Protein AF-A0AAJ6YSQ4-F1 (afdb_monomer_lite)

Secondary structure (DSSP, 8-state):
------------------------STTSGGGT----SS-------S---TTSSSSSSS--------S--------THHHHHHHHHHHHHHHHHHHHHHSS-TTTSSSS--HHHHHHHHHHHHHHHHHHHHHHHHHHHHHHHHHHHHHHHHHHHHHHHHHHHHHHHHHHHHHHHHHHHHHHHHHHHHHHHHHS---THHHHHHHHHHHHHHHHHHHHHHHHHHHHHHHHHHHHHHHHHHHHHHHHHHHHHHHHHHHHHHHHHHTTS-----HHHHHHHHHHHHHHHHHHHHHHHHHHHHHHHHHHHHTT------------S---HHHHHHHHHHHHHHHHHHHHHHHHHHHHHHHHHHHHHHHHHHHHHHHHHH--S---HHHHHHHHHHHHHHHHHHHHHHHHHHHHHHHHHHHHHHHHHHHHHHHHHHHHHHHHHHHHHHHHHHHHHHHHHHHHHHHHHHHHHHHHHHHHHHHHHHHHHHHHHHHHHHHHHHHHHHHHHHHHHHHHHHHHHHHHHHHHHHHHHHHHHHHHHHHHHHHHHHHHHHHHHHHHHHHHHHHHHHHHHHHHHHHHHHHHHHHHHHHHHHHHHHHHHHHHHHHHHHHHHHHHHHHHHHHHHHHHHHTT--

pLDDT: mean 71.41, std 20.3, range [26.45, 96.94]

Radius of gyration: 92.31 Å; chains: 1; bounding box: 177×104×320 Å

Foldseek 3Di:
DDDDDDDDDDDDDDDDDDDPDDDDPPPPVVPVDDDDDPDDDDDPDDDDPPPPPPPPPDDDDDDDDDDDDDDDDDDPPPVCVVVVVVVVVVVVVVVVVVPDDPPPPPPDDDPVRVVVVVVVVVVVVVVVVVVVVVVVVVVVVVVVVVVVVVVVVVVVVVVVVVVVVVVVVVVVVVVVVVVVVVVVVVVVCVVDPDDPVVVVVVVVVVVVVVVVVVVVVVVVVVVVVVVVVVVVVVVVVVVVVVVVVVVVVVVVVVVVVVVVVVVVPDDDDDPVVVVVVVVVVVVVVVVVVVVVVVVVVVVVVVVVVVVVPDPLPPPPPPDDDDDDPVVVVVVVVSVVLVVLVVLLVVLVVVLVVLVVVLVVLVVVLVVLVCCVVPDPDDCDPVNVVVNVVSVVVSVVSVVVSVVSNVVSVVSVVVSVVVVVVVVVVVVVVVVVVVVVVVVVVVVVVVVVVVVVVVVVVVVVVVVVVVVVVVVVVVVVVVVVVVVVVVVVVVVVVVVVVVVVVVVVVVVVVVVVVVVVVVVVVVVVVVVVVVVVVVVVVVVVVVVVVVVVVVVVVVVVVVVVVVVVVVVVVVVVVVVVVVVVVVVVVVVVVVVVVVVVVVVVVVVVVVVVVVVVVVVVVVVVVVPPDD

Structure (mmCIF, N/CA/C/O backbone):
data_AF-A0AAJ6YSQ4-F1
#
_entry.id   AF-A0AAJ6YSQ4-F1
#
loop_
_atom_site.group_PDB
_atom_site.id
_atom_site.type_symbol
_atom_site.label_atom_id
_atom_site.label_alt_id
_atom_site.label_comp_id
_atom_site.label_asym_id
_atom_site.label_entity_id
_atom_site.label_seq_id
_atom_site.pdbx_PDB_ins_code
_atom_site.Cartn_x
_atom_site.Cartn_y
_atom_site.Cartn_z
_atom_site.occupancy
_atom_site.B_iso_or_equiv
_atom_site.auth_seq_id
_atom_site.auth_comp_id
_atom_site.auth_asym_id
_atom_site.auth_atom_id
_atom_site.pdbx_PDB_model_num
ATOM 1 N N . MET A 1 1 ? -20.096 -40.081 5.383 1.00 35.12 1 MET A N 1
ATOM 2 C CA . MET A 1 1 ? -20.285 -41.233 4.476 1.00 35.12 1 MET A CA 1
ATOM 3 C C . MET A 1 1 ? -19.577 -40.883 3.179 1.00 35.12 1 MET A C 1
ATOM 5 O O . MET A 1 1 ? -19.998 -39.920 2.564 1.00 35.12 1 MET A O 1
ATOM 9 N N . SER A 1 2 ? -18.458 -41.456 2.748 1.00 31.39 2 SER A N 1
ATOM 10 C CA . SER A 1 2 ? -17.655 -42.621 3.160 1.00 31.39 2 SER A CA 1
ATOM 11 C C . SER A 1 2 ? -16.233 -42.339 2.620 1.00 31.39 2 SER A C 1
ATOM 13 O O . SER A 1 2 ? -16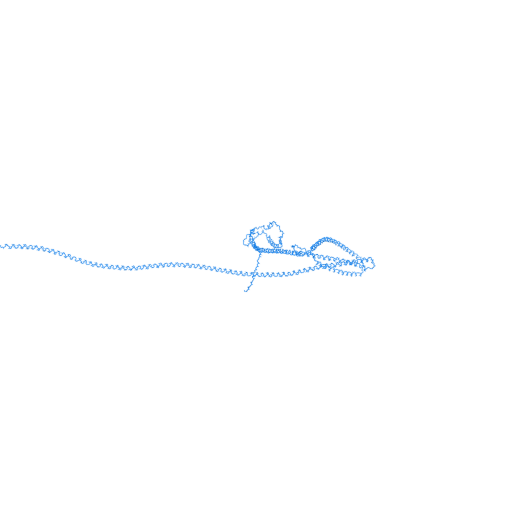.119 -41.963 1.461 1.00 31.39 2 SER A O 1
ATOM 15 N N . THR A 1 3 ? -15.189 -42.138 3.432 1.00 30.75 3 THR A N 1
ATOM 16 C CA . THR A 1 3 ? -14.226 -43.120 3.997 1.00 30.75 3 THR A CA 1
ATOM 17 C C . THR A 1 3 ? -13.588 -44.098 3.006 1.00 30.75 3 THR A C 1
ATOM 19 O O . THR A 1 3 ? -14.275 -44.993 2.523 1.00 30.75 3 THR A O 1
ATOM 22 N N . SER A 1 4 ? -12.264 -43.965 2.819 1.00 29.97 4 SER A N 1
ATOM 23 C CA . SER A 1 4 ? -11.198 -45.003 2.737 1.00 29.97 4 SER A CA 1
ATOM 24 C C . SER A 1 4 ? -9.873 -44.240 2.509 1.00 29.97 4 SER A C 1
ATOM 26 O O . SER A 1 4 ? -9.763 -43.555 1.501 1.00 29.97 4 SER A O 1
ATOM 28 N N . ILE A 1 5 ? -8.954 -44.031 3.463 1.00 33.22 5 ILE A N 1
ATOM 29 C CA . ILE A 1 5 ? -8.107 -44.946 4.264 1.00 33.22 5 ILE A CA 1
ATOM 30 C C . ILE A 1 5 ? -7.218 -45.841 3.394 1.00 33.22 5 ILE A C 1
ATOM 32 O O . ILE A 1 5 ? -7.738 -46.741 2.751 1.00 33.22 5 ILE A O 1
ATOM 36 N N . LEU A 1 6 ? -5.903 -45.584 3.454 1.00 28.73 6 LEU A N 1
ATOM 37 C CA . LEU A 1 6 ? -4.753 -46.514 3.405 1.00 28.73 6 LEU A CA 1
ATOM 38 C C . LEU A 1 6 ? -3.500 -45.652 3.702 1.00 28.73 6 LEU A C 1
ATOM 40 O O . LEU A 1 6 ? -3.098 -44.838 2.880 1.00 28.73 6 LEU A O 1
ATOM 44 N N . THR A 1 7 ? -3.163 -45.461 4.981 1.00 31.44 7 THR A N 1
ATOM 45 C CA . THR A 1 7 ? -2.115 -46.173 5.753 1.00 31.44 7 THR A CA 1
ATOM 46 C C . THR A 1 7 ? -0.683 -45.850 5.330 1.00 31.44 7 THR A C 1
ATOM 48 O O . THR A 1 7 ? -0.210 -46.251 4.271 1.00 31.44 7 THR A O 1
ATOM 51 N N . ALA A 1 8 ? -0.018 -45.146 6.245 1.00 30.86 8 ALA A N 1
ATOM 52 C CA . ALA A 1 8 ? 1.418 -44.980 6.364 1.00 30.86 8 ALA A CA 1
ATOM 53 C C . ALA A 1 8 ? 2.110 -46.302 6.721 1.00 30.86 8 ALA A C 1
ATOM 55 O O . ALA A 1 8 ? 1.533 -47.084 7.470 1.00 30.86 8 ALA A O 1
ATOM 56 N N . GLU A 1 9 ? 3.361 -46.477 6.282 1.00 28.28 9 GLU A N 1
ATOM 57 C CA . GLU A 1 9 ? 4.419 -47.067 7.109 1.00 28.28 9 GLU A CA 1
ATOM 58 C C . GLU A 1 9 ? 5.817 -46.891 6.486 1.00 28.28 9 GLU A C 1
ATOM 60 O O . GLU A 1 9 ? 6.013 -47.078 5.289 1.00 28.28 9 GLU A O 1
ATOM 65 N N . CYS A 1 10 ? 6.766 -46.612 7.387 1.00 26.45 10 CYS A N 1
ATOM 66 C CA . CYS A 1 10 ? 8.215 -46.840 7.334 1.00 26.45 10 CYS A CA 1
ATOM 67 C C . CYS A 1 10 ? 9.206 -45.728 6.907 1.00 26.45 10 CYS A C 1
ATOM 69 O O . CYS A 1 10 ? 9.384 -45.427 5.731 1.00 26.45 10 CYS A O 1
ATOM 71 N N . LEU A 1 11 ? 9.988 -45.347 7.941 1.00 27.78 11 LEU A N 1
ATOM 72 C CA . LEU A 1 11 ? 11.416 -44.963 7.991 1.00 27.78 11 LEU A CA 1
ATOM 73 C C . LEU A 1 11 ? 11.714 -43.492 7.656 1.00 27.78 11 LEU A C 1
ATOM 75 O O . LEU A 1 11 ? 11.792 -43.118 6.497 1.00 27.78 11 LEU A O 1
ATOM 79 N N . ASP A 1 12 ? 11.870 -42.558 8.599 1.00 28.36 12 ASP A N 1
ATOM 80 C CA . ASP A 1 12 ? 12.527 -42.570 9.919 1.00 28.36 12 ASP A CA 1
ATOM 81 C C . ASP A 1 12 ? 14.014 -42.967 9.851 1.00 28.36 12 ASP A C 1
ATOM 83 O O . ASP A 1 12 ? 14.343 -44.154 9.904 1.00 28.36 12 ASP A O 1
ATOM 87 N N . LYS A 1 13 ? 14.898 -41.958 9.696 1.00 29.56 13 LYS A N 1
ATOM 88 C CA . LYS A 1 13 ? 16.255 -41.880 10.284 1.00 29.56 13 LYS A CA 1
ATOM 89 C C . LYS A 1 13 ? 17.017 -40.586 9.916 1.00 29.56 13 LYS A C 1
ATOM 91 O O . LYS A 1 13 ? 17.376 -40.378 8.766 1.00 29.56 13 LYS A O 1
ATOM 96 N N . PHE A 1 14 ? 17.341 -39.829 10.974 1.00 26.80 14 PHE A N 1
ATOM 97 C CA . PHE A 1 14 ? 18.407 -38.822 11.154 1.00 26.80 14 PHE A CA 1
ATOM 98 C C . PHE A 1 14 ? 18.371 -37.533 10.307 1.00 26.80 14 PHE A C 1
ATOM 100 O O . PHE A 1 14 ? 18.602 -37.558 9.109 1.00 26.80 14 PHE A O 1
ATOM 107 N N . VAL A 1 15 ? 18.206 -36.368 10.950 1.00 28.48 15 VAL A N 1
ATOM 108 C CA . VAL A 1 15 ? 19.301 -35.561 11.535 1.00 28.48 15 VAL A CA 1
ATOM 109 C C . VAL A 1 15 ? 18.709 -34.518 12.504 1.00 28.48 15 VAL A C 1
ATOM 111 O O . VAL A 1 15 ? 17.855 -33.710 12.156 1.00 28.48 15 VAL A O 1
ATOM 114 N N . THR A 1 16 ? 19.178 -34.560 13.748 1.00 32.47 16 THR A N 1
ATOM 115 C CA . THR A 1 16 ? 19.028 -33.554 14.810 1.00 32.47 16 THR A CA 1
ATOM 116 C C . THR A 1 16 ? 19.765 -32.259 14.469 1.00 32.47 16 THR A C 1
ATOM 118 O O . THR A 1 16 ? 20.979 -32.315 14.292 1.00 32.47 16 THR A O 1
ATOM 121 N N . ILE A 1 17 ? 19.092 -31.100 14.508 1.00 28.34 17 ILE A N 1
ATOM 122 C CA . ILE A 1 17 ? 19.751 -29.786 14.641 1.00 28.34 17 ILE A CA 1
ATOM 123 C C . ILE A 1 17 ? 19.005 -28.917 15.670 1.00 28.34 17 ILE A C 1
ATOM 125 O O . ILE A 1 17 ? 17.883 -28.467 15.466 1.00 28.34 17 ILE A O 1
ATOM 129 N N . SER A 1 18 ? 19.677 -28.803 16.817 1.00 27.11 18 SER A N 1
ATOM 130 C CA . SER A 1 18 ? 19.754 -27.725 17.815 1.00 27.11 18 SER A CA 1
ATOM 131 C C . SER A 1 18 ? 18.698 -26.610 17.871 1.00 27.11 18 SER A C 1
ATOM 133 O O . SER A 1 18 ? 18.515 -25.829 16.942 1.00 27.11 18 SER A O 1
ATOM 135 N N . LYS A 1 19 ? 18.162 -26.451 19.092 1.00 29.14 19 LYS A N 1
ATOM 136 C CA . LYS A 1 19 ? 17.519 -25.248 19.645 1.00 29.14 19 LYS A CA 1
ATOM 137 C C . LYS A 1 19 ? 18.299 -23.963 19.303 1.00 29.14 19 LYS A C 1
ATOM 139 O O . LYS A 1 19 ? 19.526 -23.981 19.416 1.00 29.14 19 LYS A O 1
ATOM 144 N N . PRO A 1 20 ? 17.628 -22.838 18.994 1.00 30.95 20 PRO A N 1
ATOM 145 C CA . PRO A 1 20 ? 18.304 -21.553 18.913 1.00 30.95 20 PRO A CA 1
ATOM 146 C C . PRO A 1 20 ? 18.744 -21.130 20.319 1.00 30.95 20 PRO A C 1
ATOM 148 O O . PRO A 1 20 ? 17.948 -21.117 21.260 1.00 30.95 20 PRO A O 1
ATOM 151 N N . ASN A 1 21 ? 20.036 -20.833 20.446 1.00 28.67 21 ASN A N 1
ATOM 152 C CA . ASN A 1 21 ? 20.645 -20.265 21.640 1.00 28.67 21 ASN A CA 1
ATOM 153 C C . ASN A 1 21 ? 19.931 -18.967 22.030 1.00 28.67 21 ASN A C 1
ATOM 155 O O . ASN A 1 21 ? 19.897 -18.005 21.264 1.00 28.67 21 ASN A O 1
ATOM 159 N N . ILE A 1 22 ? 19.413 -18.961 23.254 1.00 32.31 22 ILE A N 1
ATOM 160 C CA . ILE A 1 22 ? 19.124 -17.758 24.025 1.00 32.31 22 ILE A CA 1
ATOM 161 C C . ILE A 1 22 ? 20.477 -17.077 24.249 1.00 32.31 22 ILE A C 1
ATOM 163 O O . ILE A 1 22 ? 21.347 -17.628 24.924 1.00 32.31 22 ILE A O 1
ATOM 167 N N . VAL A 1 23 ? 20.685 -15.927 23.613 1.00 30.12 23 VAL A N 1
ATOM 168 C CA . VAL A 1 23 ? 21.830 -15.060 23.899 1.00 30.12 23 VAL A CA 1
ATOM 169 C C . VAL A 1 23 ? 21.555 -14.378 25.239 1.00 30.12 23 VAL A C 1
ATOM 171 O O . VAL A 1 23 ? 20.480 -13.820 25.433 1.00 30.12 23 VAL A O 1
ATOM 174 N N . SER A 1 24 ? 22.517 -14.506 26.155 1.00 35.19 24 SER A N 1
ATOM 175 C CA . SER A 1 24 ? 22.510 -13.953 27.513 1.00 35.19 24 SER A CA 1
ATOM 176 C C . SER A 1 24 ? 22.237 -12.446 27.531 1.00 35.19 24 SER A C 1
ATOM 178 O O . SER A 1 24 ? 22.793 -11.710 26.715 1.00 35.19 24 SER A O 1
ATOM 180 N N . ASP A 1 25 ? 21.458 -12.003 28.519 1.00 34.59 25 ASP A N 1
ATOM 181 C CA . ASP A 1 25 ? 21.057 -10.619 28.835 1.00 34.59 25 ASP A CA 1
ATOM 182 C C . ASP A 1 25 ? 22.222 -9.678 29.249 1.00 34.59 25 ASP A C 1
ATOM 184 O O . ASP A 1 25 ? 22.005 -8.532 29.643 1.00 34.59 25 ASP A O 1
ATOM 188 N N . ASP A 1 26 ? 23.483 -10.101 29.110 1.00 39.28 26 ASP A N 1
ATOM 189 C CA . ASP A 1 26 ? 24.658 -9.404 29.664 1.00 39.28 26 ASP A CA 1
ATOM 190 C C . ASP A 1 26 ? 25.357 -8.424 28.694 1.00 39.28 26 ASP A C 1
ATOM 192 O O . ASP A 1 26 ? 26.472 -7.972 28.953 1.00 39.28 26 ASP A O 1
ATOM 196 N N . HIS A 1 27 ? 24.751 -8.073 27.555 1.00 41.00 27 HIS A N 1
ATOM 197 C CA . HIS A 1 27 ? 25.332 -7.105 26.595 1.00 41.00 27 HIS A CA 1
ATOM 198 C C . HIS A 1 27 ? 24.575 -5.780 26.476 1.00 41.00 27 HIS A C 1
ATOM 200 O O . HIS A 1 27 ? 24.974 -4.911 25.704 1.00 41.00 27 HIS A O 1
ATOM 206 N N . ILE A 1 28 ? 23.513 -5.592 27.264 1.00 41.81 28 ILE A N 1
ATOM 207 C CA . ILE A 1 28 ? 22.681 -4.379 27.205 1.00 41.81 28 ILE A CA 1
ATOM 208 C C . ILE A 1 28 ? 22.800 -3.540 28.491 1.00 41.81 28 ILE A C 1
ATOM 210 O O . ILE A 1 28 ? 22.552 -2.337 28.468 1.00 41.81 28 ILE A O 1
ATOM 214 N N . GLN A 1 29 ? 23.298 -4.118 29.591 1.00 39.41 29 GLN A N 1
ATOM 215 C CA . GLN A 1 29 ? 23.526 -3.386 30.847 1.00 39.41 29 GLN A CA 1
ATOM 216 C C . GLN A 1 29 ? 24.755 -2.458 30.828 1.00 39.41 29 GLN A C 1
ATOM 218 O O . GLN A 1 29 ? 24.877 -1.608 31.703 1.00 39.41 29 GLN A O 1
ATOM 223 N N . SER A 1 30 ? 25.638 -2.533 29.822 1.00 41.53 30 SER A N 1
ATOM 224 C CA . SER A 1 30 ? 26.787 -1.615 29.697 1.00 41.53 30 SER A CA 1
ATOM 225 C C . SER A 1 30 ? 26.447 -0.263 29.051 1.00 41.53 30 SER A C 1
ATOM 227 O O . SER A 1 30 ? 27.353 0.513 28.755 1.00 41.53 30 SER A O 1
ATOM 229 N N . LEU A 1 31 ? 25.166 0.001 28.772 1.00 41.19 31 LEU A N 1
ATOM 230 C CA . LEU A 1 31 ? 24.692 1.214 28.096 1.00 41.19 31 LEU A CA 1
ATOM 231 C C . LEU A 1 31 ? 23.914 2.177 29.011 1.00 41.19 31 LEU A C 1
ATOM 233 O O . LEU A 1 31 ? 23.368 3.149 28.498 1.00 41.19 31 LEU A O 1
ATOM 237 N N . ASP A 1 32 ? 23.854 1.938 30.329 1.00 33.53 32 ASP A N 1
ATOM 238 C CA . ASP A 1 32 ? 23.087 2.766 31.288 1.00 33.53 32 ASP A CA 1
ATOM 239 C C . ASP A 1 32 ? 21.621 3.012 30.858 1.00 33.53 32 ASP A C 1
ATOM 241 O O . ASP A 1 32 ? 21.009 4.045 31.139 1.00 33.53 32 ASP A O 1
ATOM 245 N N . LEU A 1 33 ? 21.023 2.041 30.162 1.00 35.84 33 LEU A N 1
ATOM 246 C CA . LEU A 1 33 ? 19.617 2.070 29.771 1.00 35.84 33 LEU A CA 1
ATOM 247 C C . LEU A 1 33 ? 18.824 1.154 30.703 1.00 35.84 33 LEU A C 1
ATOM 249 O O . LEU A 1 33 ? 18.819 -0.063 30.542 1.00 35.84 33 LEU A O 1
ATOM 253 N N . ASP A 1 34 ? 18.151 1.756 31.681 1.00 30.27 34 ASP A N 1
ATOM 254 C CA . ASP A 1 34 ? 17.195 1.065 32.546 1.00 30.27 34 ASP A CA 1
ATOM 255 C C . ASP A 1 34 ? 15.932 0.716 31.734 1.00 30.27 34 ASP A C 1
ATOM 257 O O . ASP A 1 34 ? 15.216 1.600 31.245 1.00 30.27 34 ASP A O 1
ATOM 261 N N . ILE A 1 35 ? 15.688 -0.580 31.526 1.00 40.50 35 ILE A N 1
ATOM 262 C CA . ILE A 1 35 ? 14.562 -1.099 30.743 1.00 40.50 35 ILE A CA 1
ATOM 263 C C . ILE A 1 35 ? 13.438 -1.466 31.710 1.00 40.50 35 ILE A C 1
ATOM 265 O O . ILE A 1 35 ? 13.410 -2.561 32.258 1.00 40.50 35 ILE A O 1
ATOM 269 N N . ASN A 1 36 ? 12.468 -0.566 31.862 1.00 33.66 36 ASN A N 1
ATOM 270 C CA . ASN A 1 36 ? 11.136 -0.911 32.350 1.00 33.66 36 ASN A CA 1
ATOM 271 C C . ASN A 1 36 ? 10.075 -0.368 31.369 1.00 33.66 36 ASN A C 1
ATOM 273 O O . ASN A 1 36 ? 10.059 0.820 31.046 1.00 33.66 36 ASN A O 1
ATOM 277 N N . ASP A 1 37 ? 9.211 -1.268 30.884 1.00 38.78 37 ASP A N 1
ATOM 278 C CA . ASP A 1 37 ? 7.982 -1.036 30.097 1.00 38.78 37 ASP A CA 1
ATOM 279 C C . ASP A 1 37 ? 8.073 -0.448 28.668 1.00 38.78 37 ASP A C 1
ATOM 281 O O . ASP A 1 37 ? 7.286 0.424 28.303 1.00 38.78 37 ASP A O 1
ATOM 285 N N . CYS A 1 38 ? 8.952 -0.985 27.806 1.00 40.38 38 CYS A N 1
ATOM 286 C CA . CYS A 1 38 ? 8.850 -0.937 26.325 1.00 40.38 38 CYS A CA 1
ATOM 287 C C . CYS A 1 38 ? 8.454 0.412 25.661 1.00 40.38 38 CYS A C 1
ATOM 289 O O . CYS A 1 38 ? 7.883 0.429 24.569 1.00 40.38 38 CYS A O 1
ATOM 291 N N . LEU A 1 39 ? 8.786 1.556 26.268 1.00 33.84 39 LEU A N 1
ATOM 292 C CA . LEU A 1 39 ? 8.572 2.898 25.717 1.00 33.84 39 LEU A CA 1
ATOM 293 C C . LEU A 1 39 ? 9.750 3.808 26.108 1.00 33.84 39 LEU A C 1
ATOM 295 O O . LEU A 1 39 ? 9.893 4.133 27.288 1.00 33.84 39 LEU A O 1
ATOM 299 N N . PRO A 1 40 ? 10.577 4.283 25.158 1.00 31.69 40 PRO A N 1
ATOM 300 C CA . PRO A 1 40 ? 11.675 5.185 25.484 1.00 31.69 40 PRO A CA 1
ATOM 301 C C . PRO A 1 40 ? 11.131 6.581 25.833 1.00 31.69 40 PRO A C 1
ATOM 303 O O . PRO A 1 40 ? 10.546 7.271 24.994 1.00 31.69 40 PRO A O 1
ATOM 306 N N . LYS A 1 41 ? 11.313 7.011 27.088 1.00 34.62 41 LYS A N 1
ATOM 307 C CA . LYS A 1 41 ? 11.032 8.381 27.550 1.00 34.62 41 LYS A CA 1
ATOM 308 C C . LYS A 1 41 ? 12.321 9.203 27.543 1.00 34.62 41 LYS A C 1
ATOM 310 O O . LYS A 1 41 ? 13.224 8.943 28.328 1.00 34.62 41 LYS A O 1
ATOM 315 N N . PHE A 1 42 ? 12.376 10.244 26.717 1.00 32.72 42 PHE A N 1
ATOM 316 C CA . PHE A 1 42 ? 13.432 11.256 26.792 1.00 32.72 42 PHE A CA 1
ATOM 317 C C . PHE A 1 42 ? 13.185 12.198 27.982 1.00 32.72 42 PHE A C 1
ATOM 319 O O . PHE A 1 42 ? 12.127 12.826 28.065 1.00 32.72 42 PHE A O 1
ATOM 326 N N . LYS A 1 43 ? 14.163 12.336 28.887 1.00 37.09 43 LYS A N 1
ATOM 327 C CA . LYS A 1 43 ? 14.212 13.422 29.878 1.00 37.09 43 LYS A CA 1
ATOM 328 C C . LYS A 1 43 ? 14.988 14.601 29.281 1.00 37.09 43 LYS A C 1
ATOM 330 O O . LYS A 1 43 ? 16.207 14.577 29.192 1.00 37.09 43 LYS A O 1
ATOM 335 N N . LEU A 1 44 ? 14.263 15.628 28.847 1.00 37.41 44 LEU A N 1
ATOM 336 C CA . LEU A 1 44 ? 14.813 16.934 28.476 1.00 37.41 44 LEU A CA 1
ATOM 337 C C . LEU A 1 44 ? 15.159 17.691 29.766 1.00 37.41 44 LEU A C 1
ATOM 339 O O . LEU A 1 44 ? 14.220 18.157 30.404 1.00 37.41 44 LEU A O 1
ATOM 343 N N . ASN A 1 45 ? 16.437 17.735 30.178 1.00 34.19 45 ASN A N 1
ATOM 344 C CA . ASN A 1 45 ? 17.077 18.815 30.971 1.00 34.19 45 ASN A CA 1
ATOM 345 C C . ASN A 1 45 ? 18.482 18.439 31.505 1.00 34.19 45 ASN A C 1
ATOM 347 O O . ASN A 1 45 ? 18.809 18.739 32.650 1.00 34.19 45 ASN A O 1
ATOM 351 N N . GLU A 1 46 ? 19.351 17.850 30.682 1.00 34.88 46 GLU A N 1
ATOM 352 C CA . GLU A 1 46 ? 20.795 17.842 30.965 1.00 34.88 46 GLU A CA 1
ATOM 353 C C . GLU A 1 46 ? 21.571 18.425 29.777 1.00 34.88 46 GLU A C 1
ATOM 355 O O . GLU A 1 46 ? 21.166 18.220 28.626 1.00 34.88 46 GLU A O 1
ATOM 360 N N . PRO A 1 47 ? 22.650 19.196 30.023 1.00 38.12 47 PRO A N 1
ATOM 361 C CA . PRO A 1 47 ? 23.523 19.675 28.962 1.00 38.12 47 PRO A CA 1
ATOM 362 C C . PRO A 1 47 ? 24.171 18.451 28.305 1.00 38.12 47 PRO A C 1
ATOM 364 O O . PRO A 1 47 ? 24.913 17.713 28.947 1.00 38.12 47 PRO A O 1
ATOM 367 N N . GLY A 1 48 ? 23.819 18.193 27.044 1.00 30.50 48 GLY A N 1
ATOM 368 C CA . GLY A 1 48 ? 24.191 16.957 26.356 1.00 30.50 48 GLY A CA 1
ATOM 369 C C . GLY A 1 48 ? 25.707 16.716 26.331 1.00 30.50 48 GLY A C 1
ATOM 370 O O . GLY A 1 48 ? 26.479 17.675 26.245 1.00 30.50 48 GLY A O 1
ATOM 371 N N . PRO A 1 49 ? 26.164 15.452 26.366 1.00 30.91 49 PRO A N 1
ATOM 372 C CA . PRO A 1 49 ? 27.580 15.166 26.271 1.00 30.91 49 PRO A CA 1
ATOM 373 C C . PRO A 1 49 ? 28.031 15.364 24.822 1.00 30.91 49 PRO A C 1
ATOM 375 O O . PRO A 1 49 ? 27.705 14.588 23.924 1.00 30.91 49 PRO A O 1
ATOM 378 N N . THR A 1 50 ? 28.847 16.392 24.606 1.00 34.69 50 THR A N 1
ATOM 379 C CA . THR A 1 50 ? 29.602 16.711 23.379 1.00 34.69 50 THR A CA 1
ATOM 380 C C . THR A 1 50 ? 30.643 15.628 23.007 1.00 34.69 50 THR A C 1
ATOM 382 O O . THR A 1 50 ? 31.640 15.915 22.358 1.00 34.69 50 THR A O 1
ATOM 385 N N . ALA A 1 51 ? 30.452 14.366 23.409 1.00 32.50 51 ALA A N 1
ATOM 386 C CA . ALA A 1 51 ? 31.480 13.321 23.385 1.00 32.50 51 ALA A CA 1
ATOM 387 C C . ALA A 1 51 ? 31.125 12.063 22.566 1.00 32.50 51 ALA A C 1
ATOM 389 O O . ALA A 1 51 ? 31.879 11.096 22.598 1.00 32.50 51 ALA A O 1
ATOM 390 N N . LEU A 1 52 ? 30.027 12.046 21.799 1.00 33.00 52 LEU A N 1
ATOM 391 C CA . LEU A 1 52 ? 29.641 10.858 21.009 1.00 33.00 52 LEU A CA 1
ATOM 392 C C . LEU A 1 52 ? 30.046 10.896 19.524 1.00 33.00 52 LEU A C 1
ATOM 394 O O . LEU A 1 52 ? 29.857 9.911 18.819 1.00 33.00 52 LEU A O 1
ATOM 398 N N . ALA A 1 53 ? 30.661 11.979 19.040 1.00 30.27 53 ALA A N 1
ATOM 399 C CA . ALA A 1 53 ? 31.056 12.097 17.631 1.00 30.27 53 ALA A CA 1
ATOM 400 C C . ALA A 1 53 ? 32.508 11.670 17.322 1.00 30.27 53 ALA A C 1
ATOM 402 O O . ALA A 1 53 ? 32.924 11.747 16.169 1.00 30.27 53 ALA A O 1
ATOM 403 N N . SER A 1 54 ? 33.304 11.228 18.306 1.00 27.89 54 SER A N 1
ATOM 404 C CA . SER A 1 54 ? 34.735 10.942 18.064 1.00 27.89 54 SER A CA 1
ATOM 405 C C . SER A 1 54 ? 35.283 9.648 18.672 1.00 27.89 54 SER A C 1
ATOM 407 O O . SER A 1 54 ? 36.455 9.357 18.468 1.00 27.89 54 SER A O 1
ATOM 409 N N . SER A 1 55 ? 34.469 8.830 19.350 1.00 28.56 55 SER A N 1
ATOM 410 C CA . SER A 1 55 ? 34.980 7.648 20.071 1.00 28.56 55 SER A CA 1
ATOM 411 C C . SER A 1 55 ? 34.787 6.295 19.367 1.00 28.56 55 SER A C 1
ATOM 413 O O . SER A 1 55 ? 35.229 5.283 19.898 1.00 28.56 55 SER A O 1
ATOM 415 N N . VAL A 1 56 ? 34.172 6.233 18.179 1.00 34.44 56 VAL A N 1
ATOM 416 C CA . VAL A 1 56 ? 33.937 4.945 17.480 1.00 34.44 56 VAL A CA 1
ATOM 417 C C . VAL A 1 56 ? 35.113 4.531 16.572 1.00 34.44 56 VAL A C 1
ATOM 419 O O . VAL A 1 56 ? 35.129 3.426 16.047 1.00 34.44 56 VAL A O 1
ATOM 422 N N . PHE A 1 57 ? 36.147 5.369 16.419 1.00 31.12 57 PHE A N 1
ATOM 423 C CA . PHE A 1 57 ? 37.243 5.114 15.467 1.00 31.12 57 PHE A CA 1
ATOM 424 C C . PHE A 1 57 ? 38.603 4.741 16.068 1.00 31.12 57 PHE A C 1
ATOM 426 O O . PHE A 1 57 ? 39.565 4.592 15.319 1.00 31.12 57 PHE A O 1
ATOM 433 N N . GLN A 1 58 ? 38.728 4.548 17.381 1.00 32.94 58 GLN A N 1
ATOM 434 C CA . GLN A 1 58 ? 40.010 4.152 17.970 1.00 32.94 58 GLN A CA 1
ATOM 435 C C . GLN A 1 58 ? 39.829 3.150 19.103 1.00 32.94 58 GLN A C 1
ATOM 437 O O . GLN A 1 58 ? 39.798 3.535 20.263 1.00 32.94 58 GLN A O 1
ATOM 442 N N . GLN A 1 59 ? 39.741 1.869 18.741 1.00 29.34 59 GLN A N 1
ATOM 443 C CA . GLN A 1 59 ? 40.454 0.759 19.388 1.00 29.34 59 GLN A CA 1
ATOM 444 C C . GLN A 1 59 ? 40.000 -0.560 18.754 1.00 29.34 59 GLN A C 1
ATOM 446 O O . GLN A 1 59 ? 38.907 -1.042 19.021 1.00 29.34 59 GLN A O 1
ATOM 451 N N . ASN A 1 60 ? 40.837 -1.121 17.878 1.00 27.22 60 ASN A N 1
ATOM 452 C CA . ASN A 1 60 ? 41.416 -2.451 18.083 1.00 27.22 60 ASN A CA 1
ATOM 453 C C . ASN A 1 60 ? 42.426 -2.757 16.972 1.00 27.22 60 ASN A C 1
ATOM 455 O O . ASN A 1 60 ? 42.103 -2.811 15.789 1.00 27.22 60 ASN A O 1
ATOM 459 N N . ASN A 1 61 ? 43.676 -2.927 17.395 1.00 29.61 61 ASN A N 1
ATOM 460 C CA . ASN A 1 61 ? 44.785 -3.355 16.563 1.00 29.61 61 ASN A CA 1
ATOM 461 C C . ASN A 1 61 ? 44.722 -4.874 16.324 1.00 29.61 61 ASN A C 1
ATOM 463 O O . ASN A 1 61 ? 44.726 -5.645 17.277 1.00 29.61 61 ASN A O 1
ATOM 467 N N . ILE A 1 62 ? 44.778 -5.233 15.037 1.00 30.55 62 ILE A N 1
ATOM 468 C CA . ILE A 1 62 ? 45.581 -6.309 14.426 1.00 30.55 62 ILE A CA 1
ATOM 469 C C . ILE A 1 62 ? 45.218 -7.761 14.793 1.00 30.55 62 ILE A C 1
ATOM 471 O O . ILE A 1 62 ? 45.755 -8.311 15.746 1.00 30.55 62 ILE A O 1
ATOM 475 N N . VAL A 1 63 ? 44.464 -8.418 13.898 1.00 29.66 63 VAL A N 1
ATOM 476 C CA . VAL A 1 63 ? 44.940 -9.586 13.119 1.00 29.66 63 VAL A CA 1
ATOM 477 C C . VAL A 1 63 ? 44.359 -9.473 11.700 1.00 29.66 63 VAL A C 1
ATOM 479 O O . VAL A 1 63 ? 43.180 -9.181 11.533 1.00 29.66 63 VAL A O 1
ATOM 482 N N . GLN A 1 64 ? 45.225 -9.623 10.696 1.00 39.94 64 GLN A N 1
ATOM 483 C CA . GLN A 1 64 ? 44.943 -9.493 9.264 1.00 39.94 64 GLN A CA 1
ATOM 484 C C . GLN A 1 64 ? 43.977 -10.571 8.753 1.00 39.94 64 GLN A C 1
ATOM 486 O O . GLN A 1 64 ? 44.278 -11.753 8.889 1.00 39.94 64 GLN A O 1
ATOM 491 N N . ASP A 1 65 ? 42.909 -10.152 8.071 1.00 28.19 65 ASP A N 1
ATOM 492 C CA . ASP A 1 65 ? 42.420 -10.829 6.863 1.00 28.19 65 ASP A CA 1
ATOM 493 C C . ASP A 1 65 ? 41.643 -9.807 6.006 1.00 28.19 65 ASP A C 1
ATOM 495 O O . ASP A 1 65 ? 40.585 -9.306 6.392 1.00 28.19 65 ASP A O 1
ATOM 499 N N . GLU A 1 66 ? 42.232 -9.394 4.883 1.00 42.03 66 GLU A N 1
ATOM 500 C CA . GLU A 1 66 ? 41.657 -8.417 3.954 1.00 42.03 66 GLU A CA 1
ATOM 501 C C . GLU A 1 66 ? 40.742 -9.133 2.949 1.00 42.03 66 GLU A C 1
ATOM 503 O O . GLU A 1 66 ? 41.237 -9.743 2.005 1.00 42.03 66 GLU A O 1
ATOM 508 N N . SER A 1 67 ? 39.413 -9.041 3.099 1.00 39.34 67 SER A N 1
ATOM 509 C CA . SER A 1 67 ? 38.505 -9.120 1.929 1.00 39.34 67 SER A CA 1
ATOM 510 C C . SER A 1 67 ? 37.050 -8.654 2.111 1.00 39.34 67 SER A C 1
ATOM 512 O O . SER A 1 67 ? 36.363 -8.568 1.101 1.00 39.34 67 SER A O 1
ATOM 514 N N . ASP A 1 68 ? 36.571 -8.245 3.295 1.00 40.34 68 ASP A N 1
ATOM 515 C CA . ASP A 1 68 ? 35.122 -8.002 3.488 1.00 40.34 68 ASP A CA 1
ATOM 516 C C . ASP A 1 68 ? 34.749 -6.627 4.084 1.00 40.34 68 ASP A C 1
ATOM 518 O O . ASP A 1 68 ? 34.060 -6.534 5.101 1.00 40.34 68 ASP A O 1
ATOM 522 N N . GLN A 1 69 ? 35.140 -5.518 3.443 1.00 30.02 69 GLN A N 1
ATOM 523 C CA . GLN A 1 69 ? 34.593 -4.193 3.789 1.00 30.02 69 GLN A CA 1
ATOM 524 C C . GLN A 1 69 ? 34.053 -3.453 2.560 1.00 30.02 69 GLN A C 1
ATOM 526 O O . GLN A 1 69 ? 34.757 -2.727 1.863 1.00 30.02 69 GLN A O 1
ATOM 531 N N . SER A 1 70 ? 32.753 -3.631 2.313 1.00 32.22 70 SER A N 1
ATOM 532 C CA . SER A 1 70 ? 31.968 -2.802 1.398 1.00 32.22 70 SER A CA 1
ATOM 533 C C . SER A 1 70 ? 31.571 -1.507 2.115 1.00 32.22 70 SER A C 1
ATOM 535 O O . SER A 1 70 ? 30.709 -1.498 2.992 1.00 32.22 70 SER A O 1
ATOM 537 N N . PHE A 1 71 ? 32.245 -0.407 1.782 1.00 32.38 71 PHE A N 1
ATOM 538 C CA . PHE A 1 71 ? 31.922 0.932 2.271 1.00 32.38 71 PHE A CA 1
ATOM 539 C C . PHE A 1 71 ? 30.834 1.561 1.390 1.00 32.38 71 PHE A C 1
ATOM 541 O O . PHE A 1 71 ? 31.034 1.781 0.195 1.00 32.38 71 PHE A O 1
ATOM 548 N N . VAL A 1 72 ? 29.676 1.869 1.979 1.00 37.75 72 VAL A N 1
ATOM 549 C CA . VAL A 1 72 ? 28.583 2.582 1.305 1.00 37.75 72 VAL A CA 1
ATOM 550 C C . VAL A 1 72 ? 28.819 4.089 1.421 1.00 37.75 72 VAL A C 1
ATOM 552 O O . VAL A 1 72 ? 28.599 4.692 2.470 1.00 37.75 72 VAL A O 1
ATOM 555 N N . VAL A 1 73 ? 29.241 4.712 0.318 1.00 39.53 73 VAL A N 1
ATOM 556 C CA . VAL A 1 73 ? 29.210 6.171 0.152 1.00 39.53 73 VAL A CA 1
ATOM 557 C C . VAL A 1 73 ? 27.760 6.589 -0.075 1.00 39.53 73 VAL A C 1
ATOM 559 O O . VAL A 1 73 ? 27.220 6.420 -1.167 1.00 39.53 73 VAL A O 1
ATOM 562 N N . LEU A 1 74 ? 27.117 7.160 0.942 1.00 36.09 74 LEU A N 1
ATOM 563 C CA . LEU A 1 74 ? 25.864 7.884 0.744 1.00 36.09 74 LEU A CA 1
ATOM 564 C C . LEU A 1 74 ? 26.171 9.172 -0.033 1.00 36.09 74 LEU A C 1
ATOM 566 O O . LEU A 1 74 ? 26.913 10.039 0.434 1.00 36.09 74 LEU A O 1
ATOM 570 N N . GLY A 1 75 ? 25.636 9.268 -1.251 1.00 38.12 75 GLY A N 1
ATOM 571 C CA . GLY A 1 75 ? 25.803 10.426 -2.122 1.00 38.12 75 GLY A CA 1
ATOM 572 C C . GLY A 1 75 ? 25.318 11.710 -1.447 1.00 38.12 75 GLY A C 1
ATOM 573 O O . GLY A 1 75 ? 24.183 11.794 -0.981 1.00 38.12 75 GLY A O 1
ATOM 574 N N . LYS A 1 76 ? 26.188 12.726 -1.421 1.00 45.25 76 LYS A N 1
ATOM 575 C CA . LYS A 1 76 ? 25.959 14.035 -0.781 1.00 45.25 76 LYS A CA 1
ATOM 576 C C . LYS A 1 76 ? 24.710 14.774 -1.294 1.00 45.25 76 LYS A C 1
ATOM 578 O O . LYS A 1 76 ? 24.178 15.632 -0.608 1.00 45.25 76 LYS A O 1
ATOM 583 N N . THR A 1 77 ? 24.199 14.434 -2.474 1.00 45.41 77 THR A N 1
ATOM 584 C CA . THR A 1 77 ? 23.189 15.227 -3.189 1.00 45.41 77 THR A CA 1
ATOM 585 C C . THR A 1 77 ? 21.771 15.151 -2.610 1.00 45.41 77 THR A C 1
ATOM 587 O O . THR A 1 77 ? 21.021 16.112 -2.760 1.00 45.41 77 THR A O 1
ATOM 590 N N . SER A 1 78 ? 21.390 14.074 -1.909 1.00 44.34 78 SER A N 1
ATOM 591 C CA . SER A 1 78 ? 20.028 13.953 -1.345 1.00 44.34 78 SER A CA 1
ATOM 592 C C . SER A 1 78 ? 19.856 14.600 0.033 1.00 44.34 78 SER A C 1
ATOM 594 O O . SER A 1 78 ? 18.754 15.033 0.360 1.00 44.34 78 SER A O 1
ATOM 596 N N . ILE A 1 79 ? 20.922 14.702 0.834 1.00 50.69 79 ILE A N 1
ATOM 597 C CA . ILE A 1 79 ? 20.883 15.358 2.155 1.00 50.69 79 ILE A CA 1
ATOM 598 C C . ILE A 1 79 ? 21.054 16.876 2.025 1.00 50.69 79 ILE A C 1
ATOM 600 O O . ILE A 1 79 ? 20.394 17.619 2.753 1.00 50.69 79 ILE A O 1
ATOM 604 N N . GLU A 1 80 ? 21.873 17.348 1.080 1.00 44.38 80 GLU A N 1
ATOM 605 C CA . GLU A 1 80 ? 22.121 18.782 0.882 1.00 44.38 80 GLU A CA 1
ATOM 606 C C . GLU A 1 80 ? 20.846 19.539 0.478 1.00 44.38 80 GLU A C 1
ATOM 608 O O . GLU A 1 80 ? 20.550 20.573 1.066 1.00 44.38 80 GLU A O 1
ATOM 613 N N . SER A 1 81 ? 20.019 18.979 -0.414 1.00 52.69 81 SER A N 1
ATOM 614 C CA . SER A 1 81 ? 18.773 19.610 -0.887 1.00 52.69 81 SER A CA 1
ATOM 615 C C . SER A 1 81 ? 17.777 19.933 0.242 1.00 52.69 81 SER A C 1
ATOM 617 O O . SER A 1 81 ? 17.170 21.007 0.263 1.00 52.69 81 SER A O 1
ATOM 619 N N . VAL A 1 82 ? 17.622 19.028 1.215 1.00 52.59 82 VAL A N 1
ATOM 620 C CA . VAL A 1 82 ? 16.682 19.200 2.340 1.00 52.59 82 VAL A CA 1
ATOM 621 C C . VAL A 1 82 ? 17.265 20.131 3.407 1.00 52.59 82 VAL A C 1
ATOM 623 O O . VAL A 1 82 ? 16.544 20.921 4.032 1.00 52.59 82 VAL A O 1
ATOM 626 N N . ARG A 1 83 ? 18.588 20.077 3.593 1.00 56.03 83 ARG A N 1
ATOM 627 C CA . ARG A 1 83 ? 19.326 20.947 4.511 1.00 56.03 83 ARG A CA 1
ATOM 628 C C . ARG A 1 83 ? 19.322 22.392 4.019 1.00 56.03 83 ARG A C 1
ATOM 630 O O . ARG A 1 83 ? 19.083 23.287 4.818 1.00 56.03 83 ARG A O 1
ATOM 637 N N . GLU A 1 84 ? 19.487 22.611 2.720 1.00 53.59 84 GLU A N 1
ATOM 638 C CA . GLU A 1 84 ? 19.531 23.924 2.069 1.00 53.59 84 GLU A CA 1
ATOM 639 C C . GLU A 1 84 ? 18.164 24.630 2.096 1.00 53.59 84 GLU A C 1
ATOM 641 O O . GLU A 1 84 ? 18.073 25.800 2.478 1.00 53.59 84 GLU A O 1
ATOM 646 N N . ALA A 1 85 ? 17.072 23.897 1.843 1.00 58.41 85 ALA A N 1
ATOM 647 C CA . ALA A 1 85 ? 15.708 24.419 1.985 1.00 58.41 85 ALA A CA 1
ATOM 648 C C . ALA A 1 85 ? 15.365 24.815 3.437 1.00 58.41 85 ALA A C 1
ATOM 650 O O . ALA A 1 85 ? 14.693 25.822 3.677 1.00 58.41 85 ALA A O 1
ATOM 651 N N . SER A 1 86 ? 15.868 24.060 4.420 1.00 54.38 86 SER A N 1
ATOM 652 C CA . SER A 1 86 ? 15.681 24.357 5.848 1.00 54.38 86 SER A CA 1
ATOM 653 C C . SER A 1 86 ? 16.574 25.510 6.325 1.00 54.38 86 SER A C 1
ATOM 655 O O . SER A 1 86 ? 16.141 26.347 7.120 1.00 54.38 86 SER A O 1
ATOM 657 N N . LEU A 1 87 ? 17.800 25.600 5.799 1.00 62.19 87 LEU A N 1
ATOM 658 C CA . LEU A 1 87 ? 18.762 26.658 6.104 1.00 62.19 87 LEU A CA 1
ATOM 659 C C . LEU A 1 87 ? 18.310 28.006 5.534 1.00 62.19 87 LEU A C 1
ATOM 661 O O . LEU A 1 87 ? 18.444 29.023 6.204 1.00 62.19 87 LEU A O 1
ATOM 665 N N . THR A 1 88 ? 17.700 28.017 4.347 1.00 65.69 88 THR A N 1
ATOM 666 C CA . THR A 1 88 ? 17.185 29.248 3.725 1.00 65.69 88 THR A CA 1
ATOM 667 C C . THR A 1 88 ? 16.047 29.842 4.557 1.00 65.69 88 THR A C 1
ATOM 669 O O . THR A 1 88 ? 16.055 31.037 4.845 1.00 65.69 88 THR A O 1
ATOM 672 N N . LYS A 1 89 ? 15.138 28.995 5.062 1.00 67.56 89 LYS A N 1
ATOM 673 C CA . LYS A 1 89 ? 14.077 29.406 5.998 1.00 67.56 89 LYS A CA 1
ATOM 674 C C . LYS A 1 89 ? 14.632 29.926 7.328 1.00 67.56 89 LYS A C 1
ATOM 676 O O . LYS A 1 89 ? 14.117 30.898 7.872 1.00 67.56 89 LYS A O 1
ATOM 681 N N . PHE A 1 90 ? 15.692 29.308 7.849 1.00 66.81 90 PHE A N 1
ATOM 682 C CA . PHE A 1 90 ? 16.344 29.756 9.083 1.00 66.81 90 PHE A CA 1
ATOM 683 C C . PHE A 1 90 ? 17.076 31.097 8.908 1.00 66.81 90 PHE A C 1
ATOM 685 O O . PHE A 1 90 ? 16.965 31.971 9.765 1.00 66.81 90 PHE A O 1
ATOM 692 N N . ILE A 1 91 ? 17.764 31.299 7.781 1.00 73.19 91 ILE A N 1
ATOM 693 C CA . ILE A 1 91 ? 18.442 32.560 7.443 1.00 73.19 91 ILE A CA 1
ATOM 694 C C . ILE A 1 91 ? 17.423 33.691 7.248 1.00 73.19 91 ILE A C 1
ATOM 696 O O . ILE A 1 91 ? 17.663 34.816 7.686 1.00 73.19 91 ILE A O 1
ATOM 700 N N . GLU A 1 92 ? 16.265 33.406 6.650 1.00 70.25 92 GLU A N 1
ATOM 701 C CA . GLU A 1 92 ? 15.174 34.373 6.483 1.00 70.25 92 GLU A CA 1
ATOM 702 C C . GLU A 1 92 ? 14.598 34.838 7.834 1.00 70.25 92 GLU A C 1
ATOM 704 O O . GLU A 1 92 ? 14.405 36.040 8.048 1.00 70.25 92 GLU A O 1
ATOM 709 N N . ILE A 1 93 ? 14.435 33.913 8.789 1.00 64.06 93 ILE A N 1
ATOM 710 C CA . ILE A 1 93 ? 14.030 34.209 10.176 1.00 64.06 93 ILE A CA 1
ATOM 711 C C . ILE A 1 93 ? 15.133 34.983 10.919 1.00 64.06 93 ILE A C 1
ATOM 713 O O . ILE A 1 93 ? 14.867 35.965 11.611 1.00 64.06 93 ILE A O 1
ATOM 717 N N . GLN A 1 94 ? 16.400 34.603 10.746 1.00 66.19 94 GLN A N 1
ATOM 718 C CA . GLN A 1 94 ? 17.525 35.295 11.376 1.00 66.19 94 GLN A CA 1
ATOM 719 C C . GLN A 1 94 ? 17.655 36.742 10.877 1.00 66.19 94 GLN A C 1
ATOM 721 O O . GLN A 1 94 ? 17.937 37.643 11.668 1.00 66.19 94 GLN A O 1
ATOM 726 N N . LYS A 1 95 ? 17.412 36.982 9.584 1.00 67.56 95 LYS A N 1
ATOM 727 C CA . LYS A 1 95 ? 17.479 38.309 8.956 1.00 67.56 95 LYS A CA 1
ATOM 728 C C . LYS A 1 95 ? 16.329 39.224 9.390 1.00 67.56 95 LYS A C 1
ATOM 730 O O . LYS A 1 95 ? 16.537 40.424 9.536 1.00 67.56 95 LYS A O 1
ATOM 735 N N . THR A 1 96 ? 15.148 38.667 9.662 1.00 62.75 96 THR A N 1
ATOM 736 C CA . THR A 1 96 ? 14.022 39.413 10.256 1.00 62.75 96 THR A CA 1
ATOM 737 C C . THR A 1 96 ? 14.228 39.695 11.751 1.00 62.75 96 THR A C 1
ATOM 739 O O . THR A 1 96 ? 13.806 40.742 12.240 1.00 62.75 96 THR A O 1
ATOM 742 N N . CYS A 1 97 ? 14.942 38.829 12.479 1.00 54.81 97 CYS A N 1
ATOM 743 C CA . CYS A 1 97 ? 15.291 39.049 13.888 1.00 54.81 97 CYS A CA 1
ATOM 744 C C . CYS A 1 97 ? 16.454 40.032 14.122 1.00 54.81 97 CYS A C 1
ATOM 746 O O . CYS A 1 97 ? 16.549 40.594 15.214 1.00 54.81 97 CYS A O 1
ATOM 748 N N . THR A 1 98 ? 17.351 40.239 13.152 1.00 54.53 98 THR A N 1
ATOM 749 C CA . THR A 1 98 ? 18.484 41.179 13.277 1.00 54.53 98 THR A CA 1
ATOM 750 C C . THR A 1 98 ? 18.180 42.585 12.760 1.00 54.53 98 THR A C 1
ATOM 752 O O . THR A 1 98 ? 18.891 43.517 13.122 1.00 54.53 98 THR A O 1
ATOM 755 N N . SER A 1 99 ? 17.108 42.777 11.980 1.00 50.00 99 SER A N 1
ATOM 756 C CA . SER A 1 99 ? 16.700 44.095 11.468 1.00 50.00 99 SER A CA 1
ATOM 757 C C . SER A 1 99 ? 15.829 44.912 12.432 1.00 50.00 99 SER A C 1
ATOM 759 O O . SER A 1 99 ? 15.395 46.007 12.083 1.00 50.00 99 SER A O 1
ATOM 761 N N . THR A 1 100 ? 15.535 44.399 13.630 1.00 50.81 100 THR A N 1
ATOM 762 C CA . THR A 1 100 ? 14.847 45.153 14.687 1.00 50.81 100 THR A CA 1
ATOM 763 C C . THR A 1 100 ? 15.844 45.544 15.769 1.00 50.81 100 THR A C 1
ATOM 765 O O . THR A 1 100 ? 16.236 44.743 16.614 1.00 50.81 100 THR A O 1
ATOM 768 N N . ASP A 1 101 ? 16.259 46.805 15.710 1.00 41.94 101 ASP A N 1
ATOM 769 C CA . ASP A 1 101 ? 17.196 47.449 16.622 1.00 41.94 101 ASP A CA 1
ATOM 770 C C . ASP A 1 101 ? 16.661 47.409 18.069 1.00 41.94 101 ASP A C 1
ATOM 772 O O . ASP A 1 101 ? 15.783 48.180 18.472 1.00 41.94 101 ASP A O 1
ATOM 776 N N . LYS A 1 102 ? 17.147 46.446 18.863 1.00 55.34 102 LYS A N 1
ATOM 777 C CA . LYS A 1 102 ? 16.633 46.146 20.214 1.00 55.34 102 LYS A CA 1
ATOM 778 C C . LYS A 1 102 ? 16.882 47.266 21.230 1.00 55.34 102 LYS A C 1
ATOM 780 O O . LYS A 1 102 ? 16.232 47.283 22.272 1.00 55.34 102 LYS A O 1
ATOM 785 N N . ASN A 1 103 ? 17.754 48.225 20.919 1.00 49.97 103 ASN A N 1
ATOM 786 C CA . ASN A 1 103 ? 18.156 49.275 21.855 1.00 49.97 103 ASN A CA 1
ATOM 787 C C . ASN A 1 103 ? 17.344 50.578 21.761 1.00 49.97 103 ASN A C 1
ATOM 789 O O . ASN A 1 103 ? 17.452 51.401 22.665 1.00 49.97 103 ASN A O 1
ATOM 793 N N . PHE A 1 104 ? 16.480 50.763 20.752 1.00 47.22 104 PHE A N 1
ATOM 794 C CA . PHE A 1 104 ? 15.653 51.981 20.639 1.00 47.22 104 PHE A CA 1
ATOM 795 C C . PHE A 1 104 ? 14.184 51.793 21.071 1.00 47.22 104 PHE A C 1
ATOM 797 O O . PHE A 1 104 ? 13.442 52.762 21.235 1.00 47.22 104 PHE A O 1
ATOM 804 N N . LEU A 1 105 ? 13.740 50.549 21.284 1.00 49.25 105 LEU A N 1
ATOM 805 C CA . LEU A 1 105 ? 12.313 50.233 21.432 1.00 49.25 105 LEU A CA 1
ATOM 806 C C . LEU A 1 105 ? 11.755 50.396 22.856 1.00 49.25 105 LEU A C 1
ATOM 808 O O . LEU A 1 105 ? 10.543 50.527 23.015 1.00 49.25 105 LEU A O 1
ATOM 812 N N . ILE A 1 106 ? 12.611 50.362 23.882 1.00 51.75 106 ILE A N 1
ATOM 813 C CA . ILE A 1 106 ? 12.164 50.371 25.287 1.00 51.75 106 ILE A CA 1
ATOM 814 C C . ILE A 1 106 ? 12.018 51.804 25.820 1.00 51.75 106 ILE A C 1
ATOM 816 O O . ILE A 1 106 ? 11.210 52.046 26.709 1.00 51.75 106 ILE A O 1
ATOM 820 N N . SER A 1 107 ? 12.725 52.780 25.240 1.00 50.97 107 SER A N 1
ATOM 821 C CA . SER A 1 107 ? 12.765 54.141 25.795 1.00 50.97 107 SER A CA 1
ATOM 822 C C . SER A 1 107 ? 11.705 55.110 25.240 1.00 50.97 107 SER A C 1
ATOM 824 O O . SER A 1 107 ? 11.671 56.255 25.682 1.00 50.97 107 SER A O 1
ATOM 826 N N . SER A 1 108 ? 10.861 54.702 24.280 1.00 52.88 108 SER A N 1
ATOM 827 C CA . SER A 1 108 ? 9.953 55.618 23.553 1.00 52.88 108 SER A CA 1
ATOM 828 C C . SER A 1 108 ? 8.515 55.123 23.338 1.00 52.88 108 SER A C 1
ATOM 830 O O . SER A 1 108 ? 7.713 55.842 22.744 1.00 52.88 108 SER A O 1
ATOM 832 N N . LYS A 1 109 ? 8.152 53.922 23.803 1.00 54.66 109 LYS A N 1
ATOM 833 C CA . LYS A 1 109 ? 6.820 53.346 23.552 1.00 54.66 109 LYS A CA 1
ATOM 834 C C . LYS A 1 109 ? 5.849 53.611 24.695 1.00 54.66 109 LYS A C 1
ATOM 836 O O . LYS A 1 109 ? 6.200 53.440 25.861 1.00 54.66 109 LYS A O 1
ATOM 841 N N . SER A 1 110 ? 4.622 54.008 24.354 1.00 68.38 110 SER A N 1
ATOM 842 C CA . SER A 1 110 ? 3.568 54.192 25.349 1.00 68.38 110 SER A CA 1
ATOM 843 C C . SER A 1 110 ? 3.187 52.840 25.980 1.00 68.38 110 SER A C 1
ATOM 845 O O . SER A 1 110 ? 3.371 51.793 25.351 1.00 68.38 110 SER A O 1
ATOM 847 N N . PRO A 1 111 ? 2.629 52.818 27.203 1.00 71.12 111 PRO A N 1
ATOM 848 C CA . PRO A 1 111 ? 2.209 51.578 27.864 1.00 71.12 111 PRO A CA 1
ATOM 849 C C . PRO A 1 111 ? 1.256 50.716 27.017 1.00 71.12 111 PRO A C 1
ATOM 851 O O . PRO A 1 111 ? 1.328 49.489 27.067 1.00 71.12 111 PRO A O 1
ATOM 854 N N . LEU A 1 112 ? 0.418 51.350 26.187 1.00 74.62 112 LEU A N 1
ATOM 855 C CA . LEU A 1 112 ? -0.490 50.671 25.258 1.00 74.62 112 LEU A CA 1
ATOM 856 C C . LEU A 1 112 ? 0.265 49.959 24.126 1.00 74.62 112 LEU A C 1
ATOM 858 O O . LEU A 1 112 ? -0.051 48.815 23.798 1.00 74.62 112 LEU A O 1
ATOM 862 N N . ASP A 1 113 ? 1.310 50.584 23.579 1.00 74.62 113 ASP A N 1
ATOM 863 C CA . ASP A 1 113 ? 2.146 49.978 22.534 1.00 74.62 113 ASP A CA 1
ATOM 864 C C . ASP A 1 113 ? 2.952 48.789 23.070 1.00 74.62 113 ASP A C 1
ATOM 866 O O . ASP A 1 113 ? 3.250 47.839 22.340 1.00 74.62 113 ASP A O 1
ATOM 870 N N . ILE A 1 114 ? 3.326 48.823 24.351 1.00 77.69 114 ILE A N 1
ATOM 871 C CA . ILE A 1 114 ? 3.994 47.704 25.025 1.00 77.69 114 ILE A CA 1
ATOM 872 C C . ILE A 1 114 ? 3.017 46.534 25.186 1.00 77.69 114 ILE A C 1
ATOM 874 O O . ILE A 1 114 ? 3.376 45.401 24.862 1.00 77.69 114 ILE A O 1
ATOM 878 N N . GLU A 1 115 ? 1.775 46.792 25.606 1.00 77.94 115 GLU A N 1
ATOM 879 C CA . GLU A 1 115 ? 0.745 45.756 25.750 1.00 77.94 115 GLU A CA 1
ATOM 880 C C . GLU A 1 115 ? 0.378 45.113 24.401 1.00 77.94 115 GLU A C 1
ATOM 882 O O . GLU A 1 115 ? 0.256 43.887 24.297 1.00 77.94 115 GLU A O 1
ATOM 887 N N . GLU A 1 116 ? 0.254 45.910 23.336 1.00 83.00 116 GLU A N 1
ATOM 888 C CA . GLU A 1 116 ? -0.029 45.392 21.996 1.00 83.00 116 GLU A CA 1
ATOM 889 C C . GLU A 1 116 ? 1.131 44.541 21.457 1.00 83.00 116 GLU A C 1
ATOM 891 O O . GLU A 1 116 ? 0.907 43.460 20.901 1.00 83.00 116 GLU A O 1
ATOM 896 N N . ASN A 1 117 ? 2.379 44.971 21.671 1.00 83.88 117 ASN A N 1
ATOM 897 C CA . ASN A 1 117 ? 3.552 44.177 21.300 1.00 83.88 117 ASN A CA 1
ATOM 898 C C . ASN A 1 117 ? 3.641 42.885 22.116 1.00 83.88 117 ASN A C 1
ATOM 900 O O . ASN A 1 117 ? 3.937 41.835 21.549 1.00 83.88 117 ASN A O 1
ATOM 904 N N . PHE A 1 118 ? 3.306 42.915 23.406 1.00 83.00 118 PHE A N 1
ATOM 905 C CA . PHE A 1 118 ? 3.255 41.710 24.229 1.00 83.00 118 PHE A CA 1
ATOM 906 C C . PHE A 1 118 ? 2.207 40.718 23.708 1.00 83.00 118 PHE A C 1
ATOM 908 O O . PHE A 1 118 ? 2.508 39.537 23.544 1.00 83.00 118 PHE A O 1
ATOM 915 N N . LYS A 1 119 ? 1.006 41.187 23.335 1.00 88.38 119 LYS A N 1
ATOM 916 C CA . LYS A 1 119 ? -0.030 40.347 22.701 1.00 88.38 119 LYS A CA 1
ATOM 917 C C . LYS A 1 119 ? 0.430 39.760 21.363 1.00 88.38 119 LYS A C 1
ATOM 919 O O . LYS A 1 119 ? 0.124 38.599 21.082 1.00 88.38 119 LYS A O 1
ATOM 924 N N . LYS A 1 120 ? 1.161 40.524 20.542 1.00 87.88 120 LYS A N 1
ATOM 925 C CA . LYS A 1 120 ? 1.747 40.031 19.279 1.00 87.88 120 LYS A CA 1
ATOM 926 C C . LYS A 1 120 ? 2.783 38.936 19.535 1.00 87.88 120 LYS A C 1
ATOM 928 O O . LYS A 1 120 ? 2.650 37.855 18.967 1.00 87.88 120 LYS A O 1
ATOM 933 N N . VAL A 1 121 ? 3.723 39.166 20.453 1.00 88.31 121 VAL A N 1
ATOM 934 C CA . VAL A 1 121 ? 4.752 38.186 20.842 1.00 88.31 121 VAL A CA 1
ATOM 935 C C . VAL A 1 121 ? 4.128 36.922 21.433 1.00 88.31 121 VAL A C 1
ATOM 937 O O . VAL A 1 121 ? 4.593 35.820 21.155 1.00 88.31 121 VAL A O 1
ATOM 940 N N . LEU A 1 122 ? 3.047 37.041 22.208 1.00 89.50 122 LEU A N 1
ATOM 941 C CA . LEU A 1 122 ? 2.356 35.882 22.774 1.00 89.50 122 LEU A CA 1
ATOM 942 C C . LEU A 1 122 ? 1.691 35.033 21.681 1.00 89.50 122 LEU A C 1
ATOM 944 O O . LEU A 1 122 ? 1.831 33.811 21.677 1.00 89.50 122 LEU A O 1
ATOM 948 N N . LYS A 1 123 ? 1.014 35.675 20.719 1.00 91.19 123 LYS A N 1
ATOM 949 C CA . LYS A 1 123 ? 0.430 34.989 19.553 1.00 91.19 123 LYS A CA 1
ATOM 950 C C . LYS A 1 123 ? 1.497 34.311 18.699 1.00 91.19 123 LYS A C 1
ATOM 952 O O . LYS A 1 123 ? 1.284 33.194 18.238 1.00 91.19 123 LYS A O 1
ATOM 957 N N . GLU A 1 124 ? 2.629 34.971 18.491 1.00 91.31 124 GLU A N 1
ATOM 958 C CA . GLU A 1 124 ? 3.757 34.401 17.757 1.00 91.31 124 GLU A CA 1
ATOM 959 C C . GLU A 1 124 ? 4.363 33.202 18.495 1.00 91.31 124 GLU A C 1
ATOM 961 O O . GLU A 1 124 ? 4.577 32.164 17.880 1.00 91.31 124 GLU A O 1
ATOM 966 N N . ASN A 1 125 ? 4.521 33.276 19.819 1.00 89.00 125 ASN A N 1
ATOM 967 C CA . ASN A 1 125 ? 4.976 32.148 20.637 1.00 89.00 125 ASN A CA 1
ATOM 968 C C . ASN A 1 125 ? 4.053 30.928 20.531 1.00 89.00 125 ASN A C 1
ATOM 970 O O . ASN A 1 125 ? 4.532 29.798 20.447 1.00 89.00 125 ASN A O 1
ATOM 974 N N . ILE A 1 126 ? 2.733 31.138 20.515 1.00 90.81 126 ILE A N 1
ATOM 975 C CA . ILE A 1 126 ? 1.764 30.046 20.330 1.00 90.81 126 ILE A CA 1
ATOM 976 C C . ILE A 1 126 ? 1.948 29.403 18.951 1.00 90.81 126 ILE A C 1
ATOM 978 O O . ILE A 1 126 ? 2.072 28.182 18.870 1.00 90.81 126 ILE A O 1
ATOM 982 N N . LYS A 1 127 ? 2.060 30.211 17.889 1.00 91.62 127 LYS A N 1
ATOM 983 C CA . LYS A 1 127 ? 2.312 29.711 16.528 1.00 91.62 127 LYS A CA 1
ATOM 984 C C . LYS A 1 127 ? 3.630 28.947 16.431 1.00 91.62 127 LYS A C 1
ATOM 986 O O . LYS A 1 127 ? 3.666 27.861 15.867 1.00 91.62 127 LYS A O 1
ATOM 991 N N . LEU A 1 128 ? 4.708 29.476 17.010 1.00 91.75 128 LEU A N 1
ATOM 992 C CA . LEU A 1 128 ? 6.007 28.802 17.033 1.00 91.75 128 LEU A CA 1
ATOM 993 C C . LEU A 1 128 ? 5.929 27.469 17.780 1.00 91.75 128 LEU A C 1
ATOM 995 O O . LEU A 1 128 ? 6.496 26.481 17.325 1.00 91.75 128 LEU A O 1
ATOM 999 N N . LYS A 1 129 ? 5.181 27.402 18.884 1.00 93.38 129 LYS A N 1
ATOM 1000 C CA . LYS A 1 129 ? 4.974 26.158 19.633 1.00 93.38 129 LYS A CA 1
ATOM 1001 C C . LYS A 1 129 ? 4.200 25.112 18.824 1.00 93.38 129 LYS A C 1
ATOM 1003 O O . LYS A 1 129 ? 4.539 23.932 18.897 1.00 93.38 129 LYS A O 1
ATOM 1008 N N . GLU A 1 130 ? 3.196 25.522 18.050 1.00 91.31 130 GLU A N 1
ATOM 1009 C CA . GLU A 1 130 ? 2.476 24.635 17.124 1.00 91.31 130 GLU A CA 1
ATOM 1010 C C . GLU A 1 130 ? 3.385 24.136 15.997 1.00 91.31 130 GLU A C 1
ATOM 1012 O O . GLU A 1 130 ? 3.467 22.928 15.783 1.00 91.31 130 GLU A O 1
ATOM 1017 N N . ILE A 1 131 ? 4.161 25.025 15.370 1.00 90.62 131 ILE A N 1
ATOM 1018 C CA . ILE A 1 131 ? 5.124 24.663 14.317 1.00 90.62 131 ILE A CA 1
ATOM 1019 C C . ILE A 1 131 ? 6.183 23.690 14.851 1.00 90.62 131 ILE A C 1
ATOM 1021 O O . ILE A 1 131 ? 6.507 22.703 14.196 1.00 90.62 131 ILE A O 1
ATOM 1025 N N . VAL A 1 132 ? 6.713 23.920 16.056 1.00 87.81 132 VAL A N 1
ATOM 1026 C CA . VAL A 1 132 ? 7.676 23.004 16.692 1.00 87.81 132 VAL A CA 1
ATOM 1027 C C . VAL A 1 132 ? 7.035 21.645 16.980 1.00 87.81 132 VAL A C 1
ATOM 1029 O O . VAL A 1 132 ? 7.678 20.614 16.795 1.00 87.81 132 VAL A O 1
ATOM 1032 N N . LYS A 1 133 ? 5.762 21.607 17.391 1.00 90.69 133 LYS A N 1
ATOM 1033 C CA . LYS A 1 133 ? 5.028 20.353 17.609 1.00 90.69 133 LYS A CA 1
ATOM 1034 C C . LYS A 1 133 ? 4.829 19.577 16.303 1.00 90.69 133 LYS A C 1
ATOM 1036 O O . LYS A 1 133 ? 5.036 18.364 16.290 1.00 90.69 133 LYS A O 1
ATOM 1041 N N . GLU A 1 134 ? 4.457 20.254 15.221 1.00 88.69 134 GLU A N 1
ATOM 1042 C CA . GLU A 1 134 ? 4.346 19.650 13.888 1.00 88.69 134 GLU A CA 1
ATOM 1043 C C . GLU A 1 134 ? 5.699 19.146 13.381 1.00 88.69 134 GLU A C 1
ATOM 1045 O O . GLU A 1 134 ? 5.790 18.012 12.914 1.00 88.69 134 GLU A O 1
ATOM 1050 N N . ASN A 1 135 ? 6.764 19.931 13.558 1.00 90.81 135 ASN A N 1
ATOM 1051 C CA . ASN A 1 135 ? 8.122 19.539 13.192 1.00 90.81 135 ASN A CA 1
ATOM 1052 C C . ASN A 1 135 ? 8.574 18.290 13.968 1.00 90.81 135 ASN A C 1
ATOM 1054 O O . ASN A 1 135 ? 9.026 17.319 13.371 1.00 90.81 135 ASN A O 1
ATOM 1058 N N . ASN A 1 136 ? 8.341 18.237 15.281 1.00 90.00 136 ASN A N 1
ATOM 1059 C CA . ASN A 1 136 ? 8.648 17.051 16.084 1.00 90.00 136 ASN A CA 1
ATOM 1060 C C . ASN A 1 136 ? 7.884 15.803 15.608 1.00 90.00 136 ASN A C 1
ATOM 1062 O O . ASN A 1 136 ? 8.444 14.706 15.586 1.00 90.00 136 ASN A O 1
ATOM 1066 N N . ASN A 1 137 ? 6.622 15.953 15.196 1.00 88.00 137 ASN A N 1
ATOM 1067 C CA . ASN A 1 137 ? 5.859 14.853 14.607 1.00 88.00 137 ASN A CA 1
ATOM 1068 C C . ASN A 1 137 ? 6.434 14.414 13.252 1.00 88.00 137 ASN A C 1
ATOM 1070 O O . ASN A 1 137 ? 6.557 13.212 13.016 1.00 88.00 137 ASN A O 1
ATOM 1074 N N . ALA A 1 138 ? 6.826 15.358 12.394 1.00 85.12 138 ALA A N 1
ATOM 1075 C CA . ALA A 1 138 ? 7.463 15.065 11.112 1.00 85.12 138 ALA A CA 1
ATOM 1076 C C . ALA A 1 138 ? 8.811 14.347 11.299 1.00 85.12 138 ALA A C 1
ATOM 1078 O O . ALA A 1 138 ? 9.057 13.331 10.653 1.00 85.12 138 ALA A O 1
ATOM 1079 N N . ILE A 1 139 ? 9.645 14.797 12.243 1.00 81.69 139 ILE A N 1
ATOM 1080 C CA . ILE A 1 139 ? 10.910 14.138 12.601 1.00 81.69 139 ILE A CA 1
ATOM 1081 C C . ILE A 1 139 ? 10.652 12.709 13.088 1.00 81.69 139 ILE A C 1
ATOM 1083 O O . ILE A 1 139 ? 11.343 11.782 12.674 1.00 81.69 139 ILE A O 1
ATOM 1087 N N . LYS A 1 140 ? 9.625 12.494 13.919 1.00 88.38 140 LYS A N 1
ATOM 1088 C CA . LYS A 1 140 ? 9.255 11.151 14.387 1.00 88.38 140 LYS A CA 1
ATOM 1089 C C . LYS A 1 140 ? 8.826 10.236 13.234 1.00 88.38 140 LYS A C 1
ATOM 1091 O O . LYS A 1 140 ? 9.203 9.067 13.208 1.00 88.38 140 LYS A O 1
ATOM 1096 N N . GLN A 1 141 ? 8.066 10.757 12.270 1.00 84.62 141 GLN A N 1
ATOM 1097 C CA . GLN A 1 141 ? 7.692 10.012 11.064 1.00 84.62 141 GLN A CA 1
ATOM 1098 C C . GLN A 1 141 ? 8.915 9.677 10.200 1.00 84.62 141 GLN A C 1
ATOM 1100 O O . GLN A 1 141 ? 9.051 8.533 9.768 1.00 84.62 141 GLN A O 1
ATOM 1105 N N . GLN A 1 142 ? 9.832 10.630 10.005 1.00 85.94 142 GLN A N 1
ATOM 1106 C CA . GLN A 1 142 ? 11.080 10.402 9.272 1.00 85.94 142 GLN A CA 1
ATOM 1107 C C . GLN A 1 142 ? 11.960 9.352 9.956 1.00 85.94 142 GLN A C 1
ATOM 1109 O O . GLN A 1 142 ? 12.468 8.454 9.290 1.00 85.94 142 GLN A O 1
ATOM 1114 N N . PHE A 1 143 ? 12.092 9.406 11.281 1.00 86.62 143 PHE A N 1
ATOM 1115 C CA . PHE A 1 143 ? 12.838 8.412 12.050 1.00 86.62 143 PHE A CA 1
ATOM 1116 C C . PHE A 1 143 ? 12.266 6.999 11.873 1.00 86.62 143 PHE A C 1
ATOM 1118 O O . PHE A 1 143 ? 13.010 6.050 11.619 1.00 86.62 143 PHE A O 1
ATOM 1125 N N . ASN A 1 144 ? 10.940 6.855 11.936 1.00 85.81 144 ASN A N 1
ATOM 1126 C CA . ASN A 1 144 ? 10.279 5.573 11.695 1.00 85.81 144 ASN A CA 1
ATOM 1127 C C . ASN A 1 144 ? 10.518 5.065 10.264 1.00 85.81 144 ASN A C 1
ATOM 1129 O O . ASN A 1 144 ? 10.782 3.879 10.080 1.00 85.81 144 ASN A O 1
ATOM 1133 N N . ALA A 1 145 ? 10.474 5.951 9.263 1.00 83.25 145 ALA A N 1
ATOM 1134 C CA . ALA A 1 145 ? 10.753 5.590 7.874 1.00 83.25 145 ALA A CA 1
ATOM 1135 C C . ALA A 1 145 ? 12.203 5.114 7.687 1.00 83.25 145 ALA A C 1
ATOM 1137 O O . ALA A 1 145 ? 12.429 4.079 7.065 1.00 83.25 145 ALA A O 1
ATOM 1138 N N . ILE A 1 146 ? 13.176 5.810 8.284 1.00 83.69 146 ILE A N 1
ATOM 1139 C CA . ILE A 1 146 ? 14.590 5.402 8.277 1.00 83.69 146 ILE A CA 1
ATOM 1140 C C . ILE A 1 146 ? 14.762 4.038 8.952 1.00 83.69 146 ILE A C 1
ATOM 1142 O O . ILE A 1 146 ? 15.465 3.181 8.427 1.00 83.69 146 ILE A O 1
ATOM 1146 N N . THR A 1 147 ? 14.092 3.808 10.080 1.00 83.50 147 THR A N 1
ATOM 1147 C CA . THR A 1 147 ? 14.157 2.529 10.806 1.00 83.50 147 THR A CA 1
ATOM 1148 C C . THR A 1 147 ? 13.589 1.377 9.966 1.00 83.50 147 THR A C 1
ATOM 1150 O O . THR A 1 147 ? 14.152 0.283 9.940 1.00 83.50 147 THR A O 1
ATOM 1153 N N . MET A 1 148 ? 12.497 1.621 9.230 1.00 84.50 148 MET A N 1
ATOM 1154 C CA . MET A 1 148 ? 11.923 0.649 8.294 1.00 84.50 148 MET A CA 1
ATOM 1155 C C . MET A 1 148 ? 12.885 0.348 7.137 1.00 84.50 148 MET A C 1
ATOM 1157 O O . MET A 1 148 ? 13.160 -0.819 6.871 1.00 84.50 148 MET A O 1
ATOM 1161 N N . TRP A 1 149 ? 13.477 1.381 6.533 1.00 89.38 149 TRP A N 1
ATOM 1162 C CA . TRP A 1 149 ? 14.501 1.238 5.492 1.00 89.38 149 TRP A CA 1
ATOM 1163 C C . TRP A 1 149 ? 15.727 0.459 5.974 1.00 89.38 149 TRP A C 1
ATOM 1165 O O . TRP A 1 149 ? 16.210 -0.424 5.274 1.00 89.38 149 TRP A O 1
ATOM 1175 N N . GLN A 1 150 ? 16.223 0.739 7.181 1.00 82.38 150 GLN A N 1
ATOM 1176 C CA . GLN A 1 150 ? 17.335 -0.008 7.774 1.00 82.38 150 GLN A CA 1
ATOM 1177 C C . GLN A 1 150 ? 17.002 -1.495 7.918 1.00 82.38 150 GLN A C 1
ATOM 1179 O O . GLN A 1 150 ? 17.837 -2.344 7.606 1.00 82.38 150 GLN A O 1
ATOM 1184 N N . LYS A 1 151 ? 15.775 -1.817 8.343 1.00 88.62 151 LYS A N 1
ATOM 1185 C CA . LYS A 1 151 ? 15.308 -3.202 8.445 1.00 88.62 151 LYS A CA 1
ATOM 1186 C C . LYS A 1 151 ? 15.234 -3.875 7.073 1.00 88.62 151 LYS A C 1
ATOM 1188 O O . LYS A 1 151 ? 15.708 -4.997 6.934 1.00 88.62 151 LYS A O 1
ATOM 1193 N N . GLU A 1 152 ? 14.691 -3.198 6.064 1.00 86.00 152 GLU A N 1
ATOM 1194 C CA . GLU A 1 152 ? 14.618 -3.716 4.692 1.00 86.00 152 GLU A CA 1
ATOM 1195 C C . GLU A 1 152 ? 16.013 -3.973 4.109 1.00 86.00 152 GLU A C 1
ATOM 1197 O O . GLU A 1 152 ? 16.285 -5.068 3.616 1.00 86.00 152 GLU A O 1
ATOM 1202 N N . VAL A 1 153 ? 16.936 -3.020 4.251 1.00 85.62 153 VAL A N 1
ATOM 1203 C CA . VAL A 1 153 ? 18.328 -3.182 3.808 1.00 85.62 153 VAL A CA 1
ATOM 1204 C C . VAL A 1 153 ? 18.991 -4.368 4.506 1.00 85.62 153 VAL A C 1
ATOM 1206 O O . VAL A 1 153 ? 19.628 -5.176 3.833 1.00 85.62 153 VAL A O 1
ATOM 1209 N N . MET A 1 154 ? 18.795 -4.533 5.819 1.00 85.56 154 MET A N 1
ATOM 1210 C CA . MET A 1 154 ? 19.335 -5.682 6.551 1.00 85.56 154 MET A CA 1
ATOM 1211 C C . MET A 1 154 ? 18.796 -7.007 5.997 1.00 85.56 154 MET A C 1
ATOM 1213 O O . MET A 1 154 ? 19.573 -7.910 5.707 1.00 85.56 154 MET A O 1
ATOM 1217 N N . THR A 1 155 ? 17.485 -7.097 5.743 1.00 90.06 155 THR A N 1
ATOM 1218 C CA . THR A 1 155 ? 16.884 -8.314 5.170 1.00 90.06 155 THR A CA 1
ATOM 1219 C C . THR A 1 155 ? 17.395 -8.635 3.765 1.00 90.06 155 THR A C 1
ATOM 1221 O O . THR A 1 155 ? 17.579 -9.805 3.429 1.00 90.06 155 THR A O 1
ATOM 1224 N N . VAL A 1 156 ? 17.666 -7.619 2.939 1.00 89.69 156 VAL A N 1
ATOM 1225 C CA . VAL A 1 156 ? 18.258 -7.805 1.606 1.00 89.69 156 VAL A CA 1
ATOM 1226 C C . VAL A 1 156 ? 19.708 -8.276 1.720 1.00 89.69 156 VAL A C 1
ATOM 1228 O O . VAL A 1 156 ? 20.099 -9.199 1.008 1.00 89.69 156 VAL A O 1
ATOM 1231 N N . CYS A 1 157 ? 20.493 -7.697 2.632 1.00 82.56 157 CYS A N 1
ATOM 1232 C CA . CYS A 1 157 ? 21.862 -8.134 2.906 1.00 82.56 157 CYS A CA 1
ATOM 1233 C C . CYS A 1 157 ? 21.911 -9.591 3.384 1.00 82.56 157 CYS A C 1
ATOM 1235 O O . CYS A 1 157 ? 22.711 -10.369 2.863 1.00 82.56 157 CYS A O 1
ATOM 1237 N N . ASP A 1 158 ? 21.027 -9.983 4.303 1.00 86.25 158 ASP A N 1
ATOM 1238 C CA . ASP A 1 158 ? 20.924 -11.364 4.782 1.00 86.25 158 ASP A CA 1
ATOM 1239 C C . ASP A 1 158 ? 20.546 -12.328 3.646 1.00 86.25 158 ASP A C 1
ATOM 1241 O O . ASP A 1 158 ? 21.154 -13.389 3.499 1.00 86.25 158 ASP A O 1
ATOM 1245 N N . ASN A 1 159 ? 19.613 -11.932 2.774 1.00 91.19 159 ASN A N 1
ATOM 1246 C CA . ASN A 1 159 ? 19.232 -12.709 1.592 1.00 91.19 159 ASN A CA 1
ATOM 1247 C C . ASN A 1 159 ? 20.402 -12.864 0.605 1.00 91.19 159 ASN A C 1
ATOM 1249 O O . ASN A 1 159 ? 20.692 -13.967 0.144 1.00 91.19 159 ASN A O 1
ATOM 1253 N N . HIS A 1 160 ? 21.127 -11.782 0.307 1.00 89.44 160 HIS A N 1
ATOM 1254 C CA . HIS A 1 160 ? 22.315 -11.843 -0.546 1.00 89.44 160 HIS A CA 1
ATOM 1255 C C . HIS A 1 160 ? 23.408 -12.725 0.057 1.00 89.44 160 HIS A C 1
ATOM 1257 O O . HIS A 1 160 ? 24.012 -13.518 -0.666 1.00 89.44 160 HIS A O 1
ATOM 1263 N N . LYS A 1 161 ? 23.627 -12.644 1.373 1.00 91.19 161 LYS A N 1
ATOM 1264 C CA . LYS A 1 161 ? 24.569 -13.506 2.091 1.00 91.19 161 LYS A CA 1
ATOM 1265 C C . LYS A 1 161 ? 24.172 -14.978 1.978 1.00 91.19 161 LYS A C 1
ATOM 1267 O O . LYS A 1 161 ? 25.028 -15.813 1.694 1.00 91.19 161 LYS A O 1
ATOM 1272 N N . GLN A 1 162 ? 22.888 -15.292 2.130 1.00 91.44 162 GLN A N 1
ATOM 1273 C CA . GLN A 1 162 ? 22.375 -16.648 1.949 1.00 91.44 162 GLN A CA 1
ATOM 1274 C C . GLN A 1 162 ? 22.565 -17.142 0.505 1.00 91.44 162 GLN A C 1
ATOM 1276 O O . GLN A 1 162 ? 23.151 -18.201 0.300 1.00 91.44 162 GLN A O 1
ATOM 1281 N N . LYS A 1 163 ? 22.167 -16.354 -0.502 1.00 89.50 163 LYS A N 1
ATOM 1282 C CA . LYS A 1 163 ? 22.356 -16.706 -1.922 1.00 89.50 163 LYS A CA 1
ATOM 1283 C C . LYS A 1 163 ? 23.822 -16.894 -2.293 1.00 89.50 163 LYS A C 1
ATOM 1285 O O . LYS A 1 163 ? 24.148 -17.738 -3.127 1.00 89.50 163 LYS A O 1
ATOM 1290 N N . PHE A 1 164 ? 24.713 -16.113 -1.690 1.00 93.56 164 PHE A N 1
ATOM 1291 C CA . PHE A 1 164 ? 26.148 -16.266 -1.882 1.00 93.56 164 PHE A CA 1
ATOM 1292 C C . PHE A 1 164 ? 26.649 -17.606 -1.332 1.00 93.56 164 PHE A C 1
ATOM 1294 O O . PHE A 1 164 ? 27.401 -18.293 -2.022 1.00 93.56 164 PHE A O 1
ATOM 1301 N N . LEU A 1 165 ? 26.197 -18.011 -0.140 1.00 89.88 165 LEU A N 1
ATOM 1302 C CA . LEU A 1 165 ? 26.514 -19.325 0.429 1.00 89.88 165 LEU A CA 1
ATOM 1303 C C . LEU A 1 165 ? 25.973 -20.463 -0.447 1.00 89.88 165 LEU A C 1
ATOM 1305 O O . LEU A 1 165 ? 26.738 -21.347 -0.819 1.00 89.88 165 LEU A O 1
ATOM 1309 N N . GLU A 1 166 ? 24.713 -20.386 -0.877 1.00 91.12 166 GLU A N 1
ATOM 1310 C CA . GLU A 1 166 ? 24.103 -21.373 -1.782 1.00 91.12 166 GLU A CA 1
ATOM 1311 C C . GLU A 1 166 ? 24.871 -21.484 -3.112 1.00 91.12 166 GLU A C 1
ATOM 1313 O O . GLU A 1 166 ? 25.130 -22.579 -3.611 1.00 91.12 166 GLU A O 1
ATOM 1318 N N . THR A 1 167 ? 25.300 -20.350 -3.675 1.00 92.25 167 THR A N 1
ATOM 1319 C CA . THR A 1 167 ? 26.101 -20.318 -4.909 1.00 92.25 167 THR A CA 1
ATOM 1320 C C . THR A 1 167 ? 27.486 -20.926 -4.691 1.00 92.25 167 THR A C 1
ATOM 1322 O O . THR A 1 167 ? 27.986 -21.659 -5.546 1.00 92.25 167 THR A O 1
ATOM 1325 N N . LYS A 1 168 ? 28.120 -20.644 -3.548 1.00 94.00 168 LYS A N 1
ATOM 1326 C CA . LYS A 1 168 ? 29.418 -21.216 -3.176 1.00 94.00 168 LYS A CA 1
ATOM 1327 C C . LYS A 1 168 ? 29.332 -22.738 -3.041 1.00 94.00 168 LYS A C 1
ATOM 1329 O O . LYS A 1 168 ? 30.208 -23.433 -3.560 1.00 94.00 168 LYS A O 1
ATOM 1334 N N . ASP A 1 169 ? 28.268 -23.244 -2.425 1.00 91.88 169 ASP A N 1
ATOM 1335 C CA . ASP A 1 169 ? 28.015 -24.680 -2.286 1.00 91.88 169 ASP A CA 1
ATOM 1336 C C . ASP A 1 169 ? 27.746 -25.338 -3.644 1.00 91.88 169 ASP A C 1
ATOM 1338 O O . ASP A 1 169 ? 28.341 -26.371 -3.955 1.00 91.88 169 ASP A O 1
ATOM 1342 N N . LEU A 1 170 ? 26.952 -24.703 -4.514 1.00 94.19 170 LEU A N 1
ATOM 1343 C CA . LEU A 1 170 ? 26.720 -25.182 -5.880 1.00 94.19 170 LEU A CA 1
ATOM 1344 C C . LEU A 1 170 ? 28.021 -25.261 -6.693 1.00 94.19 170 LEU A C 1
ATOM 1346 O O . LEU A 1 170 ? 28.269 -26.256 -7.370 1.00 94.19 170 LEU A O 1
ATOM 1350 N N . ILE A 1 171 ? 28.882 -24.242 -6.610 1.00 93.00 171 ILE A N 1
ATOM 1351 C CA . ILE A 1 171 ? 30.194 -24.252 -7.274 1.00 93.00 171 ILE A CA 1
ATOM 1352 C C . ILE A 1 171 ? 31.069 -25.383 -6.724 1.00 93.00 171 ILE A C 1
ATOM 1354 O O . ILE A 1 171 ? 31.766 -26.040 -7.496 1.00 93.00 171 ILE A O 1
ATOM 1358 N N . SER A 1 172 ? 31.045 -25.619 -5.410 1.00 92.88 172 SER A N 1
ATOM 1359 C CA . SER A 1 172 ? 31.770 -26.728 -4.783 1.00 92.88 172 SER A CA 1
ATOM 1360 C C . SER A 1 172 ? 31.290 -28.082 -5.318 1.00 92.88 172 SER A C 1
ATOM 1362 O O . SER A 1 172 ? 32.105 -28.910 -5.729 1.00 92.88 172 SER A O 1
ATOM 1364 N N . HIS A 1 173 ? 29.970 -28.272 -5.419 1.00 92.12 173 HIS A N 1
ATOM 1365 C CA . HIS A 1 173 ? 29.369 -29.467 -6.011 1.00 92.12 173 HIS A CA 1
ATOM 1366 C C . HIS A 1 173 ? 29.760 -29.658 -7.478 1.00 92.12 173 HIS A C 1
ATOM 1368 O O . HIS A 1 173 ? 30.218 -30.738 -7.840 1.00 92.12 173 HIS A O 1
ATOM 1374 N N . LEU A 1 174 ? 29.667 -28.613 -8.304 1.00 92.06 174 LEU A N 1
ATOM 1375 C CA . LEU A 1 174 ? 30.041 -28.676 -9.720 1.00 92.06 174 LEU A CA 1
ATOM 1376 C C . LEU A 1 174 ? 31.538 -28.923 -9.929 1.00 92.06 174 LEU A C 1
ATOM 1378 O O . LEU A 1 174 ? 31.926 -29.553 -10.910 1.00 92.06 174 LEU A O 1
ATOM 1382 N N . LYS A 1 175 ? 32.402 -28.422 -9.039 1.00 93.81 175 LYS A N 1
ATOM 1383 C CA . LYS A 1 175 ? 33.836 -28.745 -9.070 1.00 93.81 175 LYS A CA 1
ATOM 1384 C C . LYS A 1 175 ? 34.059 -30.224 -8.791 1.00 93.81 175 LYS A C 1
ATOM 1386 O O . LYS A 1 175 ? 34.739 -30.872 -9.575 1.00 93.81 175 LYS A O 1
ATOM 1391 N N . LYS A 1 176 ? 33.423 -30.754 -7.743 1.00 94.31 176 LYS A N 1
ATOM 1392 C CA . LYS A 1 176 ? 33.506 -32.174 -7.398 1.00 94.31 176 LYS A CA 1
ATOM 1393 C C . LYS A 1 176 ? 32.997 -33.065 -8.535 1.00 94.31 176 LYS A C 1
ATOM 1395 O O . LYS A 1 176 ? 33.678 -34.007 -8.911 1.00 94.31 176 LYS A O 1
ATOM 1400 N N . GLU A 1 177 ? 31.851 -32.730 -9.124 1.00 93.19 177 GLU A N 1
ATOM 1401 C CA . GLU A 1 177 ? 31.297 -33.458 -10.271 1.00 93.19 177 GLU A CA 1
ATOM 1402 C C . GLU A 1 177 ? 32.225 -33.390 -11.495 1.00 93.19 177 GLU A C 1
ATOM 1404 O O . GLU A 1 177 ? 32.451 -34.397 -12.159 1.00 93.19 177 GLU A O 1
ATOM 1409 N N . ASN A 1 178 ? 32.826 -32.230 -11.783 1.00 90.94 178 ASN A N 1
ATOM 1410 C CA . ASN A 1 178 ? 33.809 -32.112 -12.864 1.00 90.94 178 ASN A CA 1
ATOM 1411 C C . ASN A 1 178 ? 35.076 -32.934 -12.606 1.00 90.94 178 ASN A C 1
ATOM 1413 O O . ASN A 1 178 ? 35.628 -33.494 -13.554 1.00 90.94 178 ASN A O 1
ATOM 1417 N N . ASP A 1 179 ? 35.545 -32.997 -11.361 1.00 91.81 179 ASP A N 1
ATOM 1418 C CA . ASP A 1 179 ? 36.691 -33.823 -10.983 1.00 91.81 179 ASP A CA 1
ATOM 1419 C C . ASP A 1 179 ? 36.352 -35.317 -11.132 1.00 91.81 179 ASP A C 1
ATOM 1421 O O . ASP A 1 179 ? 37.123 -36.050 -11.749 1.00 91.81 179 ASP A O 1
ATOM 1425 N N . GLU A 1 180 ? 35.157 -35.746 -10.708 1.00 92.38 180 GLU A N 1
ATOM 1426 C CA . GLU A 1 180 ? 34.645 -37.112 -10.915 1.00 92.38 180 GLU A CA 1
ATOM 1427 C C . GLU A 1 180 ? 34.507 -37.455 -12.411 1.00 92.38 180 GLU A C 1
ATOM 1429 O O . GLU A 1 180 ? 34.890 -38.540 -12.849 1.00 92.38 180 GLU A O 1
ATOM 1434 N N . LEU A 1 181 ? 34.004 -36.532 -13.237 1.00 91.19 181 LEU A N 1
ATOM 1435 C CA . LEU A 1 181 ? 33.911 -36.724 -14.688 1.00 91.19 181 LEU A CA 1
ATOM 1436 C C . LEU A 1 181 ? 35.292 -36.792 -15.346 1.00 91.19 181 LEU A C 1
ATOM 1438 O O . LEU A 1 181 ? 35.497 -37.595 -16.258 1.00 91.19 181 LEU A O 1
ATOM 1442 N N . ARG A 1 182 ? 36.250 -35.976 -14.895 1.00 89.19 182 ARG A N 1
ATOM 1443 C CA . ARG A 1 182 ? 37.644 -36.038 -15.355 1.00 89.19 182 ARG A CA 1
ATOM 1444 C C . ARG A 1 182 ? 38.288 -37.372 -15.005 1.00 89.19 182 ARG A C 1
ATOM 1446 O O . ARG A 1 182 ? 38.956 -37.935 -15.868 1.00 89.19 182 ARG A O 1
ATOM 1453 N N . GLU A 1 183 ? 38.056 -37.884 -13.800 1.00 89.00 183 GLU A N 1
ATOM 1454 C CA . GLU A 1 183 ? 38.520 -39.205 -13.367 1.00 89.00 183 GLU A CA 1
ATOM 1455 C C . GLU A 1 183 ? 37.896 -40.311 -14.228 1.00 89.00 183 GLU A C 1
ATOM 1457 O O . GLU A 1 183 ? 38.618 -41.108 -14.816 1.00 89.00 183 GLU A O 1
ATOM 1462 N N . GLN A 1 184 ? 36.579 -40.278 -14.462 1.00 86.31 184 GLN A N 1
ATOM 1463 C CA . GLN A 1 184 ? 35.906 -41.235 -15.352 1.00 86.31 184 GLN A CA 1
ATOM 1464 C C . GLN A 1 184 ? 36.415 -41.185 -16.800 1.00 86.31 184 GLN A C 1
ATOM 1466 O O . GLN A 1 184 ? 36.475 -42.214 -17.479 1.00 86.31 184 GLN A O 1
ATOM 1471 N N . VAL A 1 185 ? 36.748 -39.997 -17.313 1.00 81.38 185 VAL A N 1
ATOM 1472 C CA . VAL A 1 185 ? 37.349 -39.841 -18.644 1.00 81.38 185 VAL A CA 1
ATOM 1473 C C . VAL A 1 185 ? 38.774 -40.392 -18.652 1.00 81.38 185 VAL A C 1
ATOM 1475 O O . VAL A 1 185 ? 39.122 -41.119 -19.579 1.00 81.38 185 VAL A O 1
ATOM 1478 N N . ALA A 1 186 ? 39.578 -40.108 -17.626 1.00 80.00 186 ALA A N 1
ATOM 1479 C CA . ALA A 1 186 ? 40.933 -40.636 -17.487 1.00 80.00 186 ALA A CA 1
ATOM 1480 C C . ALA A 1 186 ? 40.946 -42.170 -17.366 1.00 80.00 186 ALA A C 1
ATOM 1482 O O . ALA A 1 186 ? 41.752 -42.826 -18.029 1.00 80.00 186 ALA A O 1
ATOM 1483 N N . ASP A 1 187 ? 40.008 -42.753 -16.621 1.00 78.12 187 ASP A N 1
ATOM 1484 C CA . ASP A 1 187 ? 39.833 -44.202 -16.494 1.00 78.12 187 ASP A CA 1
ATOM 1485 C C . ASP A 1 187 ? 39.417 -44.840 -17.822 1.00 78.12 187 ASP A C 1
ATOM 1487 O O . ASP A 1 187 ? 39.978 -45.857 -18.236 1.00 78.12 187 ASP A O 1
ATOM 1491 N N . LYS A 1 188 ? 38.487 -44.219 -18.560 1.00 74.12 188 LYS A N 1
ATOM 1492 C CA . LYS A 1 188 ? 38.083 -44.684 -19.900 1.00 74.12 188 LYS A CA 1
ATOM 1493 C C . LYS A 1 188 ? 39.199 -44.558 -20.937 1.00 74.12 188 LYS A C 1
ATOM 1495 O O . LYS A 1 188 ? 39.273 -45.385 -21.844 1.00 74.12 188 LYS A O 1
ATOM 1500 N N . ILE A 1 189 ? 40.064 -43.552 -20.812 1.00 66.88 189 ILE A N 1
ATOM 1501 C CA . ILE A 1 189 ? 41.273 -43.405 -21.634 1.00 66.88 189 ILE A CA 1
ATOM 1502 C C . ILE A 1 189 ? 42.332 -44.440 -21.226 1.00 66.88 189 ILE A C 1
ATOM 1504 O O . ILE A 1 189 ? 43.046 -44.932 -22.088 1.00 66.88 189 ILE A O 1
ATOM 1508 N N . SER A 1 190 ? 42.402 -44.834 -19.953 1.00 60.34 190 SER A N 1
ATOM 1509 C CA . SER A 1 190 ? 43.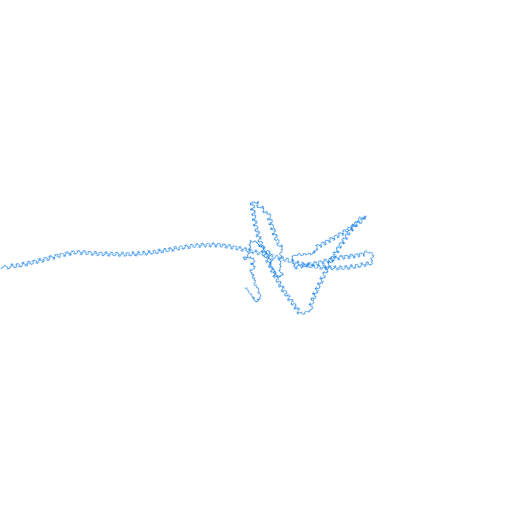353 -45.845 -19.463 1.00 60.34 190 SER A CA 1
ATOM 1510 C C . SER A 1 190 ? 42.937 -47.286 -19.801 1.00 60.34 190 SER A C 1
ATOM 1512 O O . SER A 1 190 ? 43.796 -48.150 -19.966 1.00 60.34 190 SER A O 1
ATOM 1514 N N . LEU A 1 191 ? 41.635 -47.553 -19.960 1.00 52.88 191 LEU A N 1
ATOM 1515 C CA . LEU A 1 191 ? 41.083 -48.853 -20.382 1.00 52.88 191 LEU A CA 1
ATOM 1516 C C . LEU A 1 191 ? 41.169 -49.109 -21.895 1.00 52.88 191 LEU A C 1
ATOM 1518 O O . LEU A 1 191 ? 41.124 -50.262 -22.321 1.00 52.88 191 LEU A O 1
ATOM 1522 N N . ASN A 1 192 ? 41.347 -48.063 -22.701 1.00 46.78 192 ASN A N 1
ATOM 1523 C CA . ASN A 1 192 ? 41.687 -48.186 -24.112 1.00 46.78 192 ASN A CA 1
ATOM 1524 C C . ASN A 1 192 ? 43.152 -47.803 -24.286 1.00 46.78 192 ASN A C 1
ATOM 1526 O O . ASN A 1 192 ? 43.479 -46.624 -24.326 1.00 46.78 192 ASN A O 1
ATOM 1530 N N . SER A 1 193 ? 44.033 -48.792 -24.433 1.00 53.03 193 SER A N 1
ATOM 1531 C CA . SER A 1 193 ? 45.416 -48.583 -24.862 1.00 53.03 193 SER A CA 1
ATOM 1532 C C . SER A 1 193 ? 45.450 -47.815 -26.193 1.00 53.03 193 SER A C 1
ATOM 1534 O O . SER A 1 193 ? 45.408 -48.418 -27.268 1.00 53.03 193 SER A O 1
ATOM 1536 N N . ILE A 1 194 ? 45.498 -46.484 -26.134 1.00 49.06 194 ILE A N 1
ATOM 1537 C CA . ILE A 1 194 ? 45.727 -45.621 -27.291 1.00 49.06 194 ILE A CA 1
ATOM 1538 C C . ILE A 1 194 ? 47.213 -45.231 -27.283 1.00 49.06 194 ILE A C 1
ATOM 1540 O O . ILE A 1 194 ? 47.743 -44.879 -26.227 1.00 49.06 194 ILE A O 1
ATOM 1544 N N . PRO A 1 195 ? 47.916 -45.334 -28.427 1.00 51.56 195 PRO A N 1
ATOM 1545 C CA . PRO A 1 195 ? 49.371 -45.250 -28.487 1.00 51.56 195 PRO A CA 1
ATOM 1546 C C . PRO A 1 195 ? 49.917 -43.877 -28.086 1.00 51.56 195 PRO A C 1
ATOM 1548 O O . PRO A 1 195 ? 49.299 -42.841 -28.335 1.00 51.56 195 PRO A O 1
ATOM 1551 N N . SER A 1 196 ? 51.145 -43.898 -27.564 1.00 53.19 196 SER A N 1
ATOM 1552 C CA . SER A 1 196 ? 52.001 -42.777 -27.135 1.00 53.19 196 SER A CA 1
ATOM 1553 C C . SER A 1 196 ? 52.157 -41.602 -28.129 1.00 53.19 196 SER A C 1
ATOM 1555 O O . SER A 1 196 ? 52.753 -40.586 -27.775 1.00 53.19 196 SER A O 1
ATOM 1557 N N . ASP A 1 197 ? 51.613 -41.697 -29.344 1.00 53.22 197 ASP A N 1
ATOM 1558 C CA . ASP A 1 197 ? 51.770 -40.715 -30.424 1.00 53.22 197 ASP A CA 1
ATOM 1559 C C . ASP A 1 197 ? 50.768 -39.548 -30.371 1.00 53.22 197 ASP A C 1
ATOM 1561 O O . ASP A 1 197 ? 51.008 -38.491 -30.964 1.00 53.22 197 ASP A O 1
ATOM 1565 N N . LEU A 1 198 ? 49.649 -39.677 -29.647 1.00 52.06 198 LEU A N 1
ATOM 1566 C CA . LEU A 1 198 ? 48.661 -38.590 -29.567 1.00 52.06 198 LEU A CA 1
ATOM 1567 C C . LEU A 1 198 ? 49.027 -37.525 -28.517 1.00 52.06 198 LEU A C 1
ATOM 1569 O O . LEU A 1 198 ? 48.720 -36.348 -28.700 1.00 52.06 198 LEU A O 1
ATOM 1573 N N . SER A 1 199 ? 49.754 -37.912 -27.462 1.00 48.41 199 SER A N 1
ATOM 1574 C CA . SER A 1 199 ? 50.227 -36.987 -26.419 1.00 48.41 199 SER A CA 1
ATOM 1575 C C . SER A 1 199 ? 51.320 -36.038 -26.927 1.00 48.41 199 SER A C 1
ATOM 1577 O O . SER A 1 199 ? 51.398 -34.893 -26.485 1.00 48.41 199 SER A O 1
ATOM 1579 N N . LEU A 1 200 ? 52.138 -36.486 -27.884 1.00 54.88 200 LEU A N 1
ATOM 1580 C CA . LEU A 1 200 ? 53.196 -35.683 -28.510 1.00 54.88 200 LEU A CA 1
ATOM 1581 C C . LEU A 1 200 ? 52.632 -34.647 -29.497 1.00 54.88 200 LEU A C 1
ATOM 1583 O O . LEU A 1 200 ? 53.147 -33.534 -29.590 1.00 54.88 200 LEU A O 1
ATOM 1587 N N . ASN A 1 201 ? 51.531 -34.971 -30.181 1.00 54.94 201 ASN A N 1
ATOM 1588 C CA . ASN A 1 201 ? 50.889 -34.056 -31.126 1.00 54.94 201 ASN A CA 1
ATOM 1589 C C . ASN A 1 201 ? 50.189 -32.874 -30.442 1.00 54.94 201 ASN A C 1
ATOM 1591 O O . ASN A 1 201 ? 50.225 -31.762 -30.964 1.00 54.94 201 ASN A O 1
ATOM 1595 N N . ILE A 1 202 ? 49.594 -33.080 -29.264 1.00 57.81 202 ILE A N 1
ATOM 1596 C CA . ILE A 1 202 ? 48.933 -31.995 -28.523 1.00 57.81 202 ILE A CA 1
ATOM 1597 C C . ILE A 1 202 ? 49.973 -31.009 -27.965 1.00 57.81 202 ILE A C 1
ATOM 1599 O O . ILE A 1 202 ? 49.791 -29.800 -28.090 1.00 57.81 202 ILE A O 1
ATOM 1603 N N . ALA A 1 203 ? 51.102 -31.501 -27.441 1.00 55.44 203 ALA A N 1
ATOM 1604 C CA . ALA A 1 203 ? 52.199 -30.649 -26.973 1.00 55.44 203 ALA A CA 1
ATOM 1605 C C . ALA A 1 203 ? 52.849 -29.846 -28.120 1.00 55.44 203 ALA A C 1
ATOM 1607 O O . ALA A 1 203 ? 53.048 -28.638 -27.996 1.00 55.44 203 ALA A O 1
ATOM 1608 N N . TYR A 1 204 ? 53.080 -30.483 -29.274 1.00 63.06 204 TYR A N 1
ATOM 1609 C CA . TYR A 1 204 ? 53.656 -29.834 -30.457 1.00 63.06 204 TYR A CA 1
ATOM 1610 C C . TYR A 1 204 ? 52.769 -28.713 -31.030 1.00 63.06 204 TYR A C 1
ATOM 1612 O O . TYR A 1 204 ? 53.277 -27.691 -31.499 1.00 63.06 204 TYR A O 1
ATOM 1620 N N . PHE A 1 205 ? 51.441 -28.865 -30.981 1.00 58.72 205 PHE A N 1
ATOM 1621 C CA . PHE A 1 205 ? 50.518 -27.830 -31.455 1.00 58.72 205 PHE A CA 1
ATOM 1622 C C . PHE A 1 205 ? 50.480 -26.601 -30.537 1.00 58.72 205 PHE A C 1
ATOM 1624 O O . PHE A 1 205 ? 50.505 -25.476 -31.034 1.00 58.72 205 PHE A O 1
ATOM 1631 N N . VAL A 1 206 ? 50.503 -26.797 -29.215 1.00 63.38 206 VAL A N 1
ATOM 1632 C CA . VAL A 1 206 ? 50.495 -25.692 -28.238 1.00 63.38 206 VAL A CA 1
ATOM 1633 C C . VAL A 1 206 ? 51.786 -24.868 -28.313 1.00 63.38 206 VAL A C 1
ATOM 1635 O O . VAL A 1 206 ? 51.749 -23.639 -28.281 1.00 63.38 206 VAL A O 1
ATOM 1638 N N . GLU A 1 207 ? 52.935 -25.517 -28.494 1.00 59.03 207 GLU A N 1
ATOM 1639 C CA . GLU A 1 207 ? 54.240 -24.846 -28.544 1.00 59.03 207 GLU A CA 1
ATOM 1640 C C . GLU A 1 207 ? 54.446 -24.045 -29.846 1.00 59.03 207 GLU A C 1
ATOM 1642 O O . GLU A 1 207 ? 55.013 -22.946 -29.846 1.00 59.03 207 GLU A O 1
ATOM 1647 N N . LYS A 1 208 ? 53.880 -24.537 -30.956 1.00 68.81 208 LYS A N 1
ATOM 1648 C CA . LYS A 1 208 ? 53.866 -23.850 -32.255 1.00 68.81 208 LYS A CA 1
ATOM 1649 C C . LYS A 1 208 ? 53.007 -22.583 -32.244 1.00 68.81 208 LYS A C 1
ATOM 1651 O O . LYS A 1 208 ? 53.385 -21.592 -32.875 1.00 68.81 208 LYS A O 1
ATOM 1656 N N . ASP A 1 209 ? 51.888 -22.589 -31.525 1.00 62.00 209 ASP A N 1
ATOM 1657 C CA . ASP A 1 209 ? 51.010 -21.419 -31.414 1.00 62.00 209 ASP A CA 1
ATOM 1658 C C . ASP A 1 209 ? 51.603 -20.333 -30.497 1.00 62.00 209 ASP A C 1
ATOM 1660 O O . ASP A 1 209 ? 51.486 -19.141 -30.800 1.00 62.00 209 ASP A O 1
ATOM 1664 N N . ILE A 1 210 ? 52.361 -20.716 -29.462 1.00 60.34 210 ILE A N 1
ATOM 1665 C CA . ILE A 1 210 ? 53.079 -19.777 -28.580 1.00 60.34 210 ILE A CA 1
ATOM 1666 C C . ILE A 1 210 ? 54.224 -19.058 -29.325 1.00 60.34 210 ILE A C 1
ATOM 1668 O O . ILE A 1 210 ? 54.361 -17.835 -29.220 1.00 60.34 210 ILE A O 1
ATOM 1672 N N . GLN A 1 211 ? 55.002 -19.762 -30.157 1.00 61.94 211 GLN A N 1
ATOM 1673 C CA . GLN A 1 211 ? 56.060 -19.138 -30.976 1.00 61.94 211 GLN A CA 1
ATOM 1674 C C . GLN A 1 211 ? 55.505 -18.200 -32.065 1.00 61.94 211 GLN A C 1
ATOM 1676 O O . GLN A 1 211 ? 56.119 -17.181 -32.410 1.00 61.94 211 GLN A O 1
ATOM 1681 N N . LYS A 1 212 ? 54.312 -18.499 -32.592 1.00 65.12 212 LYS A N 1
ATOM 1682 C CA . LYS A 1 212 ? 53.610 -17.634 -33.552 1.00 65.12 212 LYS A CA 1
ATOM 1683 C C . LYS A 1 212 ? 53.141 -16.326 -32.909 1.00 65.12 212 LYS A C 1
ATOM 1685 O O . LYS A 1 212 ? 53.207 -15.279 -33.548 1.00 65.12 212 LYS A O 1
ATOM 1690 N N . ALA A 1 213 ? 52.720 -16.361 -31.646 1.00 55.44 213 ALA A N 1
ATOM 1691 C CA . ALA A 1 213 ? 52.310 -15.168 -30.907 1.00 55.44 213 ALA A CA 1
ATOM 1692 C C . ALA A 1 213 ? 53.496 -14.230 -30.598 1.00 55.44 213 ALA A C 1
ATOM 1694 O O . ALA A 1 213 ? 53.399 -13.022 -30.811 1.00 55.44 213 ALA A O 1
ATOM 1695 N N . GLN A 1 214 ? 54.650 -14.774 -30.195 1.00 57.28 214 GLN A N 1
ATOM 1696 C CA . GLN A 1 214 ? 55.843 -13.974 -29.869 1.00 57.28 214 GLN A CA 1
ATOM 1697 C C . GLN A 1 214 ? 56.490 -13.306 -31.095 1.00 57.28 214 GLN A C 1
ATOM 1699 O O . GLN A 1 214 ? 56.968 -12.174 -31.016 1.00 57.28 214 GLN A O 1
ATOM 1704 N N . THR A 1 215 ? 56.466 -13.967 -32.256 1.00 58.06 215 THR A N 1
ATOM 1705 C CA . THR A 1 215 ? 57.001 -13.398 -33.508 1.00 58.06 215 THR A CA 1
ATOM 1706 C C . THR A 1 215 ? 56.107 -12.314 -34.114 1.00 58.06 215 THR A C 1
ATOM 1708 O O . THR A 1 215 ? 56.610 -11.442 -34.825 1.00 58.06 215 THR A O 1
ATOM 1711 N N . ASN A 1 216 ? 54.806 -12.321 -33.812 1.00 57.28 216 ASN A N 1
ATOM 1712 C CA . ASN A 1 216 ? 53.878 -11.272 -34.236 1.00 57.28 216 ASN A CA 1
ATOM 1713 C C . ASN A 1 216 ? 54.010 -10.004 -33.376 1.00 57.28 216 ASN A C 1
ATOM 1715 O O . ASN A 1 216 ? 54.044 -8.912 -33.940 1.00 57.28 216 ASN A O 1
ATOM 1719 N N . LEU A 1 217 ? 54.224 -10.142 -32.060 1.00 49.41 217 LEU A N 1
ATOM 1720 C CA . LEU A 1 217 ? 54.423 -9.007 -31.144 1.00 49.41 217 LEU A CA 1
ATOM 1721 C C . LEU A 1 217 ? 55.672 -8.170 -31.494 1.00 49.41 217 LEU A C 1
ATOM 1723 O O . LEU A 1 217 ? 55.641 -6.945 -31.467 1.00 49.41 217 LEU A O 1
ATOM 1727 N N . SER A 1 218 ? 56.770 -8.823 -31.895 1.00 52.03 218 SER A N 1
ATOM 1728 C CA . SER A 1 218 ? 58.019 -8.135 -32.269 1.00 52.03 218 SER A CA 1
ATOM 1729 C C . SER A 1 218 ? 57.940 -7.408 -33.624 1.00 52.03 218 SER A C 1
ATOM 1731 O O . SER A 1 218 ? 58.602 -6.388 -33.826 1.00 52.03 218 SER A O 1
ATOM 1733 N N . LYS A 1 219 ? 57.108 -7.897 -34.555 1.00 59.59 219 LYS A N 1
ATOM 1734 C CA . LYS A 1 219 ? 56.879 -7.251 -35.860 1.00 59.59 219 LYS A CA 1
ATOM 1735 C C . LYS A 1 219 ? 55.981 -6.020 -35.746 1.00 59.59 219 LYS A C 1
ATOM 1737 O O . LYS A 1 219 ? 56.175 -5.060 -36.491 1.00 59.59 219 LYS A O 1
ATOM 1742 N N . GLU A 1 220 ? 55.035 -6.036 -34.814 1.00 52.50 220 GLU A N 1
ATOM 1743 C CA . GLU A 1 220 ? 54.093 -4.939 -34.576 1.00 52.50 220 GLU A CA 1
ATOM 1744 C C . GLU A 1 220 ? 54.802 -3.700 -33.995 1.00 52.50 220 GLU A C 1
ATOM 1746 O O . GLU A 1 220 ? 54.576 -2.579 -34.452 1.00 52.50 220 GLU A O 1
ATOM 1751 N N . ASP A 1 221 ? 55.789 -3.914 -33.121 1.00 47.94 221 ASP A N 1
ATOM 1752 C CA . ASP A 1 221 ? 56.589 -2.852 -32.492 1.00 47.94 221 ASP A CA 1
ATOM 1753 C C . ASP A 1 221 ? 57.560 -2.149 -33.473 1.00 47.94 221 ASP A C 1
ATOM 1755 O O . ASP A 1 221 ? 57.847 -0.951 -33.365 1.00 47.94 221 ASP A O 1
ATOM 1759 N N . GLN A 1 222 ? 58.041 -2.868 -34.496 1.00 56.19 222 GLN A N 1
ATOM 1760 C CA . GLN A 1 222 ? 58.845 -2.287 -35.583 1.00 56.19 222 GLN A CA 1
ATOM 1761 C C . GLN A 1 222 ? 57.990 -1.540 -36.617 1.00 56.19 222 GLN A C 1
ATOM 1763 O O . GLN A 1 222 ? 58.427 -0.518 -37.153 1.00 56.19 222 GLN A O 1
ATOM 1768 N N . LEU A 1 223 ? 56.769 -2.016 -36.885 1.00 56.50 223 LEU A N 1
ATOM 1769 C CA . LEU A 1 223 ? 55.810 -1.358 -37.779 1.00 56.50 223 LEU A CA 1
ATOM 1770 C C . LEU A 1 223 ? 55.294 -0.040 -37.194 1.00 56.50 223 LEU A C 1
ATOM 1772 O O . LEU A 1 223 ? 55.162 0.935 -37.935 1.00 56.50 223 LEU A O 1
ATOM 1776 N N . LEU A 1 224 ? 55.089 0.020 -35.875 1.00 49.53 224 LEU A N 1
ATOM 1777 C CA . LEU A 1 224 ? 54.653 1.233 -35.186 1.00 49.53 224 LEU A CA 1
ATOM 1778 C C . LEU A 1 224 ? 55.700 2.352 -35.303 1.00 49.53 224 LEU A C 1
ATOM 1780 O O . LEU A 1 224 ? 55.368 3.462 -35.704 1.00 49.53 224 LEU A O 1
ATOM 1784 N N . LYS A 1 225 ? 56.987 2.046 -35.087 1.00 63.31 225 LYS A N 1
ATOM 1785 C CA . LYS A 1 225 ? 58.081 3.027 -35.242 1.00 63.31 225 LYS A CA 1
ATOM 1786 C C . LYS A 1 225 ? 58.251 3.512 -36.684 1.00 63.31 225 LYS A C 1
ATOM 1788 O O . LYS A 1 225 ? 58.508 4.693 -36.904 1.00 63.31 225 LYS A O 1
ATOM 1793 N N . LYS A 1 226 ? 58.074 2.627 -37.672 1.00 64.88 226 LYS A N 1
ATOM 1794 C CA . LYS A 1 226 ? 58.153 2.987 -39.098 1.00 64.88 226 LYS A CA 1
ATOM 1795 C C . LYS A 1 226 ? 56.972 3.860 -39.536 1.00 64.88 226 LYS A C 1
ATOM 1797 O O . LYS A 1 226 ? 57.168 4.790 -40.309 1.00 64.88 226 LYS A O 1
ATOM 1802 N N . SER A 1 227 ? 55.778 3.593 -39.003 1.00 50.72 227 SER A N 1
ATOM 1803 C CA . SER A 1 227 ? 54.566 4.387 -39.239 1.00 50.72 227 SER A CA 1
ATOM 1804 C C . SER A 1 227 ? 54.690 5.814 -38.699 1.00 50.72 227 SER A C 1
ATOM 1806 O O . SER A 1 227 ? 54.240 6.750 -39.354 1.00 50.72 227 SER A O 1
ATOM 1808 N N . THR A 1 228 ? 55.307 6.000 -37.529 1.00 54.38 228 THR A N 1
ATOM 1809 C CA . THR A 1 228 ? 55.457 7.331 -36.916 1.00 54.38 228 THR A CA 1
ATOM 1810 C C . THR A 1 228 ? 56.426 8.222 -37.698 1.00 54.38 228 THR A C 1
ATOM 1812 O O . THR A 1 228 ? 56.149 9.404 -37.881 1.00 54.38 228 THR A O 1
ATOM 1815 N N . ILE A 1 229 ? 57.518 7.653 -38.223 1.00 68.94 229 ILE A N 1
ATOM 1816 C CA . ILE A 1 229 ? 58.503 8.390 -39.035 1.00 68.94 229 ILE A CA 1
ATOM 1817 C C . ILE A 1 229 ? 57.896 8.794 -40.388 1.00 68.94 229 ILE A C 1
ATOM 1819 O O . ILE A 1 229 ? 57.967 9.961 -40.764 1.00 68.94 229 ILE A O 1
ATOM 1823 N N . LEU A 1 230 ? 57.202 7.870 -41.064 1.00 65.06 230 LEU A N 1
ATOM 1824 C CA . LEU A 1 230 ? 56.526 8.144 -42.341 1.00 65.06 230 LEU A CA 1
ATOM 1825 C C . LEU A 1 230 ? 55.435 9.215 -42.212 1.00 65.06 230 LEU A C 1
ATOM 1827 O O . LEU A 1 230 ? 55.254 10.018 -43.120 1.00 65.06 230 LEU A O 1
ATOM 1831 N N . SER A 1 231 ? 54.726 9.254 -41.079 1.00 52.41 231 SER A N 1
ATOM 1832 C CA . SER A 1 231 ? 53.693 10.263 -40.829 1.00 52.41 231 SER A CA 1
ATOM 1833 C C . SER A 1 231 ? 54.268 11.666 -40.612 1.00 52.41 231 SER A C 1
ATOM 1835 O O . SER A 1 231 ? 53.629 12.640 -41.002 1.00 52.41 231 SER A O 1
ATOM 1837 N N . GLN A 1 232 ? 55.452 11.791 -40.003 1.00 65.25 232 GLN A N 1
ATOM 1838 C CA . GLN A 1 232 ? 56.127 13.085 -39.847 1.00 65.25 232 GLN A CA 1
ATOM 1839 C C . GLN A 1 232 ? 56.726 13.583 -41.166 1.00 65.25 232 GLN A C 1
ATOM 1841 O O . GLN A 1 232 ? 56.682 14.779 -41.442 1.00 65.25 232 GLN A O 1
ATOM 1846 N N . GLU A 1 233 ? 57.244 12.675 -41.992 1.00 69.38 233 GLU A N 1
ATOM 1847 C CA . GLU A 1 233 ? 57.843 13.004 -43.288 1.00 69.38 233 GLU A CA 1
ATOM 1848 C C . GLU A 1 233 ? 56.776 13.449 -44.303 1.00 69.38 233 GLU A C 1
ATOM 1850 O O . GLU A 1 233 ? 56.941 14.490 -44.938 1.00 69.38 233 GLU A O 1
ATOM 1855 N N . LEU A 1 234 ? 55.616 12.772 -44.339 1.00 64.62 234 LEU A N 1
ATOM 1856 C CA . LEU A 1 234 ? 54.468 13.191 -45.156 1.00 64.62 234 LEU A CA 1
ATOM 1857 C C . LEU A 1 234 ? 53.942 14.577 -44.759 1.00 64.62 234 LEU A C 1
ATOM 1859 O O . LEU A 1 234 ? 53.579 15.371 -45.620 1.00 64.62 234 LEU A O 1
ATOM 1863 N N . SER A 1 235 ? 53.886 14.874 -43.456 1.00 57.19 235 SER A N 1
ATOM 1864 C CA . SER A 1 235 ? 53.376 16.165 -42.978 1.00 57.19 235 SER A CA 1
ATOM 1865 C C . SER A 1 235 ? 54.264 17.324 -43.432 1.00 57.19 235 SER A C 1
ATOM 1867 O O . SER A 1 235 ? 53.755 18.386 -43.778 1.00 57.19 235 SER A O 1
ATOM 1869 N N . LYS A 1 236 ? 55.581 17.105 -43.474 1.00 68.75 236 LYS A N 1
ATOM 1870 C CA . LYS A 1 236 ? 56.553 18.105 -43.924 1.00 68.75 236 LYS A CA 1
ATOM 1871 C C . LYS A 1 236 ? 56.491 18.320 -45.438 1.00 68.75 236 LYS A C 1
ATOM 1873 O O . LYS A 1 236 ? 56.514 19.454 -45.898 1.00 68.75 236 LYS A O 1
ATOM 1878 N N . GLU A 1 237 ? 56.315 17.240 -46.198 1.00 71.31 237 GLU A N 1
ATOM 1879 C CA . GLU A 1 237 ? 56.158 17.292 -47.656 1.00 71.31 237 GLU A CA 1
ATOM 1880 C C . GLU A 1 237 ? 54.854 18.002 -48.072 1.00 71.31 237 GLU A C 1
ATOM 1882 O O . GLU A 1 237 ? 54.831 18.750 -49.051 1.00 71.31 237 GLU A O 1
ATOM 1887 N N . PHE A 1 238 ? 53.779 17.848 -47.288 1.00 63.56 238 PHE A N 1
ATOM 1888 C CA . PHE A 1 238 ? 52.538 18.602 -47.481 1.00 63.56 238 PHE A CA 1
ATOM 1889 C C . PHE A 1 238 ? 52.705 20.101 -47.196 1.00 63.56 238 PHE A C 1
ATOM 1891 O O . PHE A 1 238 ? 52.203 20.914 -47.973 1.00 63.56 238 PHE A O 1
ATOM 1898 N N . GLU A 1 239 ? 53.410 20.485 -46.127 1.00 65.06 239 GLU A N 1
ATOM 1899 C CA . GLU A 1 239 ? 53.673 21.901 -45.825 1.00 65.06 239 GLU A CA 1
ATOM 1900 C C . GLU A 1 239 ? 54.507 22.573 -46.928 1.00 65.06 239 GLU A C 1
ATOM 1902 O O . GLU A 1 239 ? 54.146 23.659 -47.394 1.00 65.06 239 GLU A O 1
ATOM 1907 N N . ASP A 1 240 ? 55.539 21.891 -47.432 1.00 73.44 240 ASP A N 1
ATOM 1908 C CA . ASP A 1 240 ? 56.367 22.384 -48.537 1.00 73.44 240 ASP A CA 1
ATOM 1909 C C . ASP A 1 240 ? 55.563 22.496 -49.850 1.00 73.44 240 ASP A C 1
ATOM 1911 O O . ASP A 1 240 ? 55.682 23.483 -50.585 1.00 73.44 240 ASP A O 1
ATOM 1915 N N . PHE A 1 241 ? 54.672 21.536 -50.133 1.00 72.75 241 PHE A N 1
ATOM 1916 C CA . PHE A 1 241 ? 53.792 21.580 -51.305 1.00 72.75 241 PHE A CA 1
ATOM 1917 C C . PHE A 1 241 ? 52.794 22.746 -51.249 1.00 72.75 241 PHE A C 1
ATOM 1919 O O . PHE A 1 241 ? 52.545 23.401 -52.268 1.00 72.75 241 PHE A O 1
ATOM 1926 N N . TYR A 1 242 ? 52.226 23.047 -50.078 1.00 62.56 242 TYR A N 1
ATOM 1927 C CA . TYR A 1 242 ? 51.322 24.189 -49.917 1.00 62.56 242 TYR A CA 1
ATOM 1928 C C . TYR A 1 242 ? 52.053 25.527 -50.058 1.00 62.56 242 TYR A C 1
ATOM 1930 O O . TYR A 1 242 ? 51.529 26.427 -50.717 1.00 62.56 242 TYR A O 1
ATOM 1938 N N . ALA A 1 243 ? 53.272 25.646 -49.525 1.00 70.19 243 ALA A N 1
ATOM 1939 C CA . ALA A 1 243 ? 54.086 26.850 -49.679 1.00 70.19 243 ALA A CA 1
ATOM 1940 C C . ALA A 1 243 ? 54.405 27.136 -51.160 1.00 70.19 243 ALA A C 1
ATOM 1942 O O . ALA A 1 243 ? 54.191 28.250 -51.640 1.00 70.19 243 ALA A O 1
ATOM 1943 N N . ILE A 1 244 ? 54.809 26.109 -51.917 1.00 77.00 244 ILE A N 1
ATOM 1944 C CA . ILE A 1 244 ? 55.119 26.228 -53.352 1.00 77.00 244 ILE A CA 1
ATOM 1945 C C . ILE A 1 244 ? 53.881 26.623 -54.171 1.00 77.00 244 ILE A C 1
ATOM 1947 O O . ILE A 1 244 ? 53.972 27.474 -55.058 1.00 77.00 244 ILE A O 1
ATOM 1951 N N . ASN A 1 245 ? 52.712 26.044 -53.881 1.00 65.81 245 ASN A N 1
ATOM 1952 C CA . ASN A 1 245 ? 51.482 26.372 -54.610 1.00 65.81 245 ASN A CA 1
ATOM 1953 C C . ASN A 1 245 ? 50.975 27.789 -54.321 1.00 65.81 245 ASN A C 1
ATOM 1955 O O . ASN A 1 245 ? 50.477 28.450 -55.235 1.00 65.81 245 ASN A O 1
ATOM 1959 N N . ILE A 1 246 ? 51.126 28.277 -53.086 1.00 67.75 246 ILE A N 1
ATOM 1960 C CA . ILE A 1 246 ? 50.777 29.659 -52.731 1.00 67.75 246 ILE A CA 1
ATOM 1961 C C . ILE A 1 246 ? 51.684 30.647 -53.479 1.00 67.75 246 ILE A C 1
ATOM 1963 O O . ILE A 1 246 ? 51.186 31.626 -54.041 1.00 67.75 246 ILE A O 1
ATOM 1967 N N . ASP A 1 247 ? 52.984 30.369 -53.585 1.00 72.62 247 ASP A N 1
ATOM 1968 C CA . ASP A 1 247 ? 53.913 31.220 -54.338 1.00 72.62 247 ASP A CA 1
ATOM 1969 C C . ASP A 1 247 ? 53.656 31.198 -55.855 1.00 72.62 247 ASP A C 1
ATOM 1971 O O . ASP A 1 247 ? 53.668 32.250 -56.504 1.00 72.62 247 ASP A O 1
ATOM 1975 N N . LEU A 1 248 ? 53.332 30.033 -56.427 1.00 73.44 248 LEU A N 1
ATOM 1976 C CA . LEU A 1 248 ? 52.917 29.900 -57.832 1.00 73.44 248 LEU A CA 1
ATOM 1977 C C . LEU A 1 248 ? 51.619 30.664 -58.127 1.00 73.44 248 LEU A C 1
ATOM 1979 O O . LEU A 1 248 ? 51.504 31.328 -59.163 1.00 73.44 248 LEU A O 1
ATOM 1983 N N . PHE A 1 249 ? 50.655 30.618 -57.207 1.00 62.28 249 PHE A N 1
ATOM 1984 C CA . PHE A 1 249 ? 49.402 31.360 -57.318 1.00 62.28 249 PHE A CA 1
ATOM 1985 C C . PHE A 1 249 ? 49.636 32.878 -57.268 1.00 62.28 249 PHE A C 1
ATOM 1987 O O . PHE A 1 249 ? 49.119 33.618 -58.112 1.00 62.28 249 PHE A O 1
ATOM 1994 N N . ASN A 1 250 ? 50.499 33.342 -56.361 1.00 67.12 250 ASN A N 1
ATOM 1995 C CA . ASN A 1 250 ? 50.867 34.754 -56.242 1.00 67.12 250 ASN A CA 1
ATOM 1996 C C . ASN A 1 250 ? 51.638 35.272 -57.472 1.00 67.12 250 ASN A C 1
ATOM 1998 O O . ASN A 1 250 ? 51.375 36.384 -57.942 1.00 67.12 250 ASN A O 1
ATOM 2002 N N . GLN A 1 251 ? 52.531 34.467 -58.061 1.00 71.44 251 GLN A N 1
ATOM 2003 C CA . GLN A 1 251 ? 53.197 34.811 -59.326 1.00 71.44 251 GLN A CA 1
ATOM 2004 C C . GLN A 1 251 ? 52.219 34.892 -60.506 1.00 71.44 251 GLN A C 1
ATOM 2006 O O . GLN A 1 251 ? 52.343 35.785 -61.351 1.00 71.44 251 GLN A O 1
ATOM 2011 N N . SER A 1 252 ? 51.225 34.003 -60.568 1.00 62.91 252 SER A N 1
ATOM 2012 C CA . SER A 1 252 ? 50.198 34.024 -61.618 1.00 62.91 252 SER A CA 1
ATOM 2013 C C . SER A 1 252 ? 49.332 35.290 -61.541 1.00 62.91 252 SER A C 1
ATOM 2015 O O . SER A 1 252 ? 49.128 35.969 -62.551 1.00 62.91 252 SER A O 1
ATOM 2017 N N . LEU A 1 253 ? 48.932 35.698 -60.330 1.00 60.94 253 LEU A N 1
ATOM 2018 C CA . LEU A 1 253 ? 48.197 36.946 -60.075 1.00 60.94 253 LEU A CA 1
ATOM 2019 C C . LEU A 1 253 ? 48.977 38.196 -60.510 1.00 60.94 253 LEU A C 1
ATOM 2021 O O . LEU A 1 253 ? 48.411 39.088 -61.149 1.00 60.94 253 LEU A O 1
ATOM 2025 N N . GLN A 1 254 ? 50.286 38.256 -60.245 1.00 61.09 254 GLN A N 1
ATOM 2026 C CA . GLN A 1 254 ? 51.119 39.376 -60.703 1.00 61.09 254 GLN A CA 1
ATOM 2027 C C . GLN A 1 254 ? 51.277 39.420 -62.233 1.00 61.09 254 GLN A C 1
ATOM 2029 O O . GLN A 1 254 ? 51.327 40.506 -62.821 1.00 61.09 254 GLN A O 1
ATOM 2034 N N . ASN A 1 255 ? 51.313 38.263 -62.899 1.00 61.94 255 ASN A N 1
ATOM 2035 C CA . ASN A 1 255 ? 51.428 38.179 -64.356 1.00 61.94 255 ASN A CA 1
ATOM 2036 C C . ASN A 1 255 ? 50.129 38.564 -65.085 1.00 61.94 255 ASN A C 1
ATOM 2038 O O . ASN A 1 255 ? 50.188 39.198 -66.144 1.00 61.94 255 ASN A O 1
ATOM 2042 N N . VAL A 1 256 ? 48.959 38.257 -64.515 1.00 56.22 256 VAL A N 1
ATOM 2043 C CA . VAL A 1 256 ? 47.654 38.694 -65.047 1.00 56.22 256 VAL A CA 1
ATOM 2044 C C . VAL A 1 256 ? 47.493 40.213 -64.920 1.00 56.22 256 VAL A C 1
ATOM 2046 O O . VAL A 1 256 ? 47.080 40.867 -65.880 1.00 56.22 256 VAL A O 1
ATOM 2049 N N . ASN A 1 257 ? 47.937 40.801 -63.805 1.00 53.12 257 ASN A N 1
ATOM 2050 C CA . ASN A 1 257 ? 47.883 42.253 -63.601 1.00 53.12 257 ASN A CA 1
ATOM 2051 C C . ASN A 1 257 ? 48.819 43.025 -64.555 1.00 53.12 257 ASN A C 1
ATOM 2053 O O . ASN A 1 257 ? 48.454 44.081 -65.070 1.00 53.12 257 ASN A O 1
ATOM 2057 N N . LYS A 1 258 ? 49.997 42.473 -64.889 1.00 53.25 258 LYS A N 1
ATOM 2058 C CA . LYS A 1 258 ? 50.897 43.058 -65.906 1.00 53.25 258 LYS A CA 1
ATOM 2059 C C . LYS A 1 258 ? 50.331 42.985 -67.331 1.00 53.25 258 LYS A C 1
ATOM 2061 O O . LYS A 1 258 ? 50.552 43.909 -68.113 1.00 53.25 258 LYS A O 1
ATOM 2066 N N . LYS A 1 259 ? 49.585 41.927 -67.678 1.00 52.44 259 LYS A N 1
ATOM 2067 C CA . LYS A 1 259 ? 48.931 41.781 -68.996 1.00 52.44 259 LYS A CA 1
ATOM 2068 C C . LYS A 1 259 ? 47.702 42.680 -69.171 1.00 52.44 259 LYS A C 1
ATOM 2070 O O . LYS A 1 259 ? 47.441 43.111 -70.291 1.00 52.44 259 LYS A O 1
ATOM 2075 N N . ALA A 1 260 ? 46.974 42.989 -68.097 1.00 49.28 260 ALA A N 1
ATOM 2076 C CA . ALA A 1 260 ? 45.837 43.911 -68.149 1.00 49.28 260 ALA A CA 1
ATOM 2077 C C . ALA A 1 260 ? 46.273 45.361 -68.444 1.00 49.28 260 ALA A C 1
ATOM 2079 O O . ALA A 1 260 ? 45.599 46.073 -69.184 1.00 49.28 260 ALA A O 1
ATOM 2080 N N . ILE A 1 261 ? 47.445 45.774 -67.947 1.00 49.34 261 ILE A N 1
ATOM 2081 C CA . ILE A 1 261 ? 47.970 47.139 -68.128 1.00 49.34 261 ILE A CA 1
ATOM 2082 C C . ILE A 1 261 ? 48.574 47.351 -69.533 1.00 49.34 261 ILE A C 1
ATOM 2084 O O . ILE A 1 261 ? 48.556 48.470 -70.046 1.00 49.34 261 ILE A O 1
ATOM 2088 N N . SER A 1 262 ? 49.064 46.302 -70.212 1.00 44.84 262 SER A N 1
ATOM 2089 C CA . SER A 1 262 ? 49.677 46.449 -71.546 1.00 44.84 262 SER A CA 1
ATOM 2090 C C . SER A 1 262 ? 48.686 46.455 -72.720 1.00 44.84 262 SER A C 1
ATOM 2092 O O . SER A 1 262 ? 49.048 46.912 -73.802 1.00 44.84 262 SER A O 1
ATOM 2094 N N . LYS A 1 263 ? 47.430 46.021 -72.527 1.00 47.25 263 LYS A N 1
ATOM 2095 C CA . LYS A 1 263 ? 46.404 45.974 -73.592 1.00 47.25 263 LYS A CA 1
ATOM 2096 C C . LYS A 1 263 ? 45.529 47.231 -73.724 1.00 47.25 263 LYS A C 1
ATOM 2098 O O . LYS A 1 263 ? 44.736 47.306 -74.652 1.00 47.25 263 LYS A O 1
ATOM 2103 N N . GLN A 1 264 ? 45.702 48.247 -72.873 1.00 43.94 264 GLN A N 1
ATOM 2104 C CA . GLN A 1 264 ? 45.001 49.541 -73.005 1.00 43.94 264 GLN A CA 1
ATOM 2105 C C . GLN A 1 264 ? 45.713 50.564 -73.917 1.00 43.94 264 GLN A C 1
ATOM 2107 O O . GLN A 1 264 ? 45.214 51.670 -74.109 1.00 43.94 264 GLN A O 1
ATOM 2112 N N . LYS A 1 265 ? 46.863 50.217 -74.516 1.00 45.34 265 LYS A N 1
ATOM 2113 C CA . LYS A 1 265 ? 47.598 51.077 -75.463 1.00 45.34 265 LYS A CA 1
ATOM 2114 C C . LYS A 1 265 ? 47.760 50.409 -76.831 1.00 45.34 265 LYS A C 1
ATOM 2116 O O . LYS A 1 265 ? 48.855 50.022 -77.214 1.00 45.34 265 LYS A O 1
ATOM 2121 N N . SER A 1 266 ? 46.673 50.254 -77.573 1.00 39.44 266 SER A N 1
ATOM 2122 C CA . SER A 1 266 ? 46.690 50.241 -79.048 1.00 39.44 266 SER A CA 1
ATOM 2123 C C . SER A 1 266 ? 45.249 50.269 -79.542 1.00 39.44 266 SER A C 1
ATOM 2125 O O . SER A 1 266 ? 44.536 49.274 -79.511 1.00 39.44 266 SER A O 1
ATOM 2127 N N . GLY A 1 267 ? 44.797 51.462 -79.926 1.00 44.16 267 GLY A N 1
ATOM 2128 C CA . GLY A 1 267 ? 43.505 51.656 -80.563 1.00 44.16 267 GLY A CA 1
ATOM 2129 C C . GLY A 1 267 ? 43.609 51.397 -82.059 1.00 44.16 267 GLY A C 1
ATOM 2130 O O . GLY A 1 267 ? 44.308 52.130 -82.747 1.00 44.16 267 GLY A O 1
ATOM 2131 N N . SER A 1 268 ? 42.906 50.373 -82.530 1.00 48.59 268 SER A N 1
ATOM 2132 C CA . SER A 1 268 ? 42.089 50.378 -83.751 1.00 48.59 268 SER A CA 1
ATOM 2133 C C . SER A 1 268 ? 41.529 48.967 -83.919 1.00 48.59 268 SER A C 1
ATOM 2135 O O . SER A 1 268 ? 42.290 48.046 -84.206 1.00 48.59 268 SER A O 1
ATOM 2137 N N . SER A 1 269 ? 40.230 48.775 -83.721 1.00 41.78 269 SER A N 1
ATOM 2138 C CA . SER A 1 269 ? 39.573 47.525 -84.096 1.00 41.78 269 SER A CA 1
ATOM 2139 C C . SER A 1 269 ? 38.198 47.835 -84.677 1.00 41.78 269 SER A C 1
ATOM 2141 O O . SER A 1 269 ? 37.449 48.677 -84.178 1.00 41.78 269 SER A O 1
ATOM 2143 N N . ASP A 1 270 ? 38.001 47.213 -85.829 1.00 50.53 270 ASP A N 1
ATOM 2144 C CA . ASP A 1 270 ? 36.897 47.271 -86.771 1.00 50.53 270 ASP A CA 1
ATOM 2145 C C . ASP A 1 270 ? 35.586 46.793 -86.100 1.00 50.53 270 ASP A C 1
ATOM 2147 O O . ASP A 1 270 ? 35.632 45.869 -85.280 1.00 50.53 270 ASP A O 1
ATOM 2151 N N . PRO A 1 271 ? 34.395 47.338 -86.424 1.00 50.69 271 PRO A N 1
ATOM 2152 C CA . PRO A 1 271 ? 33.141 46.990 -85.741 1.00 50.69 271 PRO A CA 1
ATOM 2153 C C . PRO A 1 271 ? 32.758 45.498 -85.803 1.00 50.69 271 PRO A C 1
ATOM 2155 O O . PRO A 1 271 ? 31.962 45.039 -84.986 1.00 50.69 271 PRO A O 1
ATOM 2158 N N . LEU A 1 272 ? 33.331 44.726 -86.736 1.00 55.09 272 LEU A N 1
ATOM 2159 C CA . LEU A 1 272 ? 33.116 43.278 -86.855 1.00 55.09 272 LEU A CA 1
ATOM 2160 C C . LEU A 1 272 ? 33.900 42.431 -85.834 1.00 55.09 272 LEU A C 1
ATOM 2162 O O . LEU A 1 272 ? 33.447 41.339 -85.487 1.00 55.09 272 LEU A O 1
ATOM 2166 N N . GLU A 1 273 ? 35.040 42.900 -85.323 1.00 53.97 273 GLU A N 1
ATOM 2167 C CA . GLU A 1 273 ? 35.794 42.188 -84.276 1.00 53.97 273 GLU A CA 1
ATOM 2168 C C . GLU A 1 273 ? 35.184 42.396 -82.889 1.00 53.97 273 GLU A C 1
ATOM 2170 O O . GLU A 1 273 ? 35.196 41.477 -82.068 1.00 53.97 273 GLU A O 1
ATOM 2175 N N . LEU A 1 274 ? 34.590 43.569 -82.640 1.00 52.38 274 LEU A N 1
ATOM 2176 C CA . LEU A 1 274 ? 33.865 43.839 -81.398 1.00 52.38 274 LEU A CA 1
ATOM 2177 C C . LEU A 1 274 ? 32.655 42.913 -81.235 1.00 52.38 274 LEU A C 1
ATOM 2179 O O . LEU A 1 274 ? 32.431 42.416 -80.137 1.00 52.38 274 LEU A O 1
ATOM 2183 N N . GLN A 1 275 ? 31.919 42.626 -82.314 1.00 54.69 275 GLN A N 1
ATOM 2184 C CA . GLN A 1 275 ? 30.773 41.714 -82.263 1.00 54.69 275 GLN A CA 1
ATOM 2185 C C . GLN A 1 275 ? 31.206 40.272 -81.950 1.00 54.69 275 GLN A C 1
ATOM 2187 O O . GLN A 1 275 ? 30.647 39.655 -81.050 1.00 54.69 275 GLN A O 1
ATOM 2192 N N . LYS A 1 276 ? 32.269 39.767 -82.596 1.00 59.38 276 LYS A N 1
ATOM 2193 C CA . LYS A 1 276 ? 32.841 38.444 -82.275 1.00 59.38 276 LYS A CA 1
ATOM 2194 C C . LYS A 1 276 ? 33.341 38.347 -80.835 1.00 59.38 276 LYS A C 1
ATOM 2196 O O . LYS A 1 276 ? 33.172 37.311 -80.201 1.00 59.38 276 LYS A O 1
ATOM 2201 N N . HIS A 1 277 ? 33.945 39.412 -80.312 1.00 55.47 277 HIS A N 1
ATOM 2202 C CA . HIS A 1 277 ? 34.400 39.445 -78.925 1.00 55.47 277 HIS A CA 1
ATOM 2203 C C . HIS A 1 277 ? 33.254 39.527 -77.915 1.00 55.47 277 HIS A C 1
ATOM 2205 O O . HIS A 1 277 ? 33.390 38.968 -76.831 1.00 55.47 277 HIS A O 1
ATOM 2211 N N . VAL A 1 278 ? 32.145 40.191 -78.251 1.00 55.69 278 VAL A N 1
ATOM 2212 C CA . VAL A 1 278 ? 30.936 40.229 -77.415 1.00 55.69 278 VAL A CA 1
ATOM 2213 C C . VAL A 1 278 ? 30.230 38.873 -77.423 1.00 55.69 278 VAL A C 1
ATOM 2215 O O . VAL A 1 278 ? 29.884 38.388 -76.350 1.00 55.69 278 VAL A O 1
ATOM 2218 N N . ASP A 1 279 ? 30.110 38.220 -78.580 1.00 60.50 279 ASP A N 1
ATOM 2219 C CA . ASP A 1 279 ? 29.501 36.889 -78.691 1.00 60.50 279 ASP A CA 1
ATOM 2220 C C . ASP A 1 279 ? 30.349 35.825 -77.953 1.00 60.50 279 ASP A C 1
ATOM 2222 O O . ASP A 1 279 ? 29.816 35.072 -77.140 1.00 60.50 279 ASP A O 1
ATOM 2226 N N . GLU A 1 280 ? 31.687 35.844 -78.086 1.00 63.00 280 GLU A N 1
ATOM 2227 C CA . GLU A 1 280 ? 32.584 35.004 -77.264 1.00 63.00 280 GLU A CA 1
ATOM 2228 C C . GLU A 1 280 ? 32.525 35.340 -75.766 1.00 63.00 280 GLU A C 1
ATOM 2230 O O . GLU A 1 280 ? 32.795 34.476 -74.928 1.00 63.00 280 GLU A O 1
ATOM 2235 N N . CYS A 1 281 ? 32.244 36.595 -75.403 1.00 55.69 281 CYS A N 1
ATOM 2236 C CA . CYS A 1 281 ? 32.101 37.001 -74.007 1.00 55.69 281 CYS A CA 1
ATOM 2237 C C . CYS A 1 281 ? 30.788 36.473 -73.419 1.00 55.69 281 CYS A C 1
ATOM 2239 O O . CYS A 1 281 ? 30.783 36.007 -72.283 1.00 55.69 281 CYS A O 1
ATOM 2241 N N . CYS A 1 282 ? 29.705 36.476 -74.199 1.00 60.81 282 CYS A N 1
ATOM 2242 C CA . CYS A 1 282 ? 28.423 35.893 -73.813 1.00 60.81 282 CYS A CA 1
ATOM 2243 C C . CYS A 1 282 ? 28.488 34.363 -73.687 1.00 60.81 282 CYS A C 1
ATOM 2245 O O . CYS A 1 282 ? 27.955 33.821 -72.719 1.00 60.81 282 CYS A O 1
ATOM 2247 N N . ASP A 1 283 ? 29.186 33.672 -74.592 1.00 67.38 283 ASP A N 1
ATOM 2248 C CA . ASP A 1 283 ? 29.388 32.218 -74.501 1.00 67.38 283 ASP A CA 1
ATOM 2249 C C . ASP A 1 283 ? 30.236 31.840 -73.278 1.00 67.38 283 ASP A C 1
ATOM 2251 O O . ASP A 1 283 ? 29.888 30.923 -72.529 1.00 67.38 283 ASP A O 1
ATOM 2255 N N . LYS A 1 284 ? 31.298 32.609 -72.999 1.00 71.50 284 LYS A N 1
ATOM 2256 C CA . LYS A 1 284 ? 32.099 32.444 -71.777 1.00 71.50 284 LYS A CA 1
ATOM 2257 C C . LYS A 1 2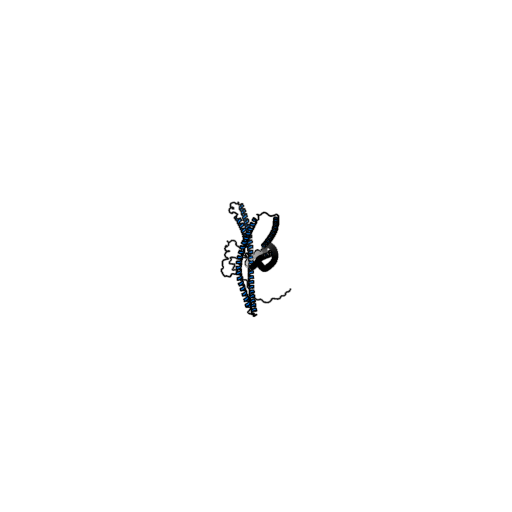84 ? 31.300 32.756 -70.518 1.00 71.50 284 LYS A C 1
ATOM 2259 O O . LYS A 1 284 ? 31.486 32.069 -69.522 1.00 71.50 284 LYS A O 1
ATOM 2264 N N . ASP A 1 285 ? 30.397 33.734 -70.536 1.00 67.44 285 ASP A N 1
ATOM 2265 C CA . ASP A 1 285 ? 29.528 34.031 -69.391 1.00 67.44 285 ASP A CA 1
ATOM 2266 C C . ASP A 1 285 ? 28.510 32.912 -69.125 1.00 67.44 285 ASP A C 1
ATOM 2268 O O . ASP A 1 285 ? 28.216 32.610 -67.964 1.00 67.44 285 ASP A O 1
ATOM 2272 N N . LEU A 1 286 ? 28.008 32.247 -70.169 1.00 73.31 286 LEU A N 1
ATOM 2273 C CA . LEU A 1 286 ? 27.158 31.061 -70.035 1.00 73.31 286 LEU A CA 1
ATOM 2274 C C . LEU A 1 286 ? 27.936 29.863 -69.479 1.00 73.31 286 LEU A C 1
ATOM 2276 O O . LEU A 1 286 ? 27.451 29.193 -68.566 1.00 73.31 286 LEU A O 1
ATOM 2280 N N . GLU A 1 287 ? 29.157 29.631 -69.958 1.00 76.06 287 GLU A N 1
ATOM 2281 C CA . GLU A 1 287 ? 30.053 28.587 -69.449 1.00 76.06 287 GLU A CA 1
ATOM 2282 C C . GLU A 1 287 ? 30.453 28.851 -67.986 1.00 76.06 287 GLU A C 1
ATOM 2284 O O . GLU A 1 287 ? 30.423 27.956 -67.141 1.00 76.06 287 GLU A O 1
ATOM 2289 N N . LEU A 1 288 ? 30.728 30.107 -67.636 1.00 75.31 288 LEU A N 1
ATOM 2290 C CA . LEU A 1 288 ? 31.075 30.529 -66.278 1.00 75.31 288 LEU A CA 1
ATOM 2291 C C . LEU A 1 288 ? 29.865 30.437 -65.338 1.00 75.31 288 LEU A C 1
ATOM 2293 O O . LEU A 1 288 ? 30.016 30.074 -64.168 1.00 75.31 288 LEU A O 1
ATOM 2297 N N . LYS A 1 289 ? 28.652 30.694 -65.839 1.00 77.94 289 LYS A N 1
ATOM 2298 C CA . LYS A 1 289 ? 27.402 30.453 -65.109 1.00 77.94 289 LYS A CA 1
ATOM 2299 C C . LYS A 1 289 ? 27.170 28.959 -64.869 1.00 77.94 289 LYS A C 1
ATOM 2301 O O . LYS A 1 289 ? 26.869 28.581 -63.739 1.00 77.94 289 LYS A O 1
ATOM 2306 N N . TYR A 1 290 ? 27.386 28.120 -65.878 1.00 78.56 290 TYR A N 1
ATOM 2307 C CA . TYR A 1 290 ? 27.293 26.664 -65.760 1.00 78.56 290 TYR A CA 1
ATOM 2308 C C . TYR A 1 290 ? 28.317 26.103 -64.761 1.00 78.56 290 TYR A C 1
ATOM 2310 O O . TYR A 1 290 ? 27.969 25.329 -63.869 1.00 78.56 290 TYR A O 1
ATOM 2318 N N . HIS A 1 291 ? 29.570 26.560 -64.818 1.00 78.50 291 HIS A N 1
ATOM 2319 C CA . HIS A 1 291 ? 30.587 26.186 -63.837 1.00 78.50 291 HIS A CA 1
ATOM 2320 C C . HIS A 1 291 ? 30.248 26.664 -62.423 1.00 78.50 291 HIS A C 1
ATOM 2322 O O . HIS A 1 291 ? 30.449 25.912 -61.472 1.00 78.50 291 HIS A O 1
ATOM 2328 N N . LYS A 1 292 ? 29.686 27.869 -62.260 1.00 78.81 292 LYS A N 1
ATOM 2329 C CA . LYS A 1 292 ? 29.195 28.344 -60.956 1.00 78.81 292 LYS A CA 1
ATOM 2330 C C . LYS A 1 292 ? 28.058 27.481 -60.414 1.00 78.81 292 LYS A C 1
ATOM 2332 O O . LYS A 1 292 ? 28.053 27.194 -59.219 1.00 78.81 292 LYS A O 1
ATOM 2337 N N . GLU A 1 293 ? 27.127 27.038 -61.256 1.00 76.56 293 GLU A N 1
ATOM 2338 C CA . GLU A 1 293 ? 26.060 26.114 -60.849 1.00 76.56 293 GLU A CA 1
ATOM 2339 C C . GLU A 1 293 ? 26.619 24.752 -60.418 1.00 76.56 293 GLU A C 1
ATOM 2341 O O . GLU A 1 293 ? 26.216 24.234 -59.375 1.00 76.56 293 GLU A O 1
ATOM 2346 N N . ILE A 1 294 ? 27.608 24.211 -61.139 1.00 80.19 294 ILE A N 1
ATOM 2347 C CA . ILE A 1 294 ? 28.306 22.979 -60.737 1.00 80.19 294 ILE A CA 1
ATOM 2348 C C . ILE A 1 294 ? 29.017 23.165 -59.395 1.00 80.19 294 ILE A C 1
ATOM 2350 O O . ILE A 1 294 ? 28.872 22.318 -58.515 1.00 80.19 294 ILE A O 1
ATOM 2354 N N . ILE A 1 295 ? 29.755 24.264 -59.215 1.00 79.69 295 ILE A N 1
ATOM 2355 C CA . ILE A 1 295 ? 30.451 24.569 -57.958 1.00 79.69 295 ILE A CA 1
ATOM 2356 C C . ILE A 1 295 ? 29.442 24.668 -56.813 1.00 79.69 295 ILE A C 1
ATOM 2358 O O . ILE A 1 295 ? 29.621 24.003 -55.800 1.00 79.69 295 ILE A O 1
ATOM 2362 N N . THR A 1 296 ? 28.336 25.390 -57.001 1.00 78.00 296 THR A N 1
ATOM 2363 C CA . THR A 1 296 ? 27.288 25.532 -55.976 1.00 78.00 296 THR A CA 1
ATOM 2364 C C . THR A 1 296 ? 26.654 24.179 -55.632 1.00 78.00 296 THR A C 1
ATOM 2366 O O . THR A 1 296 ? 26.416 23.876 -54.464 1.00 78.00 296 THR A O 1
ATOM 2369 N N . SER A 1 297 ? 26.410 23.326 -56.632 1.00 76.50 297 SER A N 1
ATOM 2370 C CA . SER A 1 297 ? 25.902 21.965 -56.424 1.00 76.50 297 SER A CA 1
ATOM 2371 C C . SER A 1 297 ? 26.901 21.092 -55.658 1.00 76.50 297 SER A C 1
ATOM 2373 O O . SER A 1 297 ? 26.509 20.358 -54.751 1.00 76.50 297 SER A O 1
ATOM 2375 N N . LEU A 1 298 ? 28.191 21.160 -55.993 1.00 74.44 298 LEU A N 1
ATOM 2376 C CA . LEU A 1 298 ? 29.245 20.424 -55.291 1.00 74.44 298 LEU A CA 1
ATOM 2377 C C . LEU A 1 298 ? 29.427 20.932 -53.860 1.00 74.44 298 LEU A C 1
ATOM 2379 O O . LEU A 1 298 ? 29.533 20.123 -52.947 1.00 74.44 298 LEU A O 1
ATOM 2383 N N . GLU A 1 299 ? 29.381 22.242 -53.631 1.00 71.31 299 GLU A N 1
ATOM 2384 C CA . GLU A 1 299 ? 29.421 22.843 -52.295 1.00 71.31 299 GLU A CA 1
ATOM 2385 C C . GLU A 1 299 ? 28.222 22.413 -51.446 1.00 71.31 299 GLU A C 1
ATOM 2387 O O . GLU A 1 299 ? 28.389 22.083 -50.273 1.00 71.31 299 GLU A O 1
ATOM 2392 N N . GLN A 1 300 ? 27.020 22.342 -52.025 1.00 71.31 300 GLN A N 1
ATOM 2393 C CA . GLN A 1 300 ? 25.836 21.816 -51.340 1.00 71.31 300 GLN A CA 1
ATOM 2394 C C . GLN A 1 300 ? 25.964 20.322 -51.024 1.00 71.31 300 GLN A C 1
ATOM 2396 O O . GLN A 1 300 ? 25.573 19.895 -49.937 1.00 71.31 300 GLN A O 1
ATOM 2401 N N . GLN A 1 301 ? 26.520 19.522 -51.938 1.00 67.00 301 GLN A N 1
ATOM 2402 C CA . GLN A 1 301 ? 26.782 18.102 -51.693 1.00 67.00 301 GLN A CA 1
ATOM 2403 C C . GLN A 1 301 ? 27.842 17.897 -50.611 1.00 67.00 301 GLN A C 1
ATOM 2405 O O . GLN A 1 301 ? 27.638 17.066 -49.729 1.00 67.00 301 GLN A O 1
ATOM 2410 N N . ILE A 1 302 ? 28.922 18.684 -50.634 1.00 68.44 302 ILE A N 1
ATOM 2411 C CA . ILE A 1 302 ? 29.951 18.693 -49.593 1.00 68.44 302 ILE A CA 1
ATOM 2412 C C . ILE A 1 302 ? 29.304 19.079 -48.273 1.00 68.44 302 ILE A C 1
ATOM 2414 O O . ILE A 1 302 ? 29.378 18.295 -47.343 1.00 68.44 302 ILE A O 1
ATOM 2418 N N . LYS A 1 303 ? 28.574 20.196 -48.201 1.00 70.56 303 LYS A N 1
ATOM 2419 C CA . LYS A 1 303 ? 27.883 20.642 -46.984 1.00 70.56 303 LYS A CA 1
ATOM 2420 C C . LYS A 1 303 ? 26.947 19.570 -46.423 1.00 70.56 303 LYS A C 1
ATOM 2422 O O . LYS A 1 303 ? 26.984 19.307 -45.227 1.00 70.56 303 LYS A O 1
ATOM 2427 N N . LYS A 1 304 ? 26.175 18.896 -47.278 1.00 66.56 304 LYS A N 1
ATOM 2428 C CA . LYS A 1 304 ? 25.294 17.790 -46.882 1.00 66.56 304 LYS A CA 1
ATOM 2429 C C . LYS A 1 304 ? 26.074 16.554 -46.426 1.00 66.56 304 LYS A C 1
ATOM 2431 O O . LYS A 1 304 ? 25.605 15.846 -45.543 1.00 66.56 304 LYS A O 1
ATOM 2436 N N . MET A 1 305 ? 27.248 16.279 -46.994 1.00 51.88 305 MET A N 1
ATOM 2437 C CA . MET A 1 305 ? 28.162 15.265 -46.462 1.00 51.88 305 MET A CA 1
ATOM 2438 C C . MET A 1 305 ? 28.716 15.691 -45.106 1.00 51.88 305 MET A C 1
ATOM 2440 O O . MET A 1 305 ? 28.636 14.891 -44.189 1.00 51.88 305 MET A O 1
ATOM 2444 N N . THR A 1 306 ? 29.197 16.928 -44.948 1.00 54.44 306 THR A N 1
ATOM 2445 C CA . THR A 1 306 ? 29.780 17.454 -43.703 1.00 54.44 306 THR A CA 1
ATOM 2446 C C . THR A 1 306 ? 28.762 17.508 -42.563 1.00 54.44 306 THR A C 1
ATOM 2448 O O . THR A 1 306 ? 29.103 17.177 -41.435 1.00 54.44 306 THR A O 1
ATOM 2451 N N . GLU A 1 307 ? 27.501 17.840 -42.852 1.00 54.09 307 GLU A N 1
ATOM 2452 C CA . GLU A 1 307 ? 26.380 17.773 -41.899 1.00 54.09 307 GLU A CA 1
ATOM 2453 C C . GLU A 1 307 ? 26.011 16.326 -41.509 1.00 54.09 307 GLU A C 1
ATOM 2455 O O . GLU A 1 307 ? 25.403 16.114 -40.465 1.00 54.09 307 GLU A O 1
ATOM 2460 N N . ASN A 1 308 ? 26.409 15.328 -42.311 1.00 47.00 308 ASN A N 1
ATOM 2461 C CA . ASN A 1 308 ? 26.224 13.892 -42.056 1.00 47.00 308 ASN A CA 1
ATOM 2462 C C . ASN A 1 308 ? 27.535 13.158 -41.709 1.00 47.00 308 ASN A C 1
ATOM 2464 O O . ASN A 1 308 ? 27.543 11.926 -41.622 1.00 47.00 308 ASN A O 1
ATOM 2468 N N . VAL A 1 309 ? 28.652 13.872 -41.520 1.00 40.94 309 VAL A N 1
ATOM 2469 C CA . VAL A 1 309 ? 29.875 13.266 -40.990 1.00 40.94 309 VAL A CA 1
ATOM 2470 C C . VAL A 1 309 ? 29.580 12.934 -39.538 1.00 40.94 309 VAL A C 1
ATOM 2472 O O . VAL A 1 309 ? 29.397 13.824 -38.709 1.00 40.94 309 VAL A O 1
ATOM 2475 N N . PHE A 1 310 ? 29.514 11.637 -39.239 1.00 43.94 310 PHE A N 1
ATOM 2476 C CA . PHE A 1 310 ? 29.496 11.165 -37.865 1.00 43.94 310 PHE A CA 1
ATOM 2477 C C . PHE A 1 310 ? 30.685 11.805 -37.142 1.00 43.94 310 PHE A C 1
ATOM 2479 O O . PHE A 1 310 ? 31.817 11.629 -37.611 1.00 43.94 310 PHE A O 1
ATOM 2486 N N . PRO A 1 311 ? 30.468 12.556 -36.046 1.00 46.12 311 PRO A N 1
ATOM 2487 C CA . PRO A 1 311 ? 31.584 12.998 -35.232 1.00 46.12 311 PRO A CA 1
ATOM 2488 C C . PRO A 1 311 ? 32.393 11.753 -34.877 1.00 46.12 311 PRO A C 1
ATOM 2490 O O . PRO A 1 311 ? 31.822 10.712 -34.539 1.00 46.12 311 PRO A O 1
ATOM 2493 N N . VAL A 1 312 ? 33.718 11.839 -35.004 1.00 40.97 312 VAL A N 1
ATOM 2494 C CA . VAL A 1 312 ? 34.602 10.854 -34.383 1.00 40.97 312 VAL A CA 1
ATOM 2495 C C . VAL A 1 312 ? 34.153 10.789 -32.928 1.00 40.97 312 VAL A C 1
ATOM 2497 O O . VAL A 1 312 ? 34.188 11.801 -32.230 1.00 40.97 312 VAL A O 1
ATOM 2500 N N . PHE A 1 313 ? 33.592 9.650 -32.523 1.00 44.16 313 PHE A N 1
ATOM 2501 C CA . PHE A 1 313 ? 33.088 9.464 -31.173 1.00 44.16 313 PHE A CA 1
ATOM 2502 C C . PHE A 1 313 ? 34.288 9.405 -30.227 1.00 44.16 313 PHE A C 1
ATOM 2504 O O . PHE A 1 313 ? 34.717 8.325 -29.830 1.00 44.16 313 PHE A O 1
ATOM 2511 N N . ASP A 1 314 ? 34.804 10.565 -29.830 1.00 42.22 314 ASP A N 1
ATOM 2512 C CA . ASP A 1 314 ? 35.545 10.711 -28.582 1.00 42.22 314 ASP A CA 1
ATOM 2513 C C . ASP A 1 314 ? 34.517 10.715 -27.450 1.00 42.22 314 ASP A C 1
ATOM 2515 O O . ASP A 1 314 ? 34.231 11.726 -26.808 1.00 42.22 314 ASP A O 1
ATOM 2519 N N . LEU A 1 315 ? 33.884 9.557 -27.242 1.00 44.69 315 LEU A N 1
ATOM 2520 C CA . LEU A 1 315 ? 33.067 9.332 -26.065 1.00 44.69 315 LEU A CA 1
ATOM 2521 C C . LEU A 1 315 ? 34.034 9.152 -24.890 1.00 44.69 315 LEU A C 1
ATOM 2523 O O . LEU A 1 315 ? 34.404 8.036 -24.524 1.00 44.69 315 LEU A O 1
ATOM 2527 N N . VAL A 1 316 ? 34.472 10.266 -24.304 1.00 47.59 316 VAL A N 1
ATOM 2528 C CA . VAL A 1 316 ? 35.012 10.256 -22.946 1.00 47.59 316 VAL A CA 1
ATOM 2529 C C . VAL A 1 316 ? 33.847 9.844 -22.053 1.00 47.59 316 VAL A C 1
ATOM 2531 O O . VAL A 1 316 ? 32.975 10.642 -21.723 1.00 47.59 316 VAL A O 1
ATOM 2534 N N . VAL A 1 317 ? 33.763 8.547 -21.755 1.00 46.72 317 VAL A N 1
ATOM 2535 C CA . VAL A 1 317 ? 32.788 8.004 -20.810 1.00 46.72 317 VAL A CA 1
ATOM 2536 C C . VAL A 1 317 ? 33.138 8.581 -19.445 1.00 46.72 317 VAL A C 1
ATOM 2538 O O . VAL A 1 317 ? 34.057 8.084 -18.792 1.00 46.72 317 VAL A O 1
ATOM 2541 N N . ASP A 1 318 ? 32.423 9.629 -19.034 1.00 39.81 318 ASP A N 1
ATOM 2542 C CA . ASP A 1 318 ? 32.557 10.214 -17.704 1.00 39.81 318 ASP A CA 1
ATOM 2543 C C . ASP A 1 318 ? 32.375 9.123 -16.642 1.00 39.81 318 ASP A C 1
ATOM 2545 O O . ASP A 1 318 ? 31.339 8.467 -16.496 1.00 39.81 318 ASP A O 1
ATOM 2549 N N . THR A 1 319 ? 33.469 8.879 -15.932 1.00 46.78 319 THR A N 1
ATOM 2550 C CA . THR A 1 319 ? 33.650 7.810 -14.962 1.00 46.78 319 THR A CA 1
ATOM 2551 C C . THR A 1 319 ? 33.035 8.195 -13.625 1.00 46.78 319 THR A C 1
ATOM 2553 O O . THR A 1 319 ? 33.650 8.922 -12.849 1.00 46.78 319 THR A O 1
ATOM 2556 N N . SER A 1 320 ? 31.856 7.658 -13.311 1.00 49.78 320 SER A N 1
ATOM 2557 C CA . SER A 1 320 ? 31.328 7.688 -11.937 1.00 49.78 320 SER A CA 1
ATOM 2558 C C . SER A 1 320 ? 30.737 6.362 -11.435 1.00 49.78 320 SER A C 1
ATOM 2560 O O . SER A 1 320 ? 30.262 6.311 -10.305 1.00 49.78 320 SER A O 1
ATOM 2562 N N . ILE A 1 321 ? 30.826 5.259 -12.199 1.00 47.75 321 ILE A N 1
ATOM 2563 C CA . ILE A 1 321 ? 30.356 3.927 -11.761 1.00 47.75 321 ILE A CA 1
ATOM 2564 C C . ILE A 1 321 ? 31.425 2.852 -12.073 1.00 47.75 321 ILE A C 1
ATOM 2566 O O . ILE A 1 321 ? 31.949 2.830 -13.193 1.00 47.75 321 ILE A O 1
ATOM 2570 N N . PRO A 1 322 ? 31.796 1.984 -11.109 1.00 50.16 322 PRO A N 1
ATOM 2571 C CA . PRO A 1 322 ? 32.908 1.044 -11.249 1.00 50.16 322 PRO A CA 1
ATOM 2572 C C . PRO A 1 322 ? 32.558 -0.185 -12.109 1.00 50.16 322 PRO A C 1
ATOM 2574 O O . PRO A 1 322 ? 31.492 -0.771 -11.962 1.00 50.16 322 PRO A O 1
ATOM 2577 N N . ASN A 1 323 ? 33.497 -0.575 -12.982 1.00 55.38 323 ASN A N 1
ATOM 2578 C CA . ASN A 1 323 ? 33.719 -1.916 -13.555 1.00 55.38 323 ASN A CA 1
ATOM 2579 C C . ASN A 1 323 ? 32.509 -2.872 -13.668 1.00 55.38 323 ASN A C 1
ATOM 2581 O O . ASN A 1 323 ? 32.453 -3.892 -12.983 1.00 55.38 323 ASN A O 1
ATOM 2585 N N . SER A 1 324 ? 31.596 -2.629 -14.611 1.00 62.34 324 SER A N 1
ATOM 2586 C CA . SER A 1 324 ? 30.697 -3.681 -15.102 1.00 62.34 324 SER A CA 1
ATOM 2587 C C . SER A 1 324 ? 31.269 -4.322 -16.371 1.00 62.34 324 SER A C 1
ATOM 2589 O O . SER A 1 324 ? 31.853 -3.647 -17.221 1.00 62.34 324 SER A O 1
ATOM 2591 N N . LYS A 1 325 ? 31.093 -5.641 -16.516 1.00 67.88 325 LYS A N 1
ATOM 2592 C CA . LYS A 1 325 ? 31.456 -6.427 -17.714 1.00 67.88 325 LYS A CA 1
ATOM 2593 C C . LYS A 1 325 ? 30.895 -5.808 -19.008 1.00 67.88 325 LYS A C 1
ATOM 2595 O O . LYS A 1 325 ? 31.530 -5.872 -20.056 1.00 67.88 325 LYS A O 1
ATOM 2600 N N . ASP A 1 326 ? 29.759 -5.125 -18.895 1.00 63.81 326 ASP A N 1
ATOM 2601 C CA . ASP A 1 326 ? 29.081 -4.424 -19.987 1.00 63.81 326 ASP A CA 1
ATOM 2602 C C . ASP A 1 326 ? 29.861 -3.202 -20.497 1.00 63.81 326 ASP A C 1
ATOM 2604 O O . ASP A 1 326 ? 29.827 -2.906 -21.691 1.00 63.81 326 ASP A O 1
ATOM 2608 N N . LYS A 1 327 ? 30.631 -2.524 -19.632 1.00 68.06 327 LYS A N 1
ATOM 2609 C CA . LYS A 1 327 ? 31.504 -1.410 -20.035 1.00 68.06 327 LYS A CA 1
ATOM 2610 C C . LYS A 1 327 ? 32.639 -1.889 -20.938 1.00 68.06 327 LYS A C 1
ATOM 2612 O O . LYS A 1 327 ? 32.951 -1.224 -21.921 1.00 68.06 327 LYS A O 1
ATOM 2617 N N . TYR A 1 328 ? 33.227 -3.044 -20.621 1.00 73.56 328 TYR A N 1
ATOM 2618 C CA . TYR A 1 328 ? 34.293 -3.633 -21.432 1.00 73.56 328 TYR A CA 1
ATOM 2619 C C . TYR A 1 328 ? 33.777 -4.019 -22.822 1.00 73.56 328 TYR A C 1
ATOM 2621 O O . TYR A 1 328 ? 34.381 -3.651 -23.822 1.00 73.56 328 TYR A O 1
ATOM 2629 N N . ILE A 1 329 ? 32.604 -4.656 -22.883 1.00 72.00 329 ILE A N 1
ATOM 2630 C CA . ILE A 1 329 ? 31.954 -5.035 -24.147 1.00 72.00 329 ILE A CA 1
ATOM 2631 C C . ILE A 1 329 ? 31.613 -3.794 -24.985 1.00 72.00 329 ILE A C 1
ATOM 2633 O O . ILE A 1 329 ? 31.807 -3.788 -26.200 1.00 72.00 329 ILE A O 1
ATOM 2637 N N . LEU A 1 330 ? 31.121 -2.720 -24.359 1.00 72.62 330 LEU A N 1
ATOM 2638 C CA . LEU A 1 330 ? 30.842 -1.466 -25.061 1.00 72.62 330 LEU A CA 1
ATOM 2639 C C . LEU A 1 330 ? 32.123 -0.837 -25.626 1.00 72.62 330 LEU A C 1
ATOM 2641 O O . LEU A 1 330 ? 32.137 -0.418 -26.781 1.00 72.62 330 LEU A O 1
ATOM 2645 N N . GLN A 1 331 ? 33.192 -0.793 -24.832 1.00 75.88 331 GLN A N 1
ATOM 2646 C CA . GLN A 1 331 ? 34.477 -0.235 -25.245 1.00 75.88 331 GLN A CA 1
ATOM 2647 C C . GLN A 1 331 ? 35.115 -1.047 -26.382 1.00 75.88 331 GLN A C 1
ATOM 2649 O O . GLN A 1 331 ? 35.558 -0.462 -27.368 1.00 75.88 331 GLN A O 1
ATOM 2654 N N . GLU A 1 332 ? 35.078 -2.376 -26.295 1.00 78.44 332 GLU A N 1
ATOM 2655 C CA . GLU A 1 332 ? 35.558 -3.288 -27.339 1.00 78.44 332 GLU A CA 1
ATOM 2656 C C . GLU A 1 332 ? 34.776 -3.110 -28.653 1.00 78.44 332 GLU A C 1
ATOM 2658 O O . GLU A 1 332 ? 35.365 -3.035 -29.733 1.00 78.44 332 GLU A O 1
ATOM 2663 N N . ASN A 1 333 ? 33.450 -2.951 -28.571 1.00 78.56 333 ASN A N 1
ATOM 2664 C CA . ASN A 1 333 ? 32.615 -2.674 -29.740 1.00 78.56 333 ASN A CA 1
ATOM 2665 C C . ASN A 1 333 ? 32.958 -1.320 -30.380 1.00 78.56 333 ASN A C 1
ATOM 2667 O O . ASN A 1 333 ? 33.108 -1.245 -31.600 1.00 78.56 333 ASN A O 1
ATOM 2671 N N . ILE A 1 334 ? 33.125 -0.261 -29.580 1.00 77.62 334 ILE A N 1
ATOM 2672 C CA . ILE A 1 334 ? 33.520 1.072 -30.070 1.00 77.62 334 ILE A CA 1
ATOM 2673 C C . ILE A 1 334 ? 34.881 1.013 -30.769 1.00 77.62 334 ILE A C 1
ATOM 2675 O O . ILE A 1 334 ? 35.039 1.541 -31.872 1.00 77.62 334 ILE A O 1
ATOM 2679 N N . GLU A 1 335 ? 35.852 0.323 -30.178 1.00 81.56 335 GLU A N 1
ATOM 2680 C CA . GLU A 1 335 ? 37.180 0.156 -30.764 1.00 81.56 335 GLU A CA 1
ATOM 2681 C C . GLU A 1 335 ? 37.126 -0.627 -32.087 1.00 81.56 335 GLU A C 1
ATOM 2683 O O . GLU A 1 335 ? 37.746 -0.230 -33.082 1.00 81.56 335 GLU A O 1
ATOM 2688 N N . PHE A 1 336 ? 36.311 -1.684 -32.149 1.00 82.75 336 PHE A N 1
ATOM 2689 C CA . PHE A 1 336 ? 36.051 -2.428 -33.379 1.00 82.75 336 PHE A CA 1
ATOM 2690 C C . PHE A 1 336 ? 35.452 -1.537 -34.481 1.00 82.75 336 PHE A C 1
ATOM 2692 O O . PHE A 1 336 ? 35.924 -1.580 -35.625 1.00 82.75 336 PHE A O 1
ATOM 2699 N N . TYR A 1 337 ? 34.464 -0.692 -34.155 1.00 79.62 337 TYR A N 1
ATOM 2700 C CA . TYR A 1 337 ? 33.859 0.246 -35.109 1.00 79.62 337 TYR A CA 1
ATOM 2701 C C . TYR A 1 337 ? 34.864 1.264 -35.624 1.00 79.62 337 TYR A C 1
ATOM 2703 O O . TYR A 1 337 ? 34.996 1.431 -36.838 1.00 79.62 337 TYR A O 1
ATOM 2711 N N . ASN A 1 338 ? 35.616 1.890 -34.722 1.00 80.56 338 ASN A N 1
ATOM 2712 C CA . ASN A 1 338 ? 36.616 2.890 -35.076 1.00 80.56 338 ASN A CA 1
ATOM 2713 C C . ASN A 1 338 ? 37.699 2.291 -35.980 1.00 80.56 338 ASN A C 1
ATOM 2715 O O . ASN A 1 338 ? 38.069 2.890 -36.991 1.00 80.56 338 ASN A O 1
ATOM 2719 N N . LYS A 1 339 ? 38.139 1.058 -35.704 1.00 85.56 339 LYS A N 1
ATOM 2720 C CA . LYS A 1 339 ? 39.087 0.333 -36.560 1.00 85.56 339 LYS A CA 1
ATOM 2721 C C . LYS A 1 339 ? 38.528 0.085 -37.961 1.00 85.56 339 LYS A C 1
ATOM 2723 O O . LYS A 1 339 ? 39.250 0.252 -38.946 1.00 85.56 339 LYS A O 1
ATOM 2728 N N . LYS A 1 340 ? 37.256 -0.305 -38.079 1.00 82.75 340 LYS A N 1
ATOM 2729 C CA . LYS A 1 340 ? 36.603 -0.547 -39.378 1.00 82.75 340 LYS A CA 1
ATOM 2730 C C . LYS A 1 340 ? 36.347 0.739 -40.156 1.00 82.75 340 LYS A C 1
ATOM 2732 O O . LYS A 1 340 ? 36.574 0.766 -41.365 1.00 82.75 340 LYS A O 1
ATOM 2737 N N . LEU A 1 341 ? 35.962 1.808 -39.469 1.00 80.75 341 LEU A N 1
ATOM 2738 C CA . LEU A 1 341 ? 35.787 3.132 -40.054 1.00 80.75 341 LEU A CA 1
ATOM 2739 C C . LEU A 1 341 ? 37.123 3.696 -40.560 1.00 80.75 341 LEU A C 1
ATOM 2741 O O . LEU A 1 341 ? 37.196 4.197 -41.678 1.00 80.75 341 LEU A O 1
ATOM 2745 N N . ALA A 1 342 ? 38.207 3.521 -39.801 1.00 81.00 342 ALA A N 1
ATOM 2746 C CA . ALA A 1 342 ? 39.553 3.907 -40.220 1.00 81.00 342 ALA A CA 1
ATOM 2747 C C . ALA A 1 342 ? 40.044 3.104 -41.439 1.00 81.00 342 ALA A C 1
ATOM 2749 O O . ALA A 1 342 ? 40.673 3.669 -42.334 1.00 81.00 342 ALA A O 1
ATOM 2750 N N . GLN A 1 343 ? 39.744 1.799 -41.512 1.00 81.94 343 GLN A N 1
ATOM 2751 C CA . GLN A 1 343 ? 40.021 0.984 -42.706 1.00 81.94 343 GLN A CA 1
ATOM 2752 C C . GLN A 1 343 ? 39.286 1.524 -43.938 1.00 81.94 343 GLN A C 1
ATOM 2754 O O . GLN A 1 343 ? 39.884 1.644 -45.007 1.00 81.94 343 GLN A O 1
ATOM 2759 N N . LEU A 1 344 ? 38.015 1.897 -43.778 1.00 82.12 344 LEU A N 1
ATOM 2760 C CA . LEU A 1 344 ? 37.217 2.483 -44.848 1.00 82.12 344 LEU A CA 1
ATOM 2761 C C . LEU A 1 344 ? 37.754 3.857 -45.276 1.00 82.12 344 LEU A C 1
ATOM 2763 O O . LEU A 1 344 ? 37.917 4.100 -46.468 1.00 82.12 344 LEU A O 1
ATOM 2767 N N . GLY A 1 345 ? 38.103 4.722 -44.321 1.00 78.56 345 GLY A N 1
ATOM 2768 C CA . GLY A 1 345 ? 38.693 6.035 -44.592 1.00 78.56 345 GLY A CA 1
ATOM 2769 C C . GLY A 1 345 ? 40.016 5.944 -45.359 1.00 78.56 345 GLY A C 1
ATOM 2770 O O . GLY A 1 345 ? 40.213 6.668 -46.333 1.00 78.56 345 GLY A O 1
ATOM 2771 N N . LYS A 1 346 ? 40.891 4.996 -44.994 1.00 82.88 346 LYS A N 1
ATOM 2772 C CA . LYS A 1 346 ? 42.136 4.722 -45.736 1.00 82.88 346 LYS A CA 1
ATOM 2773 C C . LYS A 1 346 ? 41.866 4.249 -47.165 1.00 82.88 346 LYS A C 1
ATOM 2775 O O . LYS A 1 346 ? 42.536 4.703 -48.088 1.00 82.88 346 LYS A O 1
ATOM 2780 N N . CYS A 1 347 ? 40.880 3.371 -47.347 1.00 80.12 347 CYS A N 1
ATOM 2781 C CA . CYS A 1 347 ? 40.472 2.889 -48.665 1.00 80.12 347 CYS A CA 1
ATOM 2782 C C . CYS A 1 347 ? 39.959 4.040 -49.549 1.00 80.12 347 CYS A C 1
ATOM 2784 O O . CYS A 1 347 ? 40.414 4.188 -50.679 1.00 80.12 347 CYS A O 1
ATOM 2786 N N . PHE A 1 348 ? 39.114 4.930 -49.017 1.00 80.00 348 PHE A N 1
ATOM 2787 C CA . PHE A 1 348 ? 38.648 6.115 -49.748 1.00 80.00 348 PHE A CA 1
ATOM 2788 C C . PHE A 1 348 ? 39.780 7.084 -50.110 1.00 80.00 348 PHE A C 1
ATOM 2790 O O . PHE A 1 348 ? 39.851 7.541 -51.249 1.00 80.00 348 PHE A O 1
ATOM 2797 N N . ALA A 1 349 ? 40.693 7.372 -49.180 1.00 79.81 349 ALA A N 1
ATOM 2798 C CA . ALA A 1 349 ? 41.841 8.237 -49.456 1.00 79.81 349 ALA A CA 1
ATOM 2799 C C . ALA A 1 349 ? 42.750 7.657 -50.556 1.00 79.81 349 ALA A C 1
ATOM 2801 O O . ALA A 1 349 ? 43.215 8.386 -51.440 1.00 79.81 349 ALA A O 1
ATOM 2802 N N . SER A 1 350 ? 42.958 6.334 -50.539 1.00 81.06 350 SER A N 1
ATOM 2803 C CA . SER A 1 350 ? 43.687 5.626 -51.591 1.00 81.06 350 SER A CA 1
ATOM 2804 C C . SER A 1 350 ? 42.958 5.729 -52.931 1.00 81.06 350 SER A C 1
ATOM 2806 O O . SER A 1 350 ? 43.570 6.162 -53.904 1.00 81.06 350 SER A O 1
ATOM 2808 N N . GLN A 1 351 ? 41.647 5.471 -52.978 1.00 79.81 351 GLN A N 1
ATOM 2809 C CA . GLN A 1 351 ? 40.843 5.618 -54.197 1.00 79.81 351 GLN A CA 1
ATOM 2810 C C . GLN A 1 351 ? 40.952 7.026 -54.800 1.00 79.81 351 GLN A C 1
ATOM 2812 O O . GLN A 1 351 ? 41.208 7.151 -55.996 1.00 79.81 351 GLN A O 1
ATOM 2817 N N . CYS A 1 352 ? 40.819 8.087 -53.996 1.00 78.19 352 CYS A N 1
ATOM 2818 C CA . CYS A 1 352 ? 40.967 9.469 -54.469 1.00 78.19 352 CYS A CA 1
ATOM 2819 C C . CYS A 1 352 ? 42.347 9.719 -55.096 1.00 78.19 352 CYS A C 1
ATOM 2821 O O . CYS A 1 352 ? 42.447 10.312 -56.171 1.00 78.19 352 CYS A O 1
ATOM 2823 N N . SER A 1 353 ? 43.405 9.216 -54.456 1.00 81.44 353 SER A N 1
ATOM 2824 C CA . SER A 1 353 ? 44.777 9.334 -54.961 1.00 81.44 353 SER A CA 1
ATOM 2825 C C . SER A 1 353 ? 44.967 8.575 -56.280 1.00 81.44 353 SER A C 1
ATOM 2827 O O . SER A 1 353 ? 45.578 9.098 -57.212 1.00 81.44 353 SER A O 1
ATOM 2829 N N . ARG A 1 354 ? 44.388 7.374 -56.402 1.00 83.06 354 ARG A N 1
ATOM 2830 C CA . ARG A 1 354 ? 44.432 6.565 -57.631 1.00 83.06 354 ARG A CA 1
ATOM 2831 C C . ARG A 1 354 ? 43.668 7.212 -58.779 1.00 83.06 354 ARG A C 1
ATOM 2833 O O . ARG A 1 354 ? 44.159 7.219 -59.902 1.00 83.06 354 ARG A O 1
ATOM 2840 N N . TYR A 1 355 ? 42.501 7.806 -58.521 1.00 84.81 355 TYR A N 1
ATOM 2841 C CA . TYR A 1 355 ? 41.767 8.543 -59.555 1.00 84.81 355 TYR A CA 1
ATOM 2842 C C . TYR A 1 355 ? 42.592 9.705 -60.112 1.00 84.81 355 TYR A C 1
ATOM 2844 O O . TYR A 1 355 ? 42.627 9.890 -61.328 1.00 84.81 355 TYR A O 1
ATOM 2852 N N . LEU A 1 356 ? 43.317 10.428 -59.253 1.00 83.19 356 LEU A N 1
ATOM 2853 C CA . LEU A 1 356 ? 44.229 11.487 -59.685 1.00 83.19 356 LEU A CA 1
ATOM 2854 C C . LEU A 1 356 ? 45.387 10.933 -60.533 1.00 83.19 356 LEU A C 1
ATOM 2856 O O . LEU A 1 356 ? 45.735 11.504 -61.566 1.00 83.19 356 LEU A O 1
ATOM 2860 N N . GLN A 1 357 ? 45.962 9.792 -60.141 1.00 85.44 357 GLN A N 1
ATOM 2861 C CA . GLN A 1 357 ? 47.012 9.120 -60.915 1.00 85.44 357 GLN A CA 1
ATOM 2862 C C . GLN A 1 357 ? 46.510 8.657 -62.287 1.00 85.44 357 GLN A C 1
ATOM 2864 O O . GLN A 1 357 ? 47.171 8.911 -63.293 1.00 85.44 357 GLN A O 1
ATOM 2869 N N . ILE A 1 358 ? 45.329 8.037 -62.354 1.00 88.25 358 ILE A N 1
ATOM 2870 C CA . ILE A 1 358 ? 44.686 7.638 -63.612 1.00 88.25 358 ILE A CA 1
ATOM 2871 C C . ILE A 1 358 ? 44.441 8.866 -64.488 1.00 88.25 358 ILE A C 1
ATOM 2873 O O . ILE A 1 358 ? 44.769 8.837 -65.671 1.00 88.25 358 ILE A O 1
ATOM 2877 N N . GLN A 1 359 ? 43.919 9.957 -63.923 1.00 88.31 359 GLN A N 1
ATOM 2878 C CA . GLN A 1 359 ? 43.680 11.197 -64.658 1.00 88.31 359 GLN A CA 1
ATOM 2879 C C . GLN A 1 359 ? 44.976 11.763 -65.253 1.00 88.31 359 GLN A C 1
ATOM 2881 O O . GLN A 1 359 ? 44.990 12.159 -66.418 1.00 88.31 359 GLN A O 1
ATOM 2886 N N . ASN A 1 360 ? 46.075 11.745 -64.494 1.00 87.38 360 ASN A N 1
ATOM 2887 C CA . ASN A 1 360 ? 47.386 12.166 -64.986 1.00 87.38 360 ASN A CA 1
ATOM 2888 C C . ASN A 1 360 ? 47.888 11.256 -66.116 1.00 87.38 360 ASN A C 1
ATOM 2890 O O . ASN A 1 360 ? 48.293 11.760 -67.162 1.00 87.38 360 ASN A O 1
ATOM 2894 N N . ILE A 1 361 ? 47.789 9.929 -65.960 1.00 90.00 361 ILE A N 1
ATOM 2895 C CA . ILE A 1 361 ? 48.179 8.963 -67.002 1.00 90.00 361 ILE A CA 1
ATOM 2896 C C . ILE A 1 361 ? 47.356 9.169 -68.281 1.00 90.00 361 ILE A C 1
ATOM 2898 O O . ILE A 1 361 ? 47.905 9.138 -69.384 1.00 90.00 361 ILE A O 1
ATOM 2902 N N . LEU A 1 362 ? 46.047 9.397 -68.153 1.00 89.69 362 LEU A N 1
ATOM 2903 C CA . LEU A 1 362 ? 45.161 9.653 -69.287 1.00 89.69 362 LEU A CA 1
ATOM 2904 C C . LEU A 1 362 ? 45.500 10.976 -69.978 1.00 89.69 362 LEU A C 1
ATOM 2906 O O . LEU A 1 362 ? 45.589 10.997 -71.200 1.00 89.69 362 LEU A O 1
ATOM 2910 N N . LYS A 1 363 ? 45.775 12.048 -69.227 1.00 90.44 363 LYS A N 1
ATOM 2911 C CA . LYS A 1 363 ? 46.174 13.353 -69.780 1.00 90.44 363 LYS A CA 1
ATOM 2912 C C . LYS A 1 363 ? 47.513 13.293 -70.519 1.00 90.44 363 LYS A C 1
ATOM 2914 O O . LYS A 1 363 ? 47.669 13.892 -71.583 1.00 90.44 363 LYS A O 1
ATOM 2919 N N . GLU A 1 364 ? 48.484 12.561 -69.976 1.00 88.25 364 GLU A N 1
ATOM 2920 C CA . GLU A 1 364 ? 49.769 12.318 -70.640 1.00 88.25 364 GLU A CA 1
ATOM 2921 C C . GLU A 1 364 ? 49.595 11.466 -71.905 1.00 88.25 364 GLU A C 1
ATOM 2923 O O . GLU A 1 364 ? 50.219 11.749 -72.928 1.00 88.25 364 GLU A O 1
ATOM 2928 N N . SER A 1 365 ? 48.710 10.465 -71.865 1.00 88.88 365 SER A N 1
ATOM 2929 C CA . SER A 1 365 ? 48.381 9.631 -73.029 1.00 88.88 365 SER A CA 1
ATOM 2930 C C . SER A 1 365 ? 47.692 10.441 -74.128 1.00 88.88 365 SER A C 1
ATOM 2932 O O . SER A 1 365 ? 48.089 10.347 -75.286 1.00 88.88 365 SER A O 1
ATOM 2934 N N . ASP A 1 366 ? 46.727 11.285 -73.764 1.00 87.94 366 ASP A N 1
ATOM 2935 C CA . ASP A 1 366 ? 46.012 12.190 -74.668 1.00 87.94 366 ASP A CA 1
ATOM 2936 C C . ASP A 1 366 ? 46.957 13.216 -75.306 1.00 87.94 366 ASP A C 1
ATOM 2938 O O . ASP A 1 366 ? 46.909 13.462 -76.505 1.00 87.94 366 ASP A O 1
ATOM 2942 N N . SER A 1 367 ? 47.919 13.740 -74.538 1.00 87.00 367 SER A N 1
ATOM 2943 C CA . SER A 1 367 ? 48.961 14.627 -75.070 1.00 87.00 367 SER A CA 1
ATOM 2944 C C . SER A 1 367 ? 49.820 13.932 -76.133 1.00 87.00 367 SER A C 1
ATOM 2946 O O . SER A 1 367 ? 50.156 14.540 -77.146 1.00 87.00 367 SER A O 1
ATOM 2948 N N . ILE A 1 368 ? 50.171 12.656 -75.930 1.00 86.50 368 ILE A N 1
ATOM 2949 C CA . ILE A 1 368 ? 50.912 11.867 -76.925 1.00 86.50 368 ILE A CA 1
ATOM 2950 C C . ILE A 1 368 ? 50.046 11.614 -78.165 1.00 86.50 368 ILE A C 1
ATOM 2952 O O . ILE A 1 368 ? 50.539 11.786 -79.277 1.00 86.50 368 ILE A O 1
ATOM 2956 N N . ILE A 1 369 ? 48.776 11.238 -77.991 1.00 84.81 369 ILE A N 1
ATOM 2957 C CA . ILE A 1 369 ? 47.837 10.988 -79.098 1.00 84.81 369 ILE A CA 1
ATOM 2958 C C . ILE A 1 369 ? 47.638 12.260 -79.931 1.00 84.81 369 ILE A C 1
ATOM 2960 O O . ILE A 1 369 ? 47.846 12.224 -81.140 1.00 84.81 369 ILE A O 1
ATOM 2964 N N . ASN A 1 370 ? 47.389 13.403 -79.289 1.00 84.12 370 ASN A N 1
ATOM 2965 C CA . ASN A 1 370 ? 47.258 14.704 -79.947 1.00 84.12 370 ASN A CA 1
ATOM 2966 C C . ASN A 1 370 ? 48.513 15.107 -80.736 1.00 84.12 370 ASN A C 1
ATOM 2968 O O . ASN A 1 370 ? 48.400 15.751 -81.778 1.00 84.12 370 ASN A O 1
ATOM 2972 N N . ILE A 1 371 ? 49.716 14.733 -80.278 1.00 82.62 371 ILE A N 1
ATOM 2973 C CA . ILE A 1 371 ? 50.952 14.949 -81.047 1.00 82.62 371 ILE A CA 1
ATOM 2974 C C . ILE A 1 371 ? 50.935 14.116 -82.333 1.00 82.62 371 ILE A C 1
ATOM 2976 O O . ILE A 1 371 ? 51.357 14.618 -83.370 1.00 82.62 371 ILE A O 1
ATOM 2980 N N . PHE A 1 372 ? 50.447 12.874 -82.301 1.00 77.44 372 PHE A N 1
ATOM 2981 C CA . PHE A 1 372 ? 50.319 12.040 -83.502 1.00 77.44 372 PHE A CA 1
ATOM 2982 C C . PHE A 1 372 ? 49.194 12.496 -84.439 1.00 77.44 372 PHE A C 1
ATOM 2984 O O . PHE A 1 372 ? 49.356 12.378 -85.649 1.00 77.44 372 PHE A O 1
ATOM 2991 N N . GLU A 1 373 ? 48.095 13.033 -83.909 1.00 78.19 373 GLU A N 1
ATOM 2992 C CA . GLU A 1 373 ? 46.956 13.509 -84.708 1.00 78.19 373 GLU A CA 1
ATOM 2993 C C . GLU A 1 373 ? 47.215 14.871 -85.371 1.00 78.19 373 GLU A C 1
ATOM 2995 O O . GLU A 1 373 ? 46.806 15.080 -86.509 1.00 78.19 373 GLU A O 1
ATOM 3000 N N . ASN A 1 374 ? 47.935 15.779 -84.699 1.00 74.50 374 ASN A N 1
ATOM 3001 C CA . ASN A 1 374 ? 48.180 17.144 -85.186 1.00 74.50 374 ASN A CA 1
ATOM 3002 C C . ASN A 1 374 ? 49.544 17.341 -85.872 1.00 74.50 374 ASN A C 1
ATOM 3004 O O . ASN A 1 374 ? 49.833 18.440 -86.348 1.00 74.50 374 ASN A O 1
ATOM 3008 N N . SER A 1 375 ? 50.418 16.329 -85.904 1.00 69.00 375 SER A N 1
ATOM 3009 C CA . SER A 1 375 ? 51.700 16.448 -86.606 1.00 69.00 375 SER A CA 1
ATOM 3010 C C . SER A 1 375 ? 51.573 16.028 -88.069 1.00 69.00 375 SER A C 1
ATOM 3012 O O . SER A 1 375 ? 51.527 14.846 -88.404 1.00 69.00 375 SER A O 1
ATOM 3014 N N . GLU A 1 376 ? 51.620 17.007 -88.973 1.00 54.72 376 GLU A N 1
ATOM 3015 C CA . GLU A 1 376 ? 52.017 16.770 -90.362 1.00 54.72 376 GLU A CA 1
ATOM 3016 C C . GLU A 1 376 ? 53.498 16.337 -90.386 1.00 54.72 376 GLU A C 1
ATOM 3018 O O . GLU A 1 376 ? 54.417 17.141 -90.487 1.00 54.72 376 GLU A O 1
ATOM 3023 N N . ILE A 1 377 ? 53.718 15.035 -90.192 1.00 54.69 377 ILE A N 1
ATOM 3024 C CA . ILE A 1 377 ? 54.850 14.223 -90.664 1.00 54.69 377 ILE A CA 1
ATOM 3025 C C . ILE A 1 377 ? 56.252 14.841 -90.467 1.00 54.69 377 ILE A C 1
ATOM 3027 O O . ILE A 1 377 ? 56.801 15.490 -91.349 1.00 54.69 377 ILE A O 1
ATOM 3031 N N . SER A 1 378 ? 56.903 14.490 -89.352 1.00 55.12 378 SER A N 1
ATOM 3032 C CA . SER A 1 378 ? 58.264 13.903 -89.325 1.00 55.12 378 SER A CA 1
ATOM 3033 C C . SER A 1 378 ? 58.643 13.576 -87.873 1.00 55.12 378 SER A C 1
ATOM 3035 O O . SER A 1 378 ? 59.517 14.191 -87.253 1.00 55.12 378 SER A O 1
ATOM 3037 N N . VAL A 1 379 ? 57.932 12.622 -87.262 1.00 57.72 379 VAL A N 1
ATOM 3038 C CA . VAL A 1 379 ? 58.356 12.080 -85.966 1.00 57.72 379 VAL A CA 1
ATOM 3039 C C . VAL A 1 379 ? 59.530 11.142 -86.239 1.00 57.72 379 VAL A C 1
ATOM 3041 O O . VAL A 1 379 ? 59.352 10.061 -86.788 1.00 57.72 379 VAL A O 1
ATOM 3044 N N . ASN A 1 380 ? 60.739 11.575 -85.875 1.00 65.50 380 ASN A N 1
ATOM 3045 C CA . ASN A 1 380 ? 61.958 10.765 -85.957 1.00 65.50 380 ASN A CA 1
ATOM 3046 C C . ASN A 1 380 ? 61.696 9.353 -85.377 1.00 65.50 380 ASN A C 1
ATOM 3048 O O . ASN A 1 380 ? 61.083 9.258 -84.309 1.00 65.50 380 ASN A O 1
ATOM 3052 N N . ASN A 1 381 ? 62.138 8.274 -86.041 1.00 68.94 381 ASN A N 1
ATOM 3053 C CA . ASN A 1 381 ? 61.787 6.883 -85.674 1.00 68.94 381 ASN A CA 1
ATOM 3054 C C . ASN A 1 381 ? 62.041 6.565 -84.185 1.00 68.94 381 ASN A C 1
ATOM 3056 O O . ASN A 1 381 ? 61.256 5.859 -83.548 1.00 68.94 381 ASN A O 1
ATOM 3060 N N . ASP A 1 382 ? 63.082 7.160 -83.601 1.00 73.56 382 ASP A N 1
ATOM 3061 C CA . ASP A 1 382 ? 63.420 7.008 -82.182 1.00 73.56 382 ASP A CA 1
ATOM 3062 C C . ASP A 1 382 ? 62.407 7.676 -81.234 1.00 73.56 382 ASP A C 1
ATOM 3064 O O . ASP A 1 382 ? 62.115 7.151 -80.158 1.00 73.56 382 ASP A O 1
ATOM 3068 N N . LYS A 1 383 ? 61.807 8.809 -81.631 1.00 78.00 383 LYS A N 1
ATOM 3069 C CA . LYS A 1 383 ? 60.755 9.489 -80.854 1.00 78.00 383 LYS A CA 1
ATOM 3070 C C . LYS A 1 383 ? 59.445 8.710 -80.900 1.00 78.00 383 LYS A C 1
ATOM 3072 O O . LYS A 1 383 ? 58.807 8.540 -79.865 1.00 78.00 383 LYS A O 1
ATOM 3077 N N . ALA A 1 384 ? 59.077 8.185 -82.070 1.00 76.75 384 ALA A N 1
ATOM 3078 C CA . ALA A 1 384 ? 57.886 7.351 -82.226 1.00 76.75 384 ALA A CA 1
ATOM 3079 C C . ALA A 1 384 ? 57.980 6.074 -81.376 1.00 76.75 384 ALA A C 1
ATOM 3081 O O . ALA A 1 384 ? 57.018 5.698 -80.704 1.00 76.75 384 ALA A O 1
ATOM 3082 N N . LYS A 1 385 ? 59.164 5.450 -81.334 1.00 83.44 385 LYS A N 1
ATOM 3083 C CA . LYS A 1 385 ? 59.437 4.298 -80.469 1.00 83.44 385 LYS A CA 1
ATOM 3084 C C . LYS A 1 385 ? 59.322 4.650 -78.981 1.00 83.44 385 LYS A C 1
ATOM 3086 O O . LYS A 1 385 ? 58.633 3.945 -78.254 1.00 83.44 385 LYS A O 1
ATOM 3091 N N . ASN A 1 386 ? 59.894 5.775 -78.550 1.00 85.00 386 ASN A N 1
ATOM 3092 C CA . ASN A 1 386 ? 59.788 6.249 -77.164 1.00 85.00 386 ASN A CA 1
ATOM 3093 C C . ASN A 1 386 ? 58.327 6.518 -76.749 1.00 85.00 386 ASN A C 1
ATOM 3095 O O . ASN A 1 386 ? 57.893 6.090 -75.682 1.00 85.00 386 ASN A O 1
ATOM 3099 N N . TYR A 1 387 ? 57.527 7.161 -77.608 1.00 86.44 387 TYR A N 1
ATOM 3100 C CA . TYR A 1 387 ? 56.101 7.366 -77.334 1.00 86.44 387 TYR A CA 1
ATOM 3101 C C . TYR A 1 387 ? 55.318 6.052 -77.258 1.00 86.44 387 TYR A C 1
ATOM 3103 O O . TYR A 1 387 ? 54.482 5.894 -76.370 1.00 86.44 387 TYR A O 1
ATOM 3111 N N . LYS A 1 388 ? 55.619 5.085 -78.131 1.00 86.19 388 LYS A N 1
ATOM 3112 C CA . LYS A 1 388 ? 55.027 3.743 -78.079 1.00 86.19 388 LYS A CA 1
ATOM 3113 C C . LYS A 1 388 ? 55.362 3.024 -76.769 1.00 86.19 388 LYS A C 1
ATOM 3115 O O . LYS A 1 388 ? 54.468 2.453 -76.149 1.00 86.19 388 LYS A O 1
ATOM 3120 N N . ASP A 1 389 ? 56.613 3.088 -76.323 1.00 88.25 389 ASP A N 1
ATOM 3121 C CA . ASP A 1 389 ? 57.047 2.469 -75.067 1.00 88.25 389 ASP A CA 1
ATOM 3122 C C . ASP A 1 389 ? 56.387 3.141 -73.849 1.00 88.25 389 ASP A C 1
ATOM 3124 O O . ASP A 1 389 ? 55.923 2.449 -72.939 1.00 88.25 389 ASP A O 1
ATOM 3128 N N . LYS A 1 390 ? 56.236 4.475 -73.863 1.00 90.19 390 LYS A N 1
ATOM 3129 C CA . LYS A 1 390 ? 55.478 5.220 -72.842 1.00 90.19 390 LYS A CA 1
ATOM 3130 C C . LYS A 1 390 ? 54.004 4.826 -72.805 1.00 90.19 390 LYS A C 1
ATOM 3132 O O . LYS A 1 390 ? 53.493 4.550 -71.726 1.00 90.19 390 LYS A O 1
ATOM 3137 N N . LEU A 1 391 ? 53.335 4.732 -73.954 1.00 87.81 391 LEU A N 1
ATOM 3138 C CA . LEU A 1 391 ? 51.933 4.302 -74.025 1.00 87.81 391 LEU A CA 1
ATOM 3139 C C . LEU A 1 391 ? 51.749 2.854 -73.546 1.00 87.81 391 LEU A C 1
ATOM 3141 O O . LEU A 1 391 ? 50.789 2.559 -72.835 1.00 87.81 391 LEU A O 1
ATOM 3145 N N . CYS A 1 392 ? 52.680 1.950 -73.863 1.00 88.75 392 CYS A N 1
ATOM 3146 C CA . CYS A 1 392 ? 52.685 0.589 -73.316 1.00 88.75 392 CYS A CA 1
ATOM 3147 C C . CYS A 1 392 ? 52.826 0.588 -71.785 1.00 88.75 392 CYS A C 1
ATOM 3149 O O . CYS A 1 392 ? 52.128 -0.161 -71.097 1.00 88.75 392 CYS A O 1
ATOM 3151 N N . LEU A 1 393 ? 53.696 1.443 -71.244 1.00 91.44 393 LEU A N 1
ATOM 3152 C CA . LEU A 1 393 ? 53.896 1.594 -69.805 1.00 91.44 393 LEU A CA 1
ATOM 3153 C C . LEU A 1 393 ? 52.668 2.209 -69.115 1.00 91.44 393 LEU A C 1
ATOM 3155 O O . LEU A 1 393 ? 52.257 1.718 -68.065 1.00 91.44 393 LEU A O 1
ATOM 3159 N N . TYR A 1 394 ? 52.032 3.211 -69.725 1.00 92.88 394 TYR A N 1
ATOM 3160 C CA . TYR A 1 394 ? 50.768 3.783 -69.256 1.00 92.88 394 TYR A CA 1
ATOM 3161 C C . TYR A 1 394 ? 49.637 2.763 -69.272 1.00 92.88 394 TYR A C 1
ATOM 3163 O O . TYR A 1 394 ? 48.923 2.643 -68.282 1.00 92.88 394 TYR A O 1
ATOM 3171 N N . ARG A 1 395 ? 49.516 1.958 -70.332 1.00 89.69 395 ARG A N 1
ATOM 3172 C CA . ARG A 1 395 ? 48.537 0.866 -70.394 1.00 89.69 395 ARG A CA 1
ATOM 3173 C C . ARG A 1 395 ? 48.737 -0.137 -69.261 1.00 89.69 395 ARG A C 1
ATOM 3175 O O . ARG A 1 395 ? 47.756 -0.554 -68.655 1.00 89.69 395 ARG A O 1
ATOM 3182 N N . LYS A 1 396 ? 49.985 -0.517 -68.965 1.00 92.31 396 LYS A N 1
ATOM 3183 C CA . LYS A 1 396 ? 50.288 -1.425 -67.852 1.00 92.31 396 LYS A CA 1
ATOM 3184 C C . LYS A 1 396 ? 49.893 -0.808 -66.507 1.00 92.31 396 LYS A C 1
ATOM 3186 O O . LYS A 1 396 ? 49.150 -1.435 -65.766 1.00 92.31 396 LYS A O 1
ATOM 3191 N N . ARG A 1 397 ? 50.292 0.444 -66.250 1.00 91.44 397 ARG A N 1
ATOM 3192 C CA . ARG A 1 397 ? 49.914 1.174 -65.027 1.00 91.44 397 ARG A CA 1
ATOM 3193 C C . ARG A 1 397 ? 48.401 1.331 -64.877 1.00 91.44 397 ARG A C 1
ATOM 3195 O O . ARG A 1 397 ? 47.889 1.152 -63.786 1.00 91.44 397 ARG A O 1
ATOM 3202 N N . LEU A 1 398 ? 47.677 1.616 -65.961 1.00 90.31 398 LEU A N 1
ATOM 3203 C CA . LEU A 1 398 ? 46.214 1.692 -65.934 1.00 90.31 398 LEU A CA 1
ATOM 3204 C C . LEU A 1 398 ? 45.584 0.351 -65.553 1.00 90.31 398 LEU A C 1
ATOM 3206 O O . LEU A 1 398 ? 44.627 0.339 -64.791 1.00 90.31 398 LEU A O 1
ATOM 3210 N N . ILE A 1 399 ? 46.104 -0.771 -66.058 1.00 89.44 399 ILE A N 1
ATOM 3211 C CA . ILE A 1 399 ? 45.620 -2.105 -65.672 1.00 89.44 399 ILE A CA 1
ATOM 3212 C C . ILE A 1 399 ? 45.893 -2.368 -64.187 1.00 89.44 399 ILE A C 1
ATOM 3214 O O . ILE A 1 399 ? 44.988 -2.818 -63.487 1.00 89.44 399 ILE A O 1
ATOM 3218 N N . ASP A 1 400 ? 47.098 -2.050 -63.709 1.00 90.38 400 ASP A N 1
ATOM 3219 C CA . ASP A 1 400 ? 47.476 -2.224 -62.303 1.00 90.38 400 ASP A CA 1
ATOM 3220 C C . ASP A 1 400 ? 46.568 -1.381 -61.381 1.00 90.38 400 ASP A C 1
ATOM 3222 O O . ASP A 1 400 ? 46.000 -1.907 -60.425 1.00 90.38 400 ASP A O 1
ATOM 3226 N N . GLU A 1 401 ? 46.311 -0.111 -61.719 1.00 90.06 401 GLU A N 1
ATOM 3227 C CA . GLU A 1 401 ? 45.395 0.742 -60.947 1.00 90.06 401 GLU A CA 1
ATOM 3228 C C . GLU A 1 401 ? 43.934 0.269 -61.003 1.00 90.06 401 GLU A C 1
ATOM 3230 O O . GLU A 1 401 ? 43.208 0.371 -60.016 1.00 90.06 401 GLU A O 1
ATOM 3235 N N . GLN A 1 402 ? 43.477 -0.293 -62.126 1.00 87.81 402 GLN A N 1
ATOM 3236 C CA . GLN A 1 402 ? 42.128 -0.865 -62.219 1.00 87.81 402 GLN A CA 1
ATOM 3237 C C . GLN A 1 402 ? 41.965 -2.114 -61.341 1.00 87.81 402 GLN A C 1
ATOM 3239 O O . GLN A 1 402 ? 40.916 -2.288 -60.719 1.00 87.81 402 GLN A O 1
ATOM 3244 N N . LEU A 1 403 ? 42.988 -2.971 -61.254 1.00 89.50 403 LEU A N 1
ATOM 3245 C CA . LEU A 1 403 ? 42.980 -4.126 -60.348 1.00 89.50 403 LEU A CA 1
ATOM 3246 C C . LEU A 1 403 ? 42.904 -3.687 -58.886 1.00 89.50 403 LEU A C 1
ATOM 3248 O O . LEU A 1 403 ? 42.144 -4.252 -58.099 1.00 89.50 403 LEU A O 1
ATOM 3252 N N . GLU A 1 404 ? 43.633 -2.637 -58.539 1.00 89.12 404 GLU A N 1
ATOM 3253 C CA . GLU A 1 404 ? 43.606 -2.085 -57.195 1.00 89.12 404 GLU A CA 1
ATOM 3254 C C . GLU A 1 404 ? 42.269 -1.406 -56.856 1.00 89.12 404 GLU A C 1
ATOM 3256 O O . GLU A 1 404 ? 41.750 -1.607 -55.760 1.00 89.12 404 GLU A O 1
ATOM 3261 N N . ILE A 1 405 ? 41.629 -0.709 -57.805 1.00 86.12 405 ILE A N 1
ATOM 3262 C CA . ILE A 1 405 ? 40.256 -0.193 -57.633 1.00 86.12 405 ILE A CA 1
ATOM 3263 C C . ILE A 1 405 ? 39.270 -1.333 -57.346 1.00 86.12 405 ILE A C 1
ATOM 3265 O O . ILE A 1 405 ? 38.356 -1.181 -56.530 1.00 86.12 405 ILE A O 1
ATOM 3269 N N . ILE A 1 406 ? 39.425 -2.482 -58.009 1.00 88.38 406 ILE A N 1
ATOM 3270 C CA . ILE A 1 406 ? 38.592 -3.662 -57.748 1.00 88.38 406 ILE A CA 1
ATOM 3271 C C . ILE A 1 406 ? 38.827 -4.176 -56.322 1.00 88.38 406 ILE A C 1
ATOM 3273 O O . ILE A 1 406 ? 37.854 -4.467 -55.622 1.00 88.38 406 ILE A O 1
ATOM 3277 N N . ASN A 1 407 ? 40.081 -4.248 -55.875 1.00 89.25 407 ASN A N 1
ATOM 3278 C CA . ASN A 1 407 ? 40.433 -4.661 -54.516 1.00 89.25 407 ASN A CA 1
ATOM 3279 C C . ASN A 1 407 ? 39.851 -3.704 -53.458 1.00 89.25 407 ASN A C 1
ATOM 3281 O O . ASN A 1 407 ? 39.184 -4.135 -52.516 1.00 89.25 407 ASN A O 1
ATOM 3285 N N . ASP A 1 408 ? 39.992 -2.395 -53.667 1.00 84.62 408 ASP A N 1
ATOM 3286 C CA . ASP A 1 408 ? 39.432 -1.365 -52.791 1.00 84.62 408 ASP A CA 1
ATOM 3287 C C . ASP A 1 408 ? 37.898 -1.480 -52.695 1.00 84.62 408 ASP A C 1
ATOM 3289 O O . ASP A 1 408 ? 37.326 -1.454 -51.601 1.00 84.62 408 ASP A O 1
ATOM 3293 N N . ARG A 1 409 ? 37.209 -1.709 -53.822 1.00 85.94 409 ARG A N 1
ATOM 3294 C CA . ARG A 1 409 ? 35.754 -1.957 -53.838 1.00 85.94 409 ARG A CA 1
ATOM 3295 C C . ARG A 1 409 ? 35.364 -3.203 -53.044 1.00 85.94 409 ARG A C 1
ATOM 3297 O O . ARG A 1 409 ? 34.343 -3.182 -52.355 1.00 85.94 409 ARG A O 1
ATOM 3304 N N . GLN A 1 410 ? 36.146 -4.280 -53.111 1.00 89.50 410 GLN A N 1
ATOM 3305 C CA . GLN A 1 410 ? 35.888 -5.487 -52.319 1.00 89.50 410 GLN A CA 1
ATOM 3306 C C . GLN A 1 410 ? 36.001 -5.210 -50.815 1.00 89.50 410 GLN A C 1
ATOM 3308 O O . GLN A 1 410 ? 35.124 -5.630 -50.054 1.00 89.50 410 GLN A O 1
ATOM 3313 N N . ILE A 1 411 ? 37.014 -4.445 -50.394 1.00 85.50 411 ILE A N 1
ATOM 3314 C CA . ILE A 1 411 ? 37.184 -4.014 -48.998 1.00 85.50 411 ILE A CA 1
ATOM 3315 C C . ILE A 1 411 ? 35.988 -3.162 -48.553 1.00 85.50 411 ILE A C 1
ATOM 3317 O O . ILE A 1 411 ? 35.411 -3.426 -47.495 1.00 85.50 411 ILE A O 1
ATOM 3321 N N . THR A 1 412 ? 35.558 -2.193 -49.371 1.00 85.06 412 THR A N 1
ATOM 3322 C CA . THR A 1 412 ? 34.370 -1.369 -49.084 1.00 85.06 412 THR A CA 1
ATOM 3323 C C . THR A 1 412 ? 33.121 -2.232 -48.884 1.00 85.06 412 THR A C 1
ATOM 3325 O O . THR A 1 412 ? 32.430 -2.084 -47.876 1.00 85.06 412 THR A O 1
ATOM 3328 N N . ILE A 1 413 ? 32.855 -3.183 -49.786 1.00 86.06 413 ILE A N 1
ATOM 3329 C CA . ILE A 1 413 ? 31.697 -4.089 -49.693 1.00 86.06 413 ILE A CA 1
ATOM 3330 C C . ILE A 1 413 ? 31.767 -4.944 -48.423 1.00 86.06 413 ILE A C 1
ATOM 3332 O O . ILE A 1 413 ? 30.749 -5.156 -47.760 1.00 86.06 413 ILE A O 1
ATOM 3336 N N . GLN A 1 414 ? 32.948 -5.448 -48.061 1.00 89.62 414 GLN A N 1
ATOM 3337 C CA . GLN A 1 414 ? 33.120 -6.260 -46.858 1.00 89.62 414 GLN A CA 1
ATOM 3338 C C . GLN A 1 414 ? 32.827 -5.455 -45.588 1.00 89.62 414 GLN A C 1
ATOM 3340 O O . GLN A 1 414 ? 32.087 -5.928 -44.723 1.00 89.62 414 GLN A O 1
ATOM 3345 N N . VAL A 1 415 ? 33.369 -4.240 -45.482 1.00 84.00 415 VAL A N 1
ATOM 3346 C CA . VAL A 1 415 ? 33.120 -3.345 -44.343 1.00 84.00 415 VAL A CA 1
ATOM 3347 C C . VAL A 1 415 ? 31.639 -2.955 -44.279 1.00 84.00 415 VAL A C 1
ATOM 3349 O O . VAL A 1 415 ? 31.030 -3.037 -43.213 1.00 84.00 415 VAL A O 1
ATOM 3352 N N . GLN A 1 416 ? 31.018 -2.640 -45.419 1.00 85.38 416 GLN A N 1
ATOM 3353 C CA . GLN A 1 416 ? 29.590 -2.328 -45.502 1.00 85.38 416 GLN A CA 1
ATOM 3354 C C . GLN A 1 416 ? 28.708 -3.485 -45.010 1.00 85.38 416 GLN A C 1
ATOM 3356 O O . GLN A 1 416 ? 27.788 -3.259 -44.224 1.00 85.38 416 GLN A O 1
ATOM 3361 N N . LYS A 1 417 ? 28.997 -4.731 -45.413 1.00 88.56 417 LYS A N 1
ATOM 3362 C CA . LYS A 1 417 ? 28.262 -5.919 -44.941 1.00 88.56 417 LYS A CA 1
ATOM 3363 C C . LYS A 1 417 ? 28.354 -6.093 -43.425 1.00 88.56 417 LYS A C 1
ATOM 3365 O O . LYS A 1 417 ? 27.375 -6.491 -42.798 1.00 88.56 417 LYS A O 1
ATOM 3370 N N . GLN A 1 418 ? 29.511 -5.797 -42.832 1.00 85.25 418 GLN A N 1
ATOM 3371 C CA . GLN A 1 418 ? 29.685 -5.872 -41.380 1.00 85.25 418 GLN A CA 1
ATOM 3372 C C . GLN A 1 418 ? 28.833 -4.823 -40.658 1.00 85.25 418 GLN A C 1
ATOM 3374 O O . GLN A 1 418 ? 28.111 -5.179 -39.730 1.00 85.25 418 GLN A O 1
ATOM 3379 N N . PHE A 1 419 ? 28.828 -3.573 -41.128 1.00 83.38 419 PHE A N 1
ATOM 3380 C CA . PHE A 1 419 ? 27.960 -2.534 -40.564 1.00 83.38 419 PHE A CA 1
ATOM 3381 C C . PHE A 1 419 ? 26.471 -2.847 -40.738 1.00 83.38 419 PHE A C 1
ATOM 3383 O O . PHE A 1 419 ? 25.699 -2.662 -39.803 1.00 83.38 419 PHE A O 1
ATOM 3390 N N . GLN A 1 420 ? 26.057 -3.383 -41.889 1.00 85.81 420 GLN A N 1
ATOM 3391 C CA . GLN A 1 420 ? 24.668 -3.805 -42.102 1.00 85.81 420 GLN A CA 1
ATOM 3392 C C . GLN A 1 420 ? 24.236 -4.899 -41.123 1.00 85.81 420 GLN A C 1
ATOM 3394 O O . GLN A 1 420 ? 23.145 -4.816 -40.561 1.00 85.81 420 GLN A O 1
ATOM 3399 N N . LYS A 1 421 ? 25.093 -5.902 -40.888 1.00 88.62 421 LYS A N 1
ATOM 3400 C CA . LYS A 1 421 ? 24.823 -6.955 -39.902 1.00 88.62 421 LYS A CA 1
ATOM 3401 C C . LYS A 1 421 ? 24.629 -6.363 -38.506 1.00 88.62 421 LYS A C 1
ATOM 3403 O O . LYS A 1 421 ? 23.645 -6.659 -37.844 1.00 88.62 421 LYS A O 1
ATOM 3408 N N . ILE A 1 422 ? 25.531 -5.477 -38.103 1.00 81.94 422 ILE A N 1
ATOM 3409 C CA . ILE A 1 422 ? 25.491 -4.823 -36.795 1.00 81.94 422 ILE A CA 1
ATOM 3410 C C . ILE A 1 422 ? 24.216 -3.990 -36.622 1.00 81.94 422 ILE A C 1
ATOM 3412 O O . ILE A 1 422 ? 23.545 -4.095 -35.600 1.00 81.94 422 ILE A O 1
ATOM 3416 N N . LEU A 1 423 ? 23.846 -3.188 -37.624 1.00 83.94 423 LEU A N 1
ATOM 3417 C CA . LEU A 1 423 ? 22.610 -2.404 -37.586 1.00 83.94 423 LEU A CA 1
ATOM 3418 C C . LEU A 1 423 ? 21.371 -3.305 -37.478 1.00 83.94 423 LEU A C 1
ATOM 3420 O O . LEU A 1 423 ? 20.432 -2.973 -36.758 1.00 83.94 423 LEU A O 1
ATOM 3424 N N . SER A 1 424 ? 21.378 -4.463 -38.142 1.00 87.00 424 SER A N 1
ATOM 3425 C CA . SER A 1 424 ? 20.318 -5.467 -38.003 1.00 87.00 424 SER A CA 1
ATOM 3426 C C . SER A 1 424 ? 20.238 -6.030 -36.580 1.00 87.00 424 SER A C 1
ATOM 3428 O O . SER A 1 424 ? 19.139 -6.168 -36.040 1.00 87.00 424 SER A O 1
ATOM 3430 N N . ASP A 1 425 ? 21.381 -6.328 -35.959 1.00 83.69 425 ASP A N 1
ATOM 3431 C CA . ASP A 1 425 ? 21.442 -6.836 -34.586 1.00 83.69 425 ASP A CA 1
ATOM 3432 C C . ASP A 1 425 ? 20.930 -5.782 -33.584 1.00 83.69 425 ASP A C 1
ATOM 3434 O O . ASP A 1 425 ? 20.109 -6.099 -32.720 1.00 83.69 425 ASP A O 1
ATOM 3438 N N . TYR A 1 426 ? 21.311 -4.507 -33.746 1.00 85.25 426 TYR A N 1
ATOM 3439 C CA . TYR A 1 426 ? 20.773 -3.408 -32.934 1.00 85.25 426 TYR A CA 1
ATOM 3440 C C . TYR A 1 426 ? 19.268 -3.226 -33.115 1.00 85.25 426 TYR A C 1
ATOM 3442 O O . TYR A 1 426 ? 18.557 -3.106 -32.119 1.00 85.25 426 TYR A O 1
ATOM 3450 N N . ASN A 1 427 ? 18.758 -3.267 -34.348 1.00 86.12 427 ASN A N 1
ATOM 3451 C CA . ASN A 1 427 ? 17.316 -3.200 -34.593 1.00 86.12 427 ASN A CA 1
ATOM 3452 C C . ASN A 1 427 ? 16.578 -4.350 -33.889 1.00 86.12 427 ASN A C 1
ATOM 3454 O O . ASN A 1 427 ? 15.537 -4.125 -33.278 1.00 86.12 427 ASN A O 1
ATOM 3458 N N . SER A 1 428 ? 17.137 -5.566 -33.890 1.00 90.12 428 SER A N 1
ATOM 3459 C CA . SER A 1 428 ? 16.572 -6.702 -33.145 1.00 90.12 428 SER A CA 1
ATOM 3460 C C . SER A 1 428 ? 16.513 -6.445 -31.635 1.00 90.12 428 SER A C 1
ATOM 3462 O O . SER A 1 428 ? 15.509 -6.758 -30.993 1.00 90.12 428 SER A O 1
ATOM 3464 N N . ILE A 1 429 ? 17.566 -5.856 -31.060 1.00 83.31 429 ILE A N 1
ATOM 3465 C CA . ILE A 1 429 ? 17.601 -5.490 -29.638 1.00 83.31 429 ILE A CA 1
ATOM 3466 C C . ILE A 1 429 ? 16.574 -4.397 -29.335 1.00 83.31 429 ILE A C 1
ATOM 3468 O O . ILE A 1 429 ? 15.857 -4.513 -28.345 1.00 83.31 429 ILE A O 1
ATOM 3472 N N . ILE A 1 430 ? 16.456 -3.380 -30.190 1.00 86.69 430 ILE A N 1
ATOM 3473 C CA . ILE A 1 430 ? 15.461 -2.310 -30.043 1.00 86.69 430 ILE A CA 1
ATOM 3474 C C . ILE A 1 430 ? 14.048 -2.900 -30.014 1.00 86.69 430 ILE A C 1
ATOM 3476 O O . ILE A 1 430 ? 13.300 -2.600 -29.088 1.00 86.69 430 ILE A O 1
ATOM 3480 N N . TYR A 1 431 ? 13.712 -3.812 -30.932 1.00 91.12 431 TYR A N 1
ATOM 3481 C CA . TYR A 1 431 ? 12.412 -4.491 -30.912 1.00 91.12 431 TYR A CA 1
ATOM 3482 C C . TYR A 1 431 ? 12.174 -5.274 -29.617 1.00 91.12 431 TYR A C 1
ATOM 3484 O O . TYR A 1 431 ? 11.083 -5.221 -29.055 1.00 91.12 431 TYR A O 1
ATOM 3492 N N . LYS A 1 432 ? 13.189 -5.977 -29.100 1.00 90.81 432 LYS A N 1
ATOM 3493 C CA . LYS A 1 432 ? 13.078 -6.675 -27.807 1.00 90.81 432 LYS A CA 1
ATOM 3494 C C . LYS A 1 432 ? 12.857 -5.702 -26.649 1.00 90.81 432 LYS A C 1
ATOM 3496 O O . LYS A 1 432 ? 12.043 -5.984 -25.776 1.00 90.81 432 LYS A O 1
ATOM 3501 N N . LEU A 1 433 ? 13.560 -4.570 -26.634 1.00 88.00 433 LEU A N 1
ATOM 3502 C CA . LEU A 1 433 ? 13.393 -3.535 -25.611 1.00 88.00 433 LEU A CA 1
ATOM 3503 C C . LEU A 1 433 ? 12.009 -2.885 -25.676 1.00 88.00 433 LEU A C 1
ATOM 3505 O O . LEU A 1 433 ? 11.436 -2.580 -24.634 1.00 88.00 433 LEU A O 1
ATOM 3509 N N . GLU A 1 434 ? 11.460 -2.704 -26.872 1.00 91.81 434 GLU A N 1
ATOM 3510 C CA . GLU A 1 434 ? 10.113 -2.174 -27.065 1.00 91.81 434 GLU A CA 1
ATOM 3511 C C . GLU A 1 434 ? 9.048 -3.143 -26.533 1.00 91.81 434 GLU A C 1
ATOM 3513 O O . GLU A 1 434 ? 8.191 -2.737 -25.750 1.00 91.81 434 GLU A O 1
ATOM 3518 N N . ILE A 1 435 ? 9.186 -4.444 -26.816 1.00 89.94 435 ILE A N 1
ATOM 3519 C CA . ILE A 1 435 ? 8.331 -5.489 -26.226 1.00 89.94 435 ILE A CA 1
ATOM 3520 C C . ILE A 1 435 ? 8.421 -5.472 -24.692 1.00 89.94 435 ILE A C 1
ATOM 3522 O O . ILE A 1 435 ? 7.395 -5.454 -24.013 1.00 89.94 435 ILE A O 1
ATOM 3526 N N . LEU A 1 436 ? 9.634 -5.421 -24.131 1.00 90.38 436 LEU A N 1
ATOM 3527 C CA . LEU A 1 436 ? 9.834 -5.373 -22.676 1.00 90.38 436 LEU A CA 1
ATOM 3528 C C . LEU A 1 436 ? 9.235 -4.110 -22.045 1.00 90.38 436 LEU A C 1
ATOM 3530 O O . LEU A 1 436 ? 8.697 -4.158 -20.939 1.00 90.38 436 LEU A O 1
ATOM 3534 N N . LYS A 1 437 ? 9.305 -2.968 -22.732 1.00 90.88 437 LYS A N 1
ATOM 3535 C CA . LYS A 1 437 ? 8.682 -1.717 -22.286 1.00 90.88 437 LYS A CA 1
ATOM 3536 C C . LYS A 1 437 ? 7.157 -1.844 -22.226 1.00 90.88 437 LYS A C 1
ATOM 3538 O O . LYS A 1 437 ? 6.548 -1.389 -21.252 1.00 90.88 437 LYS A O 1
ATOM 3543 N N . ASP A 1 438 ? 6.547 -2.480 -23.219 1.00 91.38 438 ASP A N 1
ATOM 3544 C CA . ASP A 1 438 ? 5.105 -2.732 -23.241 1.00 91.38 438 ASP A CA 1
ATOM 3545 C C . ASP A 1 438 ? 4.681 -3.709 -22.135 1.00 91.38 438 ASP A C 1
ATOM 3547 O O . ASP A 1 438 ? 3.671 -3.493 -21.459 1.00 91.38 438 ASP A O 1
ATOM 3551 N N . GLU A 1 439 ? 5.464 -4.761 -21.892 1.00 91.56 439 GLU A N 1
ATOM 3552 C CA . GLU A 1 439 ? 5.238 -5.709 -20.794 1.00 91.56 439 GLU A CA 1
ATOM 3553 C C . GLU A 1 439 ? 5.364 -5.044 -19.418 1.00 91.56 439 GLU A C 1
ATOM 3555 O O . GLU A 1 439 ? 4.480 -5.206 -18.573 1.00 91.56 439 GLU A O 1
ATOM 3560 N N . ASN A 1 440 ? 6.386 -4.213 -19.212 1.00 88.38 440 ASN A N 1
ATOM 3561 C CA . ASN A 1 440 ? 6.546 -3.433 -17.983 1.00 88.38 440 ASN A CA 1
ATOM 3562 C C . ASN A 1 440 ? 5.381 -2.459 -17.764 1.00 88.38 440 ASN A C 1
ATOM 3564 O O . ASN A 1 440 ? 4.910 -2.297 -16.639 1.00 88.38 440 ASN A O 1
ATOM 3568 N N . SER A 1 441 ? 4.863 -1.854 -18.834 1.00 91.12 441 SER A N 1
ATOM 3569 C CA . SER A 1 441 ? 3.686 -0.982 -18.755 1.00 91.12 441 SER A CA 1
ATOM 3570 C C . SER A 1 441 ? 2.437 -1.758 -18.315 1.00 91.12 441 SER A C 1
ATOM 3572 O O . SER A 1 441 ? 1.660 -1.270 -17.494 1.00 91.12 441 SER A O 1
ATOM 3574 N N . LYS A 1 442 ? 2.260 -3.001 -18.788 1.00 92.81 442 LYS A N 1
ATOM 3575 C CA . LYS A 1 442 ? 1.175 -3.892 -18.332 1.00 92.81 442 LYS A CA 1
ATOM 3576 C C . LYS A 1 442 ? 1.329 -4.278 -16.860 1.00 92.81 442 LYS A C 1
ATOM 3578 O O . LYS A 1 442 ? 0.336 -4.253 -16.132 1.00 92.81 442 LYS A O 1
ATOM 3583 N N . LEU A 1 443 ? 2.546 -4.600 -16.417 1.00 88.56 443 LEU A N 1
ATOM 3584 C CA . LEU A 1 443 ? 2.832 -4.910 -15.011 1.00 88.56 443 LEU A CA 1
ATOM 3585 C C . LEU A 1 443 ? 2.518 -3.723 -14.095 1.00 88.56 443 LEU A C 1
ATOM 3587 O O . LEU A 1 443 ? 1.870 -3.907 -13.067 1.00 88.56 443 LEU A O 1
ATOM 3591 N N . LEU A 1 444 ? 2.884 -2.506 -14.502 1.00 90.38 444 LEU A N 1
ATOM 3592 C CA . LEU A 1 444 ? 2.577 -1.291 -13.747 1.00 90.38 444 LEU A CA 1
ATOM 3593 C C . LEU A 1 444 ? 1.061 -1.083 -13.587 1.00 90.38 444 LEU A C 1
ATOM 3595 O O . LEU A 1 444 ? 0.588 -0.762 -12.499 1.00 90.38 444 LEU A O 1
ATOM 3599 N N . ILE A 1 445 ? 0.277 -1.330 -14.643 1.00 90.62 445 ILE A N 1
ATOM 3600 C CA . ILE A 1 445 ? -1.192 -1.258 -14.579 1.00 90.62 445 ILE A CA 1
ATOM 3601 C C . ILE A 1 445 ? -1.756 -2.306 -13.608 1.00 90.62 445 ILE A C 1
ATOM 3603 O O . ILE A 1 445 ? -2.662 -1.989 -12.837 1.00 90.62 445 ILE A O 1
ATOM 3607 N N . MET A 1 446 ? -1.241 -3.541 -13.617 1.00 87.75 446 MET A N 1
ATOM 3608 C CA . MET A 1 446 ? -1.673 -4.577 -12.667 1.00 87.75 446 MET A CA 1
ATOM 3609 C C . MET A 1 446 ? -1.332 -4.207 -11.222 1.00 87.75 446 MET A C 1
ATOM 3611 O O . MET A 1 446 ? -2.174 -4.369 -10.341 1.00 87.75 446 MET A O 1
ATOM 3615 N N . GLN A 1 447 ? -0.132 -3.677 -10.981 1.00 89.31 447 GLN A N 1
ATOM 3616 C CA . GLN A 1 447 ? 0.288 -3.232 -9.656 1.00 89.31 447 GLN A CA 1
ATOM 3617 C C . GLN A 1 447 ? -0.611 -2.105 -9.140 1.00 89.31 447 GLN A C 1
ATOM 3619 O O . GLN A 1 447 ? -1.074 -2.175 -8.003 1.00 89.31 447 GLN A O 1
ATOM 3624 N N . ASN A 1 448 ? -0.943 -1.131 -9.992 1.00 87.75 448 ASN A N 1
ATOM 3625 C CA . ASN A 1 448 ? -1.854 -0.043 -9.639 1.00 87.75 448 ASN A CA 1
ATOM 3626 C C . ASN A 1 448 ? -3.259 -0.560 -9.287 1.00 87.75 448 ASN A C 1
ATOM 3628 O O . ASN A 1 448 ? -3.809 -0.175 -8.255 1.00 87.75 448 ASN A O 1
ATOM 3632 N N . LYS A 1 449 ? -3.814 -1.491 -10.077 1.00 90.69 449 LYS A N 1
ATOM 3633 C CA . LYS A 1 449 ? -5.108 -2.127 -9.765 1.00 90.69 449 LYS A CA 1
ATOM 3634 C C . LYS A 1 449 ? -5.082 -2.869 -8.432 1.00 90.69 449 LYS A C 1
ATOM 3636 O O . LYS A 1 449 ? -5.998 -2.718 -7.634 1.00 90.69 449 LYS A O 1
ATOM 3641 N N . LEU A 1 450 ? -4.017 -3.623 -8.156 1.00 87.88 450 LEU A N 1
ATOM 3642 C CA . LEU A 1 450 ? -3.861 -4.324 -6.882 1.00 87.88 450 LEU A CA 1
ATOM 3643 C C . LEU A 1 450 ? -3.784 -3.343 -5.701 1.00 87.88 450 LEU A C 1
ATOM 3645 O O . LEU A 1 450 ? -4.377 -3.591 -4.653 1.00 87.88 450 LEU A O 1
ATOM 3649 N N . THR A 1 451 ? -3.077 -2.219 -5.856 1.00 86.12 451 THR A N 1
ATOM 3650 C CA . THR A 1 451 ? -3.024 -1.182 -4.813 1.00 86.12 451 THR A CA 1
ATOM 3651 C C . THR A 1 451 ? -4.372 -0.498 -4.595 1.00 86.12 451 THR A C 1
ATOM 3653 O O . THR A 1 451 ? -4.709 -0.203 -3.451 1.00 86.12 451 THR A O 1
ATOM 3656 N N . GLU A 1 452 ? -5.159 -0.298 -5.653 1.00 88.12 452 GLU A N 1
ATOM 3657 C CA . GLU A 1 452 ? -6.508 0.274 -5.582 1.00 88.12 452 GLU A CA 1
ATOM 3658 C C . GLU A 1 452 ? -7.501 -0.697 -4.923 1.00 88.12 452 GLU A C 1
ATOM 3660 O O . GLU A 1 452 ? -8.238 -0.317 -4.020 1.00 88.12 452 GLU A O 1
ATOM 3665 N N . GLU A 1 453 ? -7.462 -1.987 -5.262 1.00 87.31 453 GLU A N 1
ATOM 3666 C CA . GLU A 1 453 ? -8.271 -3.003 -4.576 1.00 87.31 453 GLU A CA 1
ATOM 3667 C C . GLU A 1 453 ? -7.907 -3.129 -3.090 1.00 87.31 453 GLU A C 1
ATOM 3669 O O . GLU A 1 453 ? -8.784 -3.280 -2.236 1.00 87.31 453 GLU A O 1
ATOM 3674 N N . ASN A 1 454 ? -6.615 -3.063 -2.758 1.00 86.12 454 ASN A N 1
ATOM 3675 C CA . ASN A 1 454 ? -6.163 -3.107 -1.371 1.00 86.12 454 ASN A CA 1
ATOM 3676 C C . ASN A 1 454 ? -6.581 -1.855 -0.590 1.00 86.12 454 ASN A C 1
ATOM 3678 O O . ASN A 1 454 ? -6.970 -1.978 0.573 1.00 86.12 454 ASN A O 1
ATOM 3682 N N . SER A 1 455 ? -6.544 -0.669 -1.206 1.00 86.38 455 SER A N 1
ATOM 3683 C CA . SER A 1 455 ? -7.028 0.559 -0.568 1.00 86.38 455 SER A CA 1
ATOM 3684 C C . SER A 1 455 ? -8.544 0.510 -0.353 1.00 86.38 455 SER A C 1
ATOM 3686 O O . SER A 1 455 ? -9.010 0.842 0.736 1.00 86.38 455 SER A O 1
ATOM 3688 N N . GLN A 1 456 ? -9.304 -0.017 -1.317 1.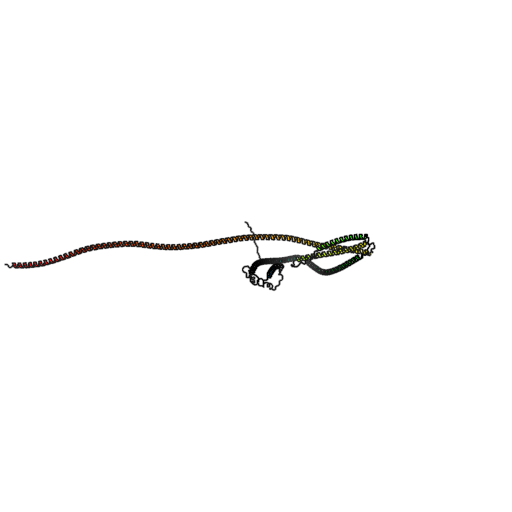00 89.00 456 GLN A N 1
ATOM 3689 C CA . GLN A 1 456 ? -10.747 -0.235 -1.198 1.00 89.00 456 GLN A CA 1
ATOM 3690 C C . GLN A 1 456 ? -11.086 -1.167 -0.023 1.00 89.00 456 GLN A C 1
ATOM 3692 O O . GLN A 1 456 ? -11.917 -0.829 0.821 1.00 89.00 456 GLN A O 1
ATOM 3697 N N . LYS A 1 457 ? -10.393 -2.311 0.089 1.00 90.69 457 LYS A N 1
ATOM 3698 C CA . LYS A 1 457 ? -10.559 -3.258 1.207 1.00 90.69 457 LYS A CA 1
ATOM 3699 C C . LYS A 1 457 ? -10.226 -2.621 2.557 1.00 90.69 457 LYS A C 1
ATOM 3701 O O . LYS A 1 457 ? -10.925 -2.866 3.536 1.00 90.69 457 LYS A O 1
ATOM 3706 N N . LEU A 1 458 ? -9.188 -1.786 2.620 1.00 88.75 458 LEU A N 1
ATOM 3707 C CA . LEU A 1 458 ? -8.834 -1.034 3.828 1.00 88.75 458 LEU A CA 1
ATOM 3708 C C . LEU A 1 458 ? -9.956 -0.081 4.257 1.00 88.75 458 LEU A C 1
ATOM 3710 O O . LEU A 1 458 ? -10.312 -0.061 5.434 1.00 88.75 458 LEU A O 1
ATOM 3714 N N . VAL A 1 459 ? -10.559 0.641 3.309 1.00 91.69 459 VAL A N 1
ATOM 3715 C CA . VAL A 1 459 ? -11.700 1.535 3.572 1.00 91.69 459 VAL A CA 1
ATOM 3716 C C . VAL A 1 459 ? -12.923 0.753 4.069 1.00 91.69 459 VAL A C 1
ATOM 3718 O O . VAL A 1 459 ? -13.614 1.198 4.989 1.00 91.69 459 VAL A O 1
ATOM 3721 N N . GLU A 1 460 ? -13.194 -0.429 3.513 1.00 92.12 460 GLU A N 1
ATOM 3722 C CA . GLU A 1 460 ? -14.278 -1.303 3.982 1.00 92.12 460 GLU A CA 1
ATOM 3723 C C . GLU A 1 460 ? -14.043 -1.809 5.412 1.00 92.12 460 GLU A C 1
ATOM 3725 O O . GLU A 1 460 ? -14.957 -1.750 6.242 1.00 92.12 460 GLU A O 1
ATOM 3730 N N . ILE A 1 461 ? -12.817 -2.238 5.730 1.00 92.12 461 ILE A N 1
ATOM 3731 C CA . ILE A 1 461 ? -12.425 -2.656 7.084 1.00 92.12 461 ILE A CA 1
ATOM 3732 C C . ILE A 1 461 ? -12.559 -1.487 8.065 1.00 92.12 461 ILE A C 1
ATOM 3734 O O . ILE A 1 461 ? -13.121 -1.652 9.147 1.00 92.12 461 ILE A O 1
ATOM 3738 N N . GLU A 1 462 ? -12.103 -0.290 7.697 1.00 92.25 462 GLU A N 1
ATOM 3739 C CA . GLU A 1 462 ? -12.210 0.898 8.546 1.00 92.25 462 GLU A CA 1
ATOM 3740 C C . GLU A 1 462 ? -13.675 1.272 8.820 1.00 92.25 462 GLU A C 1
ATOM 3742 O O . GLU A 1 462 ? -14.051 1.580 9.956 1.00 92.25 462 GLU A O 1
ATOM 3747 N N . LYS A 1 463 ? -14.546 1.158 7.810 1.00 94.38 463 LYS A N 1
ATOM 3748 C CA . LYS A 1 463 ? -15.992 1.346 7.972 1.00 94.38 463 LYS A CA 1
ATOM 3749 C C . LYS A 1 463 ? -16.595 0.314 8.927 1.00 94.38 463 LYS A C 1
ATOM 3751 O O . LYS A 1 463 ? -17.406 0.693 9.774 1.00 94.38 463 LYS A O 1
ATOM 3756 N N . TYR A 1 464 ? -16.197 -0.954 8.824 1.00 94.81 464 TYR A N 1
ATOM 3757 C CA . TYR A 1 464 ? -16.639 -2.012 9.737 1.00 94.81 464 TYR A CA 1
ATOM 3758 C C . TYR A 1 464 ? -16.191 -1.740 11.181 1.00 94.81 464 TYR A C 1
ATOM 3760 O O . TYR A 1 464 ? -17.014 -1.765 12.095 1.00 94.81 464 TYR A O 1
ATOM 3768 N N . ILE A 1 465 ? -14.922 -1.372 11.386 1.00 94.25 465 ILE A N 1
ATOM 3769 C CA . ILE A 1 465 ? -14.374 -1.010 12.704 1.00 94.25 465 ILE A CA 1
ATOM 3770 C C . ILE A 1 465 ? -15.140 0.170 13.314 1.00 94.25 465 ILE A C 1
ATOM 3772 O O . ILE A 1 465 ? -15.455 0.158 14.503 1.00 94.25 465 ILE A O 1
ATOM 3776 N N . ASN A 1 466 ? -15.475 1.186 12.519 1.00 93.81 466 ASN A N 1
ATOM 3777 C CA . ASN A 1 466 ? -16.246 2.332 13.003 1.00 93.81 466 ASN A CA 1
ATOM 3778 C C . ASN A 1 466 ? -17.685 1.952 13.392 1.00 93.81 466 ASN A C 1
ATOM 3780 O O . ASN A 1 466 ? -18.219 2.488 14.365 1.00 93.81 466 ASN A O 1
ATOM 3784 N N . GLN A 1 467 ? -18.313 1.014 12.678 1.00 95.31 467 GLN A N 1
ATOM 3785 C CA . GLN A 1 467 ? -19.629 0.488 13.052 1.00 95.31 467 GLN A CA 1
ATOM 3786 C C . GLN A 1 467 ? -19.580 -0.326 14.351 1.00 95.31 467 GLN A C 1
ATOM 3788 O O . GLN A 1 467 ? -20.438 -0.134 15.212 1.00 95.31 467 GLN A O 1
ATOM 3793 N N . GLU A 1 468 ? -18.580 -1.193 14.512 1.00 93.25 468 GLU A N 1
ATOM 3794 C CA . GLU A 1 468 ? -18.320 -1.947 15.748 1.00 93.25 468 GLU A CA 1
ATOM 3795 C C . GLU A 1 468 ? -18.091 -1.016 16.942 1.00 93.25 468 GLU A C 1
ATOM 3797 O O . GLU A 1 468 ? -18.757 -1.159 17.965 1.00 93.25 468 GLU A O 1
ATOM 3802 N N . LYS A 1 469 ? -17.237 0.007 16.795 1.00 94.56 469 LYS A N 1
ATOM 3803 C CA . LYS A 1 469 ? -17.017 1.020 17.841 1.00 94.56 469 LYS A CA 1
ATOM 3804 C C . LYS A 1 469 ? -18.316 1.696 18.263 1.00 94.56 469 LYS A C 1
ATOM 3806 O O . LYS A 1 469 ? -18.579 1.812 19.451 1.00 94.56 469 LYS A O 1
ATOM 3811 N N . LYS A 1 470 ? -19.163 2.078 17.302 1.00 95.19 470 LYS A N 1
ATOM 3812 C CA . LYS A 1 470 ? -20.460 2.698 17.600 1.00 95.19 470 LYS A CA 1
ATOM 3813 C C . LYS A 1 470 ? -21.397 1.755 18.364 1.00 95.19 470 LYS A C 1
ATOM 3815 O O . LYS A 1 470 ? -22.115 2.206 19.252 1.00 95.19 470 LYS A O 1
ATOM 3820 N N . LYS A 1 471 ? -21.406 0.457 18.034 1.00 94.88 471 LYS A N 1
ATOM 3821 C CA . LYS A 1 471 ? -22.175 -0.547 18.790 1.00 94.88 471 LYS A CA 1
ATOM 3822 C C . LYS A 1 471 ? -21.649 -0.688 20.216 1.00 94.88 471 LYS A C 1
ATOM 3824 O O . LYS A 1 471 ? -22.450 -0.674 21.143 1.00 94.88 471 LYS A O 1
ATOM 3829 N N . LEU A 1 472 ? -20.330 -0.763 20.380 1.00 95.06 472 LEU A N 1
ATOM 3830 C CA . LEU A 1 472 ? -19.685 -0.867 21.686 1.00 95.06 472 LEU A CA 1
ATOM 3831 C C . LEU A 1 472 ? -19.960 0.364 22.558 1.00 95.06 472 LEU A C 1
ATOM 3833 O O . LEU A 1 472 ? -20.255 0.227 23.742 1.00 95.06 472 LEU A O 1
ATOM 3837 N N . ASP A 1 473 ? -19.905 1.565 21.980 1.00 95.44 473 ASP A N 1
ATOM 3838 C CA . ASP A 1 473 ? -20.230 2.801 22.693 1.00 95.44 473 ASP A CA 1
ATOM 3839 C C . ASP A 1 473 ? -21.697 2.813 23.147 1.00 95.44 473 ASP A C 1
ATOM 3841 O O . ASP A 1 473 ? -21.968 3.153 24.298 1.00 95.44 473 ASP A O 1
ATOM 3845 N N . ASN A 1 474 ? -22.627 2.366 22.295 1.00 95.38 474 ASN A N 1
ATOM 3846 C CA . ASN A 1 474 ? -24.037 2.211 22.668 1.00 95.38 474 ASN A CA 1
ATOM 3847 C C . ASN A 1 474 ? -24.242 1.167 23.785 1.00 95.38 474 ASN A C 1
ATOM 3849 O O . ASN A 1 474 ? -25.045 1.366 24.693 1.00 95.38 474 ASN A O 1
ATOM 3853 N N . GLU A 1 475 ? -23.533 0.040 23.743 1.00 95.75 475 GLU A N 1
ATOM 3854 C CA . GLU A 1 475 ? -23.610 -0.976 24.799 1.00 95.75 475 GLU A CA 1
ATOM 3855 C C . GLU A 1 475 ? -23.057 -0.436 26.123 1.00 95.75 475 GLU A C 1
ATOM 3857 O O . GLU A 1 475 ? -23.659 -0.615 27.182 1.00 95.75 475 GLU A O 1
ATOM 3862 N N . LYS A 1 476 ? -21.960 0.323 26.064 1.00 95.69 476 LYS A N 1
ATOM 3863 C CA . LYS A 1 476 ? -21.377 0.993 27.226 1.00 95.69 476 LYS A CA 1
ATOM 3864 C C . LYS A 1 476 ? -22.329 2.018 27.842 1.00 95.69 476 LYS A C 1
ATOM 3866 O O . LYS A 1 476 ? -22.389 2.105 29.069 1.00 95.69 476 LYS A O 1
ATOM 3871 N N . THR A 1 477 ? -23.064 2.786 27.035 1.00 95.75 477 THR A N 1
ATOM 3872 C CA . THR A 1 477 ? -24.086 3.709 27.555 1.00 95.75 477 THR A CA 1
ATOM 3873 C C . THR A 1 477 ? -25.240 2.956 28.204 1.00 95.75 477 THR A C 1
ATOM 3875 O O . THR A 1 477 ? -25.615 3.301 29.320 1.00 95.75 477 THR A O 1
ATOM 3878 N N . ASN A 1 478 ? -25.720 1.872 27.589 1.00 96.25 478 ASN A N 1
ATOM 3879 C CA . ASN A 1 478 ? -26.795 1.054 28.156 1.00 96.25 478 ASN A CA 1
ATOM 3880 C C . ASN A 1 478 ? -26.391 0.434 29.504 1.00 96.25 478 ASN A C 1
ATOM 3882 O O . ASN A 1 478 ? -27.147 0.498 30.468 1.00 96.25 478 ASN A O 1
ATOM 3886 N N . LEU A 1 479 ? -25.170 -0.103 29.608 1.00 95.94 479 LEU A N 1
ATOM 3887 C CA . LEU A 1 479 ? -24.646 -0.653 30.863 1.00 95.94 479 LEU A CA 1
ATOM 3888 C C . LEU A 1 479 ? -24.484 0.416 31.952 1.00 95.94 479 LEU A C 1
ATOM 3890 O O . LEU A 1 479 ? -24.651 0.131 33.138 1.00 95.94 479 LEU A O 1
ATOM 3894 N N . LEU A 1 480 ? -24.141 1.652 31.576 1.00 96.38 480 LEU A N 1
ATOM 3895 C CA . LEU A 1 480 ? -24.088 2.771 32.518 1.00 96.38 480 LEU A CA 1
ATOM 3896 C C . LEU A 1 480 ? -25.480 3.137 33.037 1.00 96.38 480 LEU A C 1
ATOM 3898 O O . LEU A 1 480 ? -25.620 3.371 34.237 1.00 96.38 480 LEU A O 1
ATOM 3902 N N . GLU A 1 481 ? -26.491 3.156 32.169 1.00 96.19 481 GLU A N 1
ATOM 3903 C CA . GLU A 1 481 ? -27.887 3.387 32.555 1.00 96.19 481 GLU A CA 1
ATOM 3904 C C . GLU A 1 481 ? -28.404 2.279 33.479 1.00 96.19 481 GLU A C 1
ATOM 3906 O O . GLU A 1 481 ? -28.922 2.574 34.557 1.00 96.19 481 GLU A O 1
ATOM 3911 N N . GLU A 1 482 ? -28.178 1.010 33.132 1.00 96.19 482 GLU A N 1
ATOM 3912 C CA . GLU A 1 482 ? -28.562 -0.140 33.960 1.00 96.19 482 GLU A CA 1
ATOM 3913 C C . GLU A 1 482 ? -27.881 -0.097 35.334 1.00 96.19 482 GLU A C 1
ATOM 3915 O O . GLU A 1 482 ? -28.522 -0.282 36.370 1.00 96.19 482 GLU A O 1
ATOM 3920 N N . ARG A 1 483 ? -26.587 0.243 35.379 1.00 95.88 483 ARG A N 1
ATOM 3921 C CA . ARG A 1 483 ? -25.860 0.436 36.641 1.00 95.88 483 ARG A CA 1
ATOM 3922 C C . ARG A 1 483 ? -26.483 1.534 37.505 1.00 95.88 483 ARG A C 1
ATOM 3924 O O . ARG A 1 483 ? -26.473 1.414 38.732 1.00 95.88 483 ARG A O 1
ATOM 3931 N N . LEU A 1 484 ? -26.983 2.602 36.891 1.00 96.81 484 LEU A N 1
ATOM 3932 C CA . LEU A 1 484 ? -27.606 3.723 37.591 1.00 96.81 484 LEU A CA 1
ATOM 3933 C C . LEU A 1 484 ? -28.970 3.317 38.167 1.00 96.81 484 LEU A C 1
ATOM 3935 O O . LEU A 1 484 ? -29.250 3.613 39.328 1.00 96.81 484 LEU A O 1
ATOM 3939 N N . ILE A 1 485 ? -29.758 2.546 37.412 1.00 96.94 485 ILE A N 1
ATOM 3940 C CA . ILE A 1 485 ? -31.013 1.934 37.880 1.00 96.94 485 ILE A CA 1
ATOM 3941 C C . ILE A 1 485 ? -30.744 1.006 39.070 1.00 96.94 485 ILE A C 1
ATOM 3943 O O . ILE A 1 485 ? -31.345 1.168 40.129 1.00 96.94 485 ILE A O 1
ATOM 3947 N N . LEU A 1 486 ? -29.763 0.107 38.961 1.00 95.94 486 LEU A N 1
ATOM 3948 C CA . LEU A 1 486 ? -29.402 -0.808 40.049 1.00 95.94 486 LEU A CA 1
ATOM 3949 C C . LEU A 1 486 ? -28.931 -0.075 41.314 1.00 95.94 486 LEU A C 1
ATOM 3951 O O . LEU A 1 486 ? -29.155 -0.548 42.429 1.00 95.94 486 LEU A O 1
ATOM 3955 N N . GLN A 1 487 ? -28.276 1.082 41.178 1.00 96.38 487 GLN A N 1
ATOM 3956 C CA . GLN A 1 487 ? -27.926 1.916 42.331 1.00 96.38 487 GLN A CA 1
ATOM 3957 C C . GLN A 1 487 ? -29.158 2.514 43.014 1.00 96.38 487 GLN A C 1
ATOM 3959 O O . GLN A 1 487 ? -29.186 2.574 44.247 1.00 96.38 487 GLN A O 1
ATOM 3964 N N . ILE A 1 488 ? -30.161 2.932 42.240 1.00 96.50 488 ILE A N 1
ATOM 3965 C CA . ILE A 1 488 ? -31.438 3.424 42.767 1.00 96.50 488 ILE A CA 1
ATOM 3966 C C . ILE A 1 488 ? -32.159 2.295 43.512 1.00 96.50 488 ILE A C 1
ATOM 3968 O O . ILE A 1 488 ? -32.507 2.470 44.680 1.00 96.50 488 ILE A O 1
ATOM 3972 N N . ASP A 1 489 ? -32.285 1.117 42.903 1.00 96.19 489 ASP A N 1
ATOM 3973 C CA . ASP A 1 489 ? -32.935 -0.046 43.520 1.00 96.19 489 ASP A CA 1
ATOM 3974 C C . ASP A 1 489 ? -32.226 -0.478 44.804 1.00 96.19 489 ASP A C 1
ATOM 3976 O O . ASP A 1 489 ? -32.862 -0.718 45.832 1.00 96.19 489 ASP A O 1
ATOM 3980 N N . LYS A 1 490 ? -30.887 -0.504 44.795 1.00 96.88 490 LYS A N 1
ATOM 3981 C CA . LYS A 1 490 ? -30.094 -0.782 45.996 1.00 96.88 490 LYS A CA 1
ATOM 3982 C C . LYS A 1 490 ? -30.426 0.194 47.125 1.00 96.88 490 LYS A C 1
ATOM 3984 O O . LYS A 1 490 ? -30.513 -0.230 48.276 1.00 96.88 490 LYS A O 1
ATOM 3989 N N . LYS A 1 491 ? -30.599 1.483 46.818 1.00 96.88 491 LYS A N 1
ATOM 3990 C CA . LYS A 1 491 ? -30.958 2.498 47.814 1.00 96.88 491 LYS A CA 1
ATOM 3991 C C . LYS A 1 491 ? -32.362 2.254 48.374 1.00 96.88 491 LYS A C 1
ATOM 3993 O O . LYS A 1 491 ? -32.518 2.239 49.591 1.00 96.88 491 LYS A O 1
ATOM 3998 N N . LEU A 1 492 ? -33.338 1.967 47.512 1.00 96.50 492 LEU A N 1
ATOM 3999 C CA . LEU A 1 492 ? -34.710 1.643 47.923 1.00 96.50 492 LEU A CA 1
ATOM 4000 C C . LEU A 1 492 ? -34.772 0.394 48.813 1.00 96.50 492 LEU A C 1
ATOM 4002 O O . LEU A 1 492 ? -35.496 0.374 49.806 1.00 96.50 492 LEU A O 1
ATOM 4006 N N . ILE A 1 493 ? -33.980 -0.637 48.507 1.00 95.56 493 ILE A N 1
ATOM 4007 C CA . ILE A 1 493 ? -33.887 -1.846 49.338 1.00 95.56 493 ILE A CA 1
ATOM 4008 C C . ILE A 1 493 ? -33.304 -1.524 50.720 1.00 95.56 493 ILE A C 1
ATOM 4010 O O . ILE A 1 493 ? -33.781 -2.062 51.721 1.00 95.56 493 ILE A O 1
ATOM 4014 N N . ILE A 1 494 ? -32.285 -0.660 50.798 1.00 95.94 494 ILE A N 1
ATOM 4015 C CA . ILE A 1 494 ? -31.707 -0.225 52.080 1.00 95.94 494 ILE A CA 1
ATOM 4016 C C . ILE A 1 494 ? -32.758 0.525 52.907 1.00 95.94 494 ILE A C 1
ATOM 4018 O O . ILE A 1 494 ? -32.976 0.159 54.060 1.00 95.94 494 ILE A O 1
ATOM 4022 N N . GLU A 1 495 ? -33.460 1.488 52.307 1.00 95.25 495 GLU A N 1
ATOM 4023 C CA . GLU A 1 495 ? -34.541 2.237 52.965 1.00 95.25 495 GLU A CA 1
ATOM 4024 C C . GLU A 1 495 ? -35.662 1.298 53.455 1.00 95.25 495 GLU A C 1
ATOM 4026 O O . GLU A 1 495 ? -36.126 1.401 54.592 1.00 95.25 495 GLU A O 1
ATOM 4031 N N . GLY A 1 496 ? -36.053 0.308 52.644 1.00 95.44 496 GLY A N 1
ATOM 4032 C CA . GLY A 1 496 ? -37.025 -0.716 53.036 1.00 95.44 496 GLY A CA 1
ATOM 4033 C C . GLY A 1 496 ? -36.545 -1.590 54.200 1.00 95.44 496 GLY A C 1
ATOM 4034 O O . GLY A 1 496 ? -37.315 -1.894 55.112 1.00 95.44 496 GLY A O 1
ATOM 4035 N N . LYS A 1 497 ? -35.260 -1.964 54.219 1.00 95.56 497 LYS A N 1
ATOM 4036 C CA . LYS A 1 497 ? -34.659 -2.733 55.319 1.00 95.56 497 LYS A CA 1
ATOM 4037 C C . LYS A 1 497 ? -34.638 -1.934 56.622 1.00 95.56 497 LYS A C 1
ATOM 4039 O O . LYS A 1 497 ? -34.923 -2.496 57.678 1.00 95.56 497 LYS A O 1
ATOM 4044 N N . GLU A 1 498 ? -34.316 -0.646 56.558 1.00 95.44 498 GLU A N 1
ATOM 4045 C CA . GLU A 1 498 ? -34.350 0.255 57.714 1.00 95.44 498 GLU A CA 1
ATOM 4046 C C . GLU A 1 498 ? -35.770 0.396 58.266 1.00 95.44 498 GLU A C 1
ATOM 4048 O O . GLU A 1 498 ? -35.970 0.267 59.476 1.00 95.44 498 GLU A O 1
ATOM 4053 N N . LYS A 1 499 ? -36.768 0.550 57.388 1.00 95.81 499 LYS A N 1
ATOM 4054 C CA . LYS A 1 499 ? -38.180 0.597 57.783 1.00 95.81 499 LYS A CA 1
ATOM 4055 C C . LYS A 1 499 ? -38.633 -0.697 58.465 1.00 95.81 499 LYS A C 1
ATOM 4057 O O . LYS A 1 499 ? -39.188 -0.639 59.559 1.00 95.81 499 LYS A O 1
ATOM 4062 N N . ASN A 1 500 ? -38.333 -1.858 57.881 1.00 94.50 500 ASN A N 1
ATOM 4063 C CA . ASN A 1 500 ? -38.657 -3.150 58.496 1.00 94.50 500 ASN A CA 1
ATOM 4064 C C . ASN A 1 500 ? -37.952 -3.347 59.845 1.00 94.50 500 ASN A C 1
ATOM 4066 O O . ASN A 1 500 ? -38.532 -3.918 60.763 1.00 94.50 500 ASN A O 1
ATOM 4070 N N . SER A 1 501 ? -36.708 -2.882 59.984 1.00 96.00 501 SER A N 1
ATOM 4071 C CA . SER A 1 501 ? -35.981 -2.917 61.258 1.00 96.00 501 SER A CA 1
ATOM 4072 C C . SER A 1 501 ? -36.683 -2.071 62.327 1.00 96.00 501 SER A C 1
ATOM 4074 O O . SER A 1 501 ? -36.845 -2.510 63.465 1.00 96.00 501 SER A O 1
ATOM 4076 N N . ALA A 1 502 ? -37.161 -0.879 61.957 1.00 94.62 502 ALA A N 1
ATOM 4077 C CA . ALA A 1 502 ? -37.942 -0.031 62.851 1.00 94.62 502 ALA A CA 1
ATOM 4078 C C . ALA A 1 502 ? -39.268 -0.697 63.261 1.00 94.62 502 ALA A C 1
ATOM 4080 O O . ALA A 1 502 ? -39.578 -0.734 64.450 1.00 94.62 502 ALA A O 1
ATOM 4081 N N . GLU A 1 503 ? -40.009 -1.281 62.314 1.00 95.06 503 GLU A N 1
ATOM 4082 C CA . GLU A 1 503 ? -41.242 -2.033 62.599 1.00 95.06 503 GLU A CA 1
ATOM 4083 C C . GLU A 1 503 ? -40.982 -3.236 63.516 1.00 95.06 503 GLU A C 1
ATOM 4085 O O . GLU A 1 503 ? -41.708 -3.438 64.487 1.00 95.06 503 GLU A O 1
ATOM 4090 N N . TYR A 1 504 ? -39.907 -3.992 63.280 1.00 95.44 504 TYR A N 1
ATOM 4091 C CA . TYR A 1 504 ? -39.509 -5.103 64.147 1.00 95.44 504 TYR A CA 1
ATOM 4092 C C . TYR A 1 504 ? -39.243 -4.645 65.587 1.00 95.44 504 TYR A C 1
ATOM 4094 O O . TYR A 1 504 ? -39.705 -5.284 66.531 1.00 95.44 504 TYR A O 1
ATOM 4102 N N . ASN A 1 505 ? -38.547 -3.519 65.767 1.00 95.00 505 ASN A N 1
ATOM 4103 C CA . ASN A 1 505 ? -38.296 -2.954 67.093 1.00 95.00 505 ASN A CA 1
ATOM 4104 C C . ASN A 1 505 ? -39.590 -2.491 67.780 1.00 95.00 505 ASN A C 1
ATOM 4106 O O . ASN A 1 505 ? -39.739 -2.687 68.984 1.00 95.00 505 ASN A O 1
ATOM 4110 N N . ILE A 1 506 ? -40.542 -1.921 67.033 1.00 95.50 506 ILE A N 1
ATOM 4111 C CA . ILE A 1 506 ? -41.864 -1.551 67.564 1.00 95.50 506 ILE A CA 1
ATOM 4112 C C . ILE A 1 506 ? -42.613 -2.798 68.043 1.00 95.50 506 ILE A C 1
ATOM 4114 O O . ILE A 1 506 ? -43.096 -2.819 69.173 1.00 95.50 506 ILE A O 1
ATOM 4118 N N . ILE A 1 507 ? -42.651 -3.857 67.231 1.00 94.69 507 ILE A N 1
ATOM 4119 C CA . ILE A 1 507 ? -43.290 -5.130 67.598 1.00 94.69 507 ILE A CA 1
ATOM 4120 C C . ILE A 1 507 ? -42.621 -5.741 68.835 1.00 94.69 507 ILE A C 1
ATOM 4122 O O . ILE A 1 507 ? -43.300 -6.294 69.698 1.00 94.69 507 ILE A O 1
ATOM 4126 N N . LEU A 1 508 ? -41.294 -5.641 68.949 1.00 95.75 508 LEU A N 1
ATOM 4127 C CA . LEU A 1 508 ? -40.564 -6.118 70.123 1.00 95.75 508 LEU A CA 1
ATOM 4128 C C . LEU A 1 508 ? -41.000 -5.373 71.396 1.00 95.75 508 LEU A C 1
ATOM 4130 O O . LEU A 1 508 ? -41.273 -6.015 72.408 1.00 95.75 508 LEU A O 1
ATOM 4134 N N . LEU A 1 509 ? -41.133 -4.045 71.320 1.00 95.06 509 LEU A N 1
ATOM 4135 C CA . LEU A 1 509 ? -41.619 -3.213 72.424 1.00 95.06 509 LEU A CA 1
ATOM 4136 C C . LEU A 1 509 ? -43.080 -3.520 72.781 1.00 95.06 509 LEU A C 1
ATOM 4138 O O . LEU A 1 509 ? -43.431 -3.577 73.956 1.00 95.06 509 LEU A O 1
ATOM 4142 N N . GLU A 1 510 ? -43.949 -3.731 71.791 1.00 95.12 510 GLU A N 1
ATOM 4143 C CA . GLU A 1 510 ? -45.336 -4.153 72.033 1.00 95.12 510 GLU A CA 1
ATOM 4144 C C . GLU A 1 510 ? -45.399 -5.524 72.704 1.00 95.12 510 GLU A C 1
ATOM 4146 O O . GLU A 1 510 ? -46.169 -5.723 73.643 1.00 95.12 510 GLU A O 1
ATOM 4151 N N . LYS A 1 511 ? -44.551 -6.462 72.274 1.00 95.81 511 LYS A N 1
ATOM 4152 C CA . LYS A 1 511 ? -44.432 -7.774 72.908 1.00 95.81 511 LYS A CA 1
ATOM 4153 C C . LYS A 1 511 ? -43.998 -7.652 74.370 1.00 95.81 511 LYS A C 1
ATOM 4155 O O . LYS A 1 511 ? -44.565 -8.351 75.203 1.00 95.81 511 LYS A O 1
ATOM 4160 N N . GLU A 1 512 ? -43.030 -6.795 74.692 1.00 94.69 512 GLU A N 1
ATOM 4161 C CA . GLU A 1 512 ? -42.626 -6.532 76.083 1.00 94.69 512 GLU A CA 1
ATOM 4162 C C . GLU A 1 512 ? -43.779 -5.961 76.912 1.00 94.69 512 GLU A C 1
ATOM 4164 O O . GLU A 1 512 ? -44.061 -6.484 77.988 1.00 94.69 512 GLU A O 1
ATOM 4169 N N . LYS A 1 513 ? -44.520 -4.981 76.381 1.00 94.44 513 LYS A N 1
ATOM 4170 C CA . LYS A 1 513 ? -45.709 -4.429 77.053 1.00 94.44 513 LYS A CA 1
ATOM 4171 C C . LYS A 1 513 ? -46.782 -5.484 77.316 1.00 94.44 513 LYS A C 1
ATOM 4173 O O . LYS A 1 513 ? -47.359 -5.513 78.395 1.00 94.44 513 LYS A O 1
ATOM 4178 N N . LEU A 1 514 ? -47.037 -6.373 76.356 1.00 93.94 514 LEU A N 1
ATOM 4179 C CA . LEU A 1 514 ? -47.996 -7.470 76.530 1.00 93.94 514 LEU A CA 1
ATOM 4180 C C . LEU A 1 514 ? -47.522 -8.504 77.559 1.00 93.94 514 LEU A C 1
ATOM 4182 O O . LEU A 1 514 ? -48.344 -9.109 78.247 1.00 93.94 514 LEU A O 1
ATOM 4186 N N . ILE A 1 515 ? -46.210 -8.734 77.668 1.00 94.38 515 ILE A N 1
ATOM 4187 C CA . ILE A 1 515 ? -45.642 -9.587 78.720 1.00 94.38 515 ILE A CA 1
ATOM 4188 C C . ILE A 1 515 ? -45.875 -8.943 80.090 1.00 94.38 515 ILE A C 1
ATOM 4190 O O . ILE A 1 515 ? -46.381 -9.621 80.981 1.00 94.38 515 ILE A O 1
ATOM 4194 N N . GLU A 1 516 ? -45.590 -7.649 80.234 1.00 93.88 516 GLU A N 1
ATOM 4195 C CA . GLU A 1 516 ? -45.834 -6.894 81.468 1.00 93.88 516 GLU A CA 1
ATOM 4196 C C . GLU A 1 516 ? -47.325 -6.894 81.848 1.00 93.88 516 GLU A C 1
ATOM 4198 O O . GLU A 1 516 ? -47.687 -7.197 82.984 1.00 93.88 516 GLU A O 1
ATOM 4203 N N . GLU A 1 517 ? -48.223 -6.645 80.891 1.00 93.25 517 GLU A N 1
ATOM 4204 C CA . GLU A 1 517 ? -49.672 -6.712 81.111 1.00 93.25 517 GLU A CA 1
ATOM 4205 C C . GLU A 1 517 ? -50.115 -8.113 81.554 1.00 93.25 517 GLU A C 1
ATOM 4207 O O . GLU A 1 517 ? -50.899 -8.255 82.494 1.00 93.25 517 GLU A O 1
ATOM 4212 N N . ARG A 1 518 ? -49.577 -9.171 80.935 1.00 94.81 518 ARG A N 1
ATOM 4213 C CA . ARG A 1 518 ? -49.851 -10.555 81.340 1.00 94.81 518 ARG A CA 1
ATOM 4214 C C . ARG A 1 518 ? -49.386 -10.833 82.771 1.00 94.81 518 ARG A C 1
ATOM 4216 O O . ARG A 1 518 ? -50.088 -11.542 83.495 1.00 94.81 518 ARG A O 1
ATOM 4223 N N . GLU A 1 519 ? -48.218 -10.338 83.169 1.00 94.25 519 GLU A N 1
ATOM 4224 C CA . GLU A 1 519 ? -47.706 -10.478 84.537 1.00 94.25 519 GLU A CA 1
ATOM 4225 C C . GLU A 1 519 ? -48.591 -9.732 85.541 1.00 94.25 519 GLU A C 1
ATOM 4227 O O . GLU A 1 519 ? -48.988 -10.318 86.551 1.00 94.25 519 GLU A O 1
ATOM 4232 N N . ASN A 1 520 ? -49.009 -8.507 85.214 1.00 93.69 520 ASN A N 1
ATOM 4233 C CA . ASN A 1 520 ? -49.945 -7.722 86.019 1.00 93.69 520 ASN A CA 1
ATOM 4234 C C . ASN A 1 520 ? -51.297 -8.432 86.183 1.00 93.69 520 ASN A C 1
ATOM 4236 O O . ASN A 1 520 ? -51.786 -8.578 87.302 1.00 93.69 520 ASN A O 1
ATOM 4240 N N . LEU A 1 521 ? -51.875 -8.956 85.098 1.00 93.25 521 LEU A N 1
ATOM 4241 C CA . LEU A 1 521 ? -53.121 -9.731 85.142 1.00 93.25 521 LEU A CA 1
ATOM 4242 C C . LEU A 1 521 ? -52.972 -11.022 85.957 1.00 93.25 521 LEU A C 1
ATOM 4244 O O . LEU A 1 521 ? -53.900 -11.444 86.649 1.00 93.25 521 LEU A O 1
ATOM 4248 N N . LEU A 1 522 ? -51.810 -11.678 85.902 1.00 94.25 522 LEU A N 1
ATOM 4249 C CA . LEU A 1 522 ? -51.531 -12.850 86.730 1.00 94.25 522 LEU A CA 1
ATOM 4250 C C . LEU A 1 522 ? -51.457 -12.470 88.217 1.00 94.25 522 LEU A C 1
ATOM 4252 O O . LEU A 1 522 ? -52.003 -13.184 89.066 1.00 94.25 522 LEU A O 1
ATOM 4256 N N . GLN A 1 523 ? -50.827 -11.341 88.537 1.00 92.06 523 GLN A N 1
ATOM 4257 C CA . GLN A 1 523 ? -50.780 -10.804 89.892 1.00 92.06 523 GLN A CA 1
ATOM 4258 C C . GLN A 1 523 ? -52.180 -10.425 90.392 1.00 92.06 523 GLN A C 1
ATOM 4260 O O . GLN A 1 523 ? -52.564 -10.807 91.496 1.00 92.06 523 GLN A O 1
ATOM 4265 N N . GLU A 1 524 ? -52.995 -9.774 89.566 1.00 90.38 524 GLU A N 1
ATOM 4266 C CA . GLU A 1 524 ? -54.393 -9.484 89.885 1.00 90.38 524 GLU A CA 1
ATOM 4267 C C . GLU A 1 524 ? -55.188 -10.773 90.131 1.00 90.38 524 GLU A C 1
ATOM 4269 O O . GLU A 1 524 ? -55.854 -10.907 91.157 1.00 90.38 524 GLU A O 1
ATOM 4274 N N . LYS A 1 525 ? -55.055 -11.780 89.259 1.00 92.88 525 LYS A N 1
ATOM 4275 C CA . LYS A 1 525 ? -55.713 -13.084 89.424 1.00 92.88 525 LYS A CA 1
ATOM 4276 C C . LYS A 1 525 ? -55.318 -13.773 90.731 1.00 92.88 525 LYS A C 1
ATOM 4278 O O . LYS A 1 525 ? -56.170 -14.363 91.394 1.00 92.88 525 LYS A O 1
ATOM 4283 N N . THR A 1 526 ? -54.037 -13.742 91.096 1.00 89.38 526 THR A N 1
ATOM 4284 C CA . THR A 1 526 ? -53.560 -14.326 92.363 1.00 89.38 526 THR A CA 1
ATOM 4285 C C . THR A 1 526 ? -54.071 -13.548 93.576 1.00 89.38 526 THR A C 1
ATOM 4287 O O . THR A 1 526 ? -54.495 -14.173 94.551 1.00 89.38 526 THR A O 1
ATOM 4290 N N . SER A 1 527 ? -54.132 -12.216 93.491 1.00 89.94 527 SER A N 1
ATOM 4291 C CA . SER A 1 527 ? -54.755 -11.353 94.500 1.00 89.94 527 SER A CA 1
ATOM 4292 C C . SER A 1 527 ? -56.244 -11.671 94.675 1.00 89.94 527 SER A C 1
ATOM 4294 O O . SER A 1 527 ? -56.674 -11.998 95.780 1.00 89.94 527 SER A O 1
ATOM 4296 N N . LEU A 1 528 ? -57.020 -11.721 93.589 1.00 89.50 528 LEU A N 1
ATOM 4297 C CA . LEU A 1 528 ? -58.438 -12.094 93.617 1.00 89.50 528 LEU A CA 1
ATOM 4298 C C . LEU A 1 528 ? -58.657 -13.506 94.175 1.00 89.50 528 LEU A C 1
ATOM 4300 O O . LEU A 1 528 ? -59.563 -13.719 94.977 1.00 89.50 528 LEU A O 1
ATOM 4304 N N . ALA A 1 529 ? -57.811 -14.474 93.814 1.00 87.75 529 ALA A N 1
ATOM 4305 C CA . ALA A 1 529 ? -57.876 -15.819 94.383 1.00 87.75 529 ALA A CA 1
ATOM 4306 C C . ALA A 1 529 ? -57.611 -15.816 95.898 1.00 87.75 529 ALA A C 1
ATOM 4308 O O . ALA A 1 529 ? -58.269 -16.546 96.640 1.00 87.75 529 ALA A O 1
ATOM 4309 N N . SER A 1 530 ? -56.674 -14.990 96.375 1.00 84.88 530 SER A N 1
ATOM 4310 C CA . SER A 1 530 ? -56.441 -14.813 97.811 1.00 84.88 530 SER A CA 1
ATOM 4311 C C . SER A 1 530 ? -57.633 -14.151 98.507 1.00 84.88 530 SER A C 1
ATOM 4313 O O . SER A 1 530 ? -58.043 -14.614 99.567 1.00 84.88 530 SER A O 1
ATOM 4315 N N . GLN A 1 531 ? -58.264 -13.158 97.874 1.00 87.19 531 GLN A N 1
ATOM 4316 C CA . GLN A 1 531 ? -59.464 -12.501 98.386 1.00 87.19 531 GLN A CA 1
ATOM 4317 C C . GLN A 1 531 ? -60.658 -13.461 98.449 1.00 87.19 531 GLN A C 1
ATOM 4319 O O . GLN A 1 531 ? -61.362 -13.483 99.454 1.00 87.19 531 GLN A O 1
ATOM 4324 N N . SER A 1 532 ? -60.844 -14.311 97.433 1.00 82.62 532 SER A N 1
ATOM 4325 C CA . SER A 1 532 ? -61.852 -15.380 97.449 1.00 82.62 532 SER A CA 1
ATOM 4326 C C . SER A 1 532 ? -61.626 -16.331 98.622 1.00 82.62 532 SER A C 1
ATOM 4328 O O . SER A 1 532 ? -62.560 -16.607 99.363 1.00 82.62 532 SER A O 1
ATOM 4330 N N . ARG A 1 533 ? -60.379 -16.773 98.853 1.00 84.38 533 ARG A N 1
ATOM 4331 C CA . ARG A 1 533 ? -60.045 -17.624 100.008 1.00 84.38 533 ARG A CA 1
ATOM 4332 C C . ARG A 1 533 ? -60.334 -16.935 101.339 1.00 84.38 533 ARG A C 1
ATOM 4334 O O . ARG A 1 533 ? -60.824 -17.584 102.253 1.00 84.38 533 ARG A O 1
ATOM 4341 N N . ILE A 1 534 ? -60.027 -15.643 101.460 1.00 82.06 534 ILE A N 1
ATOM 4342 C CA . ILE A 1 534 ? -60.330 -14.863 102.668 1.00 82.06 534 ILE A CA 1
ATOM 4343 C C . ILE A 1 534 ? -61.845 -14.791 102.883 1.00 82.06 534 ILE A C 1
ATOM 4345 O O . ILE A 1 534 ? -62.299 -15.023 103.998 1.00 82.06 534 ILE A O 1
ATOM 4349 N N . SER A 1 535 ? -62.625 -14.538 101.829 1.00 84.56 535 SER A N 1
ATOM 4350 C CA . SER A 1 535 ? -64.089 -14.512 101.905 1.00 84.56 535 SER A CA 1
ATOM 4351 C C . SER A 1 535 ? -64.671 -15.871 102.307 1.00 84.56 535 SER A C 1
ATOM 4353 O O . SER A 1 535 ? -65.542 -15.926 103.173 1.00 84.56 535 SER A O 1
ATOM 4355 N N . ASP A 1 536 ? -64.144 -16.973 101.764 1.00 82.75 536 ASP A N 1
ATOM 4356 C CA . ASP A 1 536 ? -64.543 -18.328 102.159 1.00 82.75 536 ASP A CA 1
ATOM 4357 C C . ASP A 1 536 ? -64.248 -18.583 103.646 1.00 82.75 536 ASP A C 1
ATOM 4359 O O . ASP A 1 536 ? -65.117 -19.065 104.377 1.00 82.75 536 ASP A O 1
ATOM 4363 N N . VAL A 1 537 ? -63.052 -18.197 104.114 1.00 84.06 537 VAL A N 1
ATOM 4364 C CA . VAL A 1 537 ? -62.660 -18.288 105.531 1.00 84.06 537 VAL A CA 1
ATOM 4365 C C . VAL A 1 537 ? -63.598 -17.458 106.409 1.00 84.06 537 VAL A C 1
ATOM 4367 O O . VAL A 1 537 ? -64.061 -17.949 107.441 1.00 84.06 537 VAL A O 1
ATOM 4370 N N . GLU A 1 538 ? -63.924 -16.236 105.995 1.00 83.31 538 GLU A N 1
ATOM 4371 C CA . GLU A 1 538 ? -64.845 -15.343 106.698 1.00 83.31 538 GLU A CA 1
ATOM 4372 C C . GLU A 1 538 ? -66.250 -15.951 106.818 1.00 83.31 538 GLU A C 1
ATOM 4374 O O . GLU A 1 538 ? -66.837 -15.925 107.900 1.00 83.31 538 GLU A O 1
ATOM 4379 N N . ILE A 1 539 ? -66.764 -16.599 105.765 1.00 84.00 539 ILE A N 1
ATOM 4380 C CA . ILE A 1 539 ? -68.038 -17.335 105.806 1.00 84.00 539 ILE A CA 1
ATOM 4381 C C . ILE A 1 539 ? -67.974 -18.488 106.818 1.00 84.00 539 ILE A C 1
ATOM 4383 O O . ILE A 1 539 ? -68.900 -18.648 107.622 1.00 84.00 539 ILE A O 1
ATOM 4387 N N . THR A 1 540 ? -66.899 -19.285 106.825 1.00 82.94 540 THR A N 1
ATOM 4388 C CA . THR A 1 540 ? -66.720 -20.352 107.829 1.00 82.94 540 THR A CA 1
ATOM 4389 C C . THR A 1 540 ? -66.666 -19.806 109.251 1.00 82.94 540 THR A C 1
ATOM 4391 O O . THR A 1 540 ? -67.386 -20.313 110.110 1.00 82.94 540 THR A O 1
ATOM 4394 N N . LEU A 1 541 ? -65.903 -18.740 109.501 1.00 84.62 541 LEU A N 1
ATOM 4395 C CA . LEU A 1 541 ? -65.818 -18.104 110.818 1.00 84.62 541 LEU A CA 1
ATOM 4396 C C . LEU A 1 541 ? -67.168 -17.526 111.263 1.00 84.62 541 LEU A C 1
ATOM 4398 O O . LEU A 1 541 ? -67.549 -17.665 112.423 1.00 84.62 541 LEU A O 1
ATOM 4402 N N . GLN A 1 542 ? -67.939 -16.932 110.350 1.00 85.62 542 GLN A N 1
ATOM 4403 C CA . GLN A 1 542 ? -69.289 -16.437 110.632 1.00 85.62 542 GLN A CA 1
ATOM 4404 C C . GLN A 1 542 ? -70.242 -17.584 111.017 1.00 85.62 542 GLN A C 1
ATOM 4406 O O . GLN A 1 542 ? -71.082 -17.433 111.911 1.00 85.62 542 GLN A O 1
ATOM 4411 N N . ASN A 1 543 ? -70.113 -18.746 110.371 1.00 84.88 543 ASN A N 1
ATOM 4412 C CA . ASN A 1 543 ? -70.879 -19.946 110.710 1.00 84.88 543 ASN A CA 1
ATOM 4413 C C . ASN A 1 543 ? -70.464 -20.521 112.072 1.00 84.88 543 ASN A C 1
ATOM 4415 O O . ASN A 1 543 ? -71.334 -20.845 112.882 1.00 84.88 543 ASN A O 1
ATOM 4419 N N . GLU A 1 544 ? -69.166 -20.591 112.366 1.00 84.38 544 GLU A N 1
ATOM 4420 C CA . GLU A 1 544 ? -68.658 -20.994 113.682 1.00 84.38 544 GLU A CA 1
ATOM 4421 C C . GLU A 1 544 ? -69.125 -20.045 114.784 1.00 84.38 544 GLU A C 1
ATOM 4423 O O . GLU A 1 544 ? -69.610 -20.501 115.820 1.00 84.38 544 GLU A O 1
ATOM 4428 N N . LYS A 1 545 ? -69.082 -18.730 114.544 1.00 86.75 545 LYS A N 1
ATOM 4429 C CA . LYS A 1 545 ? -69.621 -17.718 115.457 1.00 86.75 545 LYS A CA 1
ATOM 4430 C C . LYS A 1 545 ? -71.097 -17.973 115.762 1.00 86.75 545 LYS A C 1
ATOM 4432 O O . LYS A 1 545 ? -71.462 -18.004 116.933 1.00 86.75 545 LYS A O 1
ATOM 4437 N N . LYS A 1 546 ? -71.936 -18.237 114.751 1.00 86.75 546 LYS A N 1
ATOM 4438 C CA . LYS A 1 546 ? -73.354 -18.601 114.958 1.00 86.75 546 LYS A CA 1
ATOM 4439 C C . LYS A 1 546 ? -73.516 -19.881 115.786 1.00 86.75 546 LYS A C 1
ATOM 4441 O O . LYS A 1 546 ? -74.415 -19.962 116.625 1.00 86.75 546 LYS A O 1
ATOM 4446 N N . ILE A 1 547 ? -72.662 -20.885 115.573 1.00 86.00 547 ILE A N 1
ATOM 4447 C CA . ILE A 1 547 ? -72.661 -22.126 116.366 1.00 86.00 547 ILE A CA 1
ATOM 4448 C C . ILE A 1 547 ? -72.283 -21.836 117.825 1.00 86.00 547 ILE A C 1
ATOM 4450 O O . ILE A 1 547 ? -72.940 -22.343 118.737 1.00 86.00 547 ILE A O 1
ATOM 4454 N N . LEU A 1 548 ? -71.255 -21.016 118.062 1.00 83.56 548 LEU A N 1
ATOM 4455 C CA . LEU A 1 548 ? -70.856 -20.597 119.405 1.00 83.56 548 LEU A CA 1
ATOM 4456 C C . LEU A 1 548 ? -71.942 -19.766 120.090 1.00 83.56 548 LEU A C 1
ATOM 4458 O O . LEU A 1 548 ? -72.258 -20.039 121.241 1.00 83.56 548 LEU A O 1
ATOM 4462 N N . GLU A 1 549 ? -72.559 -18.810 119.397 1.00 85.50 549 GLU A N 1
ATOM 4463 C CA . GLU A 1 549 ? -73.678 -18.021 119.926 1.00 85.50 549 GLU A CA 1
ATOM 4464 C C . GLU A 1 549 ? -74.845 -18.921 120.342 1.00 85.50 549 GLU A C 1
ATOM 4466 O O . GLU A 1 549 ? -75.405 -18.745 121.426 1.00 85.50 549 GLU A O 1
ATOM 4471 N N . LYS A 1 550 ? -75.170 -19.939 119.534 1.00 87.50 550 LYS A N 1
ATOM 4472 C CA . LYS A 1 550 ? -76.173 -20.949 119.890 1.00 87.50 550 LYS A CA 1
ATOM 4473 C C . LYS A 1 550 ? -75.777 -21.712 121.158 1.00 87.50 550 LYS A C 1
ATOM 4475 O O . LYS A 1 550 ? -76.589 -21.802 122.073 1.00 87.50 550 LYS A O 1
ATOM 4480 N N . LYS A 1 551 ? -74.528 -22.183 121.262 1.00 86.62 551 LYS A N 1
ATOM 4481 C CA . LYS A 1 551 ? -74.018 -22.848 122.478 1.00 86.62 551 LYS A CA 1
ATOM 4482 C C . LYS A 1 551 ? -74.057 -21.938 123.708 1.00 86.62 551 LYS A C 1
ATOM 4484 O O . LYS A 1 551 ? -74.447 -22.393 124.778 1.00 86.62 551 LYS A O 1
ATOM 4489 N N . CYS A 1 552 ? -73.685 -20.665 123.574 1.00 83.81 552 CYS A N 1
ATOM 4490 C CA . CYS A 1 552 ? -73.771 -19.683 124.656 1.00 83.81 552 CYS A CA 1
ATOM 4491 C C . CYS A 1 552 ? -75.221 -19.467 125.100 1.00 83.81 552 CYS A C 1
ATOM 4493 O O . CYS A 1 552 ? -75.489 -19.381 126.297 1.00 83.81 552 CYS A O 1
ATOM 4495 N N . LYS A 1 553 ? -76.168 -19.432 124.156 1.00 86.38 553 LYS A N 1
ATOM 4496 C CA . LYS A 1 553 ? -77.600 -19.323 124.451 1.00 86.38 553 LYS A CA 1
ATOM 4497 C C . LYS A 1 553 ? -78.131 -20.566 125.167 1.00 86.38 553 LYS A C 1
ATOM 4499 O O . LYS A 1 553 ? -78.838 -20.432 126.161 1.00 86.38 553 LYS A O 1
ATOM 4504 N N . ASP A 1 554 ? -77.733 -21.759 124.730 1.00 85.38 554 ASP A N 1
ATOM 4505 C CA . ASP A 1 554 ? -78.092 -23.024 125.382 1.00 85.38 554 ASP A CA 1
ATOM 4506 C C . ASP A 1 554 ? -77.524 -23.110 126.810 1.00 85.38 554 ASP A C 1
ATOM 4508 O O . ASP A 1 554 ? -78.235 -23.491 127.741 1.00 85.38 554 ASP A O 1
ATOM 4512 N N . LEU A 1 555 ? -76.269 -22.690 127.014 1.00 84.50 555 LEU A N 1
ATOM 4513 C CA . LEU A 1 555 ? -75.651 -22.587 128.341 1.00 84.50 555 LEU A CA 1
ATOM 4514 C C . LEU A 1 555 ? -76.355 -21.555 129.226 1.00 84.50 555 LEU A C 1
ATOM 4516 O O . LEU A 1 555 ? -76.618 -21.838 130.390 1.00 84.50 555 LEU A O 1
ATOM 4520 N N . SER A 1 556 ? -76.708 -20.387 128.690 1.00 84.88 556 SER A N 1
ATOM 4521 C CA . SER A 1 556 ? -77.458 -19.364 129.426 1.00 84.88 556 SER A CA 1
ATOM 4522 C C . SER A 1 556 ? -78.833 -19.880 129.863 1.00 84.88 556 SER A C 1
ATOM 4524 O O . SER A 1 556 ? -79.204 -19.728 131.025 1.00 84.88 556 SER A O 1
ATOM 4526 N N . ASN A 1 557 ? -79.542 -20.592 128.984 1.00 85.81 557 ASN A N 1
ATOM 4527 C CA . ASN A 1 557 ? -80.800 -21.256 129.330 1.00 85.81 557 ASN A CA 1
ATOM 4528 C C . ASN A 1 557 ? -80.605 -22.318 130.425 1.00 85.81 557 ASN A C 1
ATOM 4530 O O . ASN A 1 557 ? -81.416 -22.413 131.343 1.00 85.81 557 ASN A O 1
ATOM 4534 N N . LYS A 1 558 ? -79.513 -23.093 130.366 1.00 87.62 558 LYS A N 1
ATOM 4535 C CA . LYS A 1 558 ? -79.159 -24.087 131.391 1.00 87.62 558 LYS A CA 1
ATOM 4536 C C . LYS A 1 558 ? -78.879 -23.434 132.749 1.00 87.62 558 LYS A C 1
ATOM 4538 O O . LYS A 1 558 ? -79.333 -23.947 133.768 1.00 87.62 558 LYS A O 1
ATOM 4543 N N . VAL A 1 559 ? -78.164 -22.308 132.765 1.00 83.25 559 VAL A N 1
ATOM 4544 C CA . VAL A 1 559 ? -77.902 -21.519 133.979 1.00 83.25 559 VAL A CA 1
ATOM 4545 C C . VAL A 1 559 ? -79.207 -20.979 134.559 1.00 83.25 559 VAL A C 1
ATOM 4547 O O . VAL A 1 559 ? -79.428 -21.118 135.757 1.00 83.25 559 VAL A O 1
ATOM 4550 N N . ASN A 1 560 ? -80.100 -20.443 133.725 1.00 81.56 560 ASN A N 1
ATOM 4551 C CA . ASN A 1 560 ? -81.405 -19.958 134.176 1.00 81.56 560 ASN A CA 1
ATOM 4552 C C . ASN A 1 560 ? -82.253 -21.082 134.792 1.00 81.56 560 ASN A C 1
ATOM 4554 O O . ASN A 1 560 ? -82.804 -20.893 135.871 1.00 81.56 560 ASN A O 1
ATOM 4558 N N . TYR A 1 561 ? -82.281 -22.268 134.172 1.00 85.25 561 TYR A N 1
ATOM 4559 C CA . TYR A 1 561 ? -82.958 -23.448 134.726 1.00 85.25 561 TYR A CA 1
ATOM 4560 C C . TYR A 1 561 ? -82.407 -23.842 136.107 1.00 85.25 561 TYR A C 1
ATOM 4562 O O . TYR A 1 561 ? -83.170 -24.068 137.044 1.00 85.25 561 TYR A O 1
ATOM 4570 N N . LEU A 1 562 ? -81.078 -23.890 136.260 1.00 83.19 562 LEU A N 1
ATOM 4571 C CA . LEU A 1 562 ? -80.446 -24.198 137.549 1.00 83.19 562 LEU A CA 1
ATOM 4572 C C . LEU A 1 562 ? -80.743 -23.128 138.609 1.00 83.19 562 LEU A C 1
ATOM 4574 O O . LEU A 1 562 ? -80.915 -23.452 139.781 1.00 83.19 562 LEU A O 1
ATOM 4578 N N . ASN A 1 563 ? -80.839 -21.863 138.204 1.00 83.94 563 ASN A N 1
ATOM 4579 C CA . ASN A 1 563 ? -81.177 -20.763 139.100 1.00 83.94 563 ASN A CA 1
ATOM 4580 C C . ASN A 1 563 ? -82.645 -20.835 139.568 1.00 83.94 563 ASN A C 1
ATOM 4582 O O . ASN A 1 563 ? -82.944 -20.562 140.729 1.00 83.94 563 ASN A O 1
ATOM 4586 N N . GLU A 1 564 ? -83.565 -21.262 138.698 1.00 81.44 564 GLU A N 1
ATOM 4587 C CA . GLU A 1 564 ? -84.954 -21.555 139.075 1.00 81.44 564 GLU A CA 1
ATOM 4588 C C . GLU A 1 564 ? -85.058 -22.734 140.054 1.00 81.44 564 GLU A C 1
ATOM 4590 O O . GLU A 1 564 ? -85.826 -22.659 141.016 1.00 81.44 564 GLU A O 1
ATOM 4595 N N . GLU A 1 565 ? -84.283 -23.807 139.859 1.00 81.31 565 GLU A N 1
ATOM 4596 C CA . GLU A 1 565 ? -84.214 -24.907 140.834 1.00 81.31 565 GLU A CA 1
ATOM 4597 C C . GLU A 1 565 ? -83.651 -24.453 142.183 1.00 81.31 565 GLU A C 1
ATOM 4599 O O . GLU A 1 565 ? -84.195 -24.812 143.231 1.00 81.31 565 GLU A O 1
ATOM 4604 N N . LEU A 1 566 ? -82.614 -23.614 142.174 1.00 80.94 566 LEU A N 1
ATOM 4605 C CA . LEU A 1 566 ? -82.041 -23.047 143.391 1.00 80.94 566 LEU A CA 1
ATOM 4606 C C . LEU A 1 566 ? -83.064 -22.189 144.151 1.00 80.94 566 LEU A C 1
ATOM 4608 O O . LEU A 1 566 ? -83.191 -22.311 145.370 1.00 80.94 566 LEU A O 1
ATOM 4612 N N . ASN A 1 567 ? -83.846 -21.374 143.441 1.00 78.81 567 ASN A N 1
ATOM 4613 C CA . ASN A 1 567 ? -84.910 -20.571 144.045 1.00 78.81 567 ASN A CA 1
ATOM 4614 C C . ASN A 1 567 ? -86.016 -21.438 144.662 1.00 78.81 567 ASN A C 1
ATOM 4616 O O . ASN A 1 567 ? -86.421 -21.182 145.796 1.00 78.81 567 ASN A O 1
ATOM 4620 N N . LYS A 1 568 ? -86.442 -22.514 143.988 1.00 81.12 568 LYS A N 1
ATOM 4621 C CA . LYS A 1 568 ? -87.394 -23.484 144.562 1.00 81.12 568 LYS A CA 1
ATOM 4622 C C . LYS A 1 568 ? -86.846 -24.141 145.831 1.00 81.12 568 LYS A C 1
ATOM 4624 O O . LYS A 1 568 ? -87.578 -24.298 146.806 1.00 81.12 568 LYS A O 1
ATOM 4629 N N . SER A 1 569 ? -85.559 -24.488 145.849 1.00 78.44 569 SER A N 1
ATOM 4630 C CA . SER A 1 569 ? -84.900 -25.028 147.042 1.00 78.44 569 SER A CA 1
ATOM 4631 C C . SER A 1 569 ? -84.870 -24.011 148.191 1.00 78.44 569 SER A C 1
ATOM 4633 O O . SER A 1 569 ? -85.150 -24.368 149.336 1.00 78.44 569 SER A O 1
ATOM 4635 N N . ASN A 1 570 ? -84.599 -22.736 147.904 1.00 77.06 570 ASN A N 1
ATOM 4636 C CA . ASN A 1 570 ? -84.605 -21.670 148.910 1.00 77.06 570 ASN A CA 1
ATOM 4637 C C . ASN A 1 570 ? -85.999 -21.429 149.516 1.00 77.06 570 ASN A C 1
ATOM 4639 O O . ASN A 1 570 ? -86.109 -21.234 150.727 1.00 77.06 570 ASN A O 1
ATOM 4643 N N . GLU A 1 571 ? -87.074 -21.514 148.728 1.00 76.12 571 GLU A N 1
ATOM 4644 C CA . GLU A 1 571 ? -88.451 -21.437 149.246 1.00 76.12 571 GLU A CA 1
ATOM 4645 C C . GLU A 1 571 ? -88.805 -22.603 150.186 1.00 76.12 571 GLU A C 1
ATOM 4647 O O . GLU A 1 571 ? -89.564 -22.436 151.145 1.00 76.12 571 GLU A O 1
ATOM 4652 N N . ILE A 1 572 ? -88.264 -23.800 149.936 1.00 76.50 572 ILE A N 1
ATOM 4653 C CA . ILE A 1 572 ? -88.449 -24.965 150.815 1.00 76.50 572 ILE A CA 1
ATOM 4654 C C . ILE A 1 572 ? -87.707 -24.753 152.139 1.00 76.50 572 ILE A C 1
ATOM 4656 O O . ILE A 1 572 ? -88.290 -24.955 153.205 1.00 76.50 572 ILE A O 1
ATOM 4660 N N . VAL A 1 573 ? -86.463 -24.271 152.086 1.00 73.81 573 VAL A N 1
ATOM 4661 C CA . VAL A 1 573 ? -85.668 -23.947 153.283 1.00 73.81 573 VAL A CA 1
ATOM 4662 C C . VAL A 1 573 ? -86.356 -22.872 154.130 1.00 73.81 573 VAL A C 1
ATOM 4664 O O . VAL A 1 573 ? -86.424 -23.003 155.351 1.00 73.81 573 VAL A O 1
ATOM 4667 N N . HIS A 1 574 ? -86.939 -21.845 153.507 1.00 72.19 574 HIS A N 1
ATOM 4668 C CA . HIS A 1 574 ? -87.630 -20.780 154.236 1.00 72.19 574 HIS A CA 1
ATOM 4669 C C . HIS A 1 574 ? -88.910 -21.264 154.945 1.00 72.19 574 HIS A C 1
ATOM 4671 O O . HIS A 1 574 ? -89.228 -20.777 156.031 1.00 72.19 574 HIS A O 1
ATOM 4677 N N . ARG A 1 575 ? -89.624 -22.251 154.379 1.00 75.12 575 ARG A N 1
ATOM 4678 C CA . ARG A 1 575 ? -90.767 -22.907 155.043 1.00 75.12 575 ARG A CA 1
ATOM 4679 C C . ARG A 1 575 ? -90.343 -23.764 156.232 1.00 75.12 575 ARG A C 1
ATOM 4681 O O . ARG A 1 575 ? -90.995 -23.708 157.269 1.00 75.12 575 ARG A O 1
ATOM 4688 N N . LEU A 1 576 ? -89.249 -24.515 156.101 1.00 70.44 576 LEU A N 1
ATOM 4689 C CA . LEU A 1 576 ? -88.726 -25.354 157.185 1.00 70.44 576 LEU A CA 1
ATOM 4690 C C . LEU A 1 576 ? -88.245 -24.517 158.380 1.00 70.44 576 LEU A C 1
ATOM 4692 O O . LEU A 1 576 ? -88.464 -24.898 159.529 1.00 70.44 576 LEU A O 1
ATOM 4696 N N . LYS A 1 577 ? -87.691 -23.330 158.117 1.00 69.00 577 LYS A N 1
ATOM 4697 C CA . LYS A 1 577 ? -87.267 -22.394 159.165 1.00 69.00 577 LYS A CA 1
ATOM 4698 C C . LYS A 1 577 ? -88.441 -21.853 159.999 1.00 69.00 577 LYS A C 1
ATOM 4700 O O . LYS A 1 577 ? -88.311 -21.701 161.204 1.00 69.00 577 LYS A O 1
ATOM 4705 N N . GLY A 1 578 ? -89.616 -21.654 159.390 1.00 67.75 578 GLY A N 1
ATOM 4706 C CA . GLY A 1 578 ? -90.837 -21.263 160.115 1.00 67.75 578 GLY A CA 1
ATOM 4707 C C . GLY A 1 578 ? -91.447 -22.382 160.976 1.00 67.75 578 GLY A C 1
ATOM 4708 O O . GLY A 1 578 ? -92.081 -22.109 161.994 1.00 67.75 578 GLY A O 1
ATOM 4709 N N . SER A 1 579 ? -91.235 -23.653 160.614 1.00 66.69 579 SER A N 1
ATOM 4710 C CA . SER A 1 579 ? -91.641 -24.795 161.453 1.00 66.69 579 SER A CA 1
ATOM 4711 C C . SER A 1 579 ? -90.701 -25.057 162.637 1.00 66.69 579 SER A C 1
ATOM 4713 O O . SER A 1 579 ? -91.097 -25.690 163.610 1.00 66.69 579 SER A O 1
ATOM 4715 N N . GLU A 1 580 ? -89.466 -24.556 162.592 1.00 73.31 580 GLU A N 1
ATOM 4716 C CA . GLU A 1 580 ? -88.491 -24.702 163.681 1.00 73.31 580 GLU A CA 1
ATOM 4717 C C . GLU A 1 580 ? -88.870 -23.838 164.898 1.00 73.31 580 GLU A C 1
ATOM 4719 O O . GLU A 1 580 ? -88.838 -24.305 166.036 1.00 73.31 580 GLU A O 1
ATOM 4724 N N . GLU A 1 581 ? -89.355 -22.616 164.662 1.00 67.94 581 GLU A N 1
ATOM 4725 C CA . GLU A 1 581 ? -89.805 -21.695 165.718 1.00 67.94 581 GLU A CA 1
ATOM 4726 C C . GLU A 1 581 ? -91.032 -22.225 166.487 1.00 67.94 581 GLU A C 1
ATOM 4728 O O . GLU A 1 581 ? -91.168 -22.000 167.692 1.00 67.94 581 GLU A O 1
ATOM 4733 N N . THR A 1 582 ? -91.898 -23.002 165.828 1.00 73.06 582 THR A N 1
ATOM 4734 C CA . THR A 1 582 ? -93.062 -23.646 166.466 1.00 73.06 582 THR A CA 1
ATOM 4735 C C . THR A 1 582 ? -92.675 -24.867 167.303 1.00 73.06 582 THR A C 1
ATOM 4737 O O . THR A 1 582 ? -93.265 -25.092 168.361 1.00 73.06 582 THR A O 1
ATOM 4740 N N . VAL A 1 583 ? -91.650 -25.625 166.901 1.00 72.94 583 VAL A N 1
ATOM 4741 C CA . VAL A 1 583 ? -91.116 -26.749 167.692 1.00 72.94 583 VAL A CA 1
ATOM 4742 C C . VAL A 1 583 ? -90.456 -26.256 168.984 1.00 72.94 583 VAL A C 1
ATOM 4744 O O . VAL A 1 583 ? -90.669 -26.851 170.042 1.00 72.94 583 VAL A O 1
ATOM 4747 N N . VAL A 1 584 ? -89.728 -25.135 168.938 1.00 75.81 584 VAL A N 1
ATOM 4748 C CA . VAL A 1 584 ? -89.127 -24.520 170.137 1.00 75.81 584 VAL A CA 1
ATOM 4749 C C . VAL A 1 584 ? -90.204 -24.071 171.132 1.00 75.81 584 VAL A C 1
ATOM 4751 O O . VAL A 1 584 ? -90.074 -24.326 172.330 1.00 75.81 584 VAL A O 1
ATOM 4754 N N . ALA A 1 585 ? -91.304 -23.481 170.651 1.00 74.31 585 ALA A N 1
ATOM 4755 C CA . ALA A 1 585 ? -92.421 -23.070 171.503 1.00 74.31 585 ALA A CA 1
ATOM 4756 C C . ALA A 1 585 ? -93.088 -24.260 172.222 1.00 74.31 585 ALA A C 1
ATOM 4758 O O . ALA A 1 585 ? -93.331 -24.192 173.429 1.00 74.31 585 ALA A O 1
ATOM 4759 N N . TYR A 1 586 ? -93.326 -25.374 171.518 1.00 80.19 586 TYR A N 1
ATOM 4760 C CA . TYR A 1 586 ? -93.886 -26.584 172.132 1.00 80.19 586 TYR A CA 1
ATOM 4761 C C . TYR A 1 586 ? -92.929 -27.255 173.123 1.00 80.19 586 TYR A C 1
ATOM 4763 O O . TYR A 1 586 ? -93.381 -27.794 174.132 1.00 80.19 586 TYR A O 1
ATOM 4771 N N . SER A 1 587 ? -91.616 -27.184 172.887 1.00 75.38 587 SER A N 1
ATOM 4772 C CA . SER A 1 587 ? -90.620 -27.727 173.815 1.00 75.38 587 SER A CA 1
ATOM 4773 C C . SER A 1 587 ? -90.630 -26.989 175.160 1.00 75.38 587 SER A C 1
ATOM 4775 O O . SER A 1 587 ? -90.624 -27.635 176.205 1.00 75.38 587 SER A O 1
ATOM 4777 N N . ILE A 1 588 ? -90.728 -25.652 175.145 1.00 78.62 588 ILE A N 1
ATOM 4778 C CA . ILE A 1 588 ? -90.820 -24.820 176.362 1.00 78.62 588 ILE A CA 1
ATOM 4779 C C . ILE A 1 588 ? -92.127 -25.097 177.118 1.00 78.62 588 ILE A C 1
ATOM 4781 O O . ILE A 1 588 ? -92.134 -25.203 178.346 1.00 78.62 588 ILE A O 1
ATOM 4785 N N . GLN A 1 589 ? -93.238 -25.251 176.393 1.00 78.69 589 GLN A N 1
ATOM 4786 C CA . GLN A 1 589 ? -94.534 -25.566 176.996 1.00 78.69 589 GLN A CA 1
ATOM 4787 C C . GLN A 1 589 ? -94.516 -26.926 177.712 1.00 78.69 589 GLN A C 1
ATOM 4789 O O . GLN A 1 589 ? -95.073 -27.058 178.802 1.00 78.69 589 GLN A O 1
ATOM 4794 N N . MET A 1 590 ? -93.842 -27.925 177.136 1.00 79.25 590 MET A N 1
ATOM 4795 C CA . MET A 1 590 ? -93.738 -29.248 177.748 1.00 79.25 590 MET A CA 1
ATOM 4796 C C . MET A 1 590 ? -92.857 -29.246 179.005 1.00 79.25 590 MET A C 1
ATOM 4798 O O . MET A 1 590 ? -93.198 -29.890 179.997 1.00 79.25 590 MET A O 1
ATOM 4802 N N . GLU A 1 591 ? -91.782 -28.456 179.003 1.00 79.75 591 GLU A N 1
ATOM 4803 C CA . GLU A 1 591 ? -90.893 -28.274 180.157 1.00 79.75 591 GLU A CA 1
ATOM 4804 C C . GLU A 1 591 ? -91.612 -27.601 181.342 1.00 79.75 591 GLU A C 1
ATOM 4806 O O . GLU A 1 591 ? -91.418 -27.982 182.500 1.00 79.75 591 GLU A O 1
ATOM 4811 N N . MET A 1 592 ? -92.501 -26.641 181.056 1.00 77.88 592 MET A N 1
ATOM 4812 C CA . MET A 1 592 ? -93.358 -26.020 182.069 1.00 77.88 592 MET A CA 1
ATOM 4813 C C . MET A 1 592 ? -94.320 -27.022 182.715 1.00 77.88 592 MET A C 1
ATOM 4815 O O . MET A 1 592 ? -94.381 -27.093 183.945 1.00 77.88 592 MET A O 1
ATOM 4819 N N . TYR A 1 593 ? -95.030 -27.824 181.914 1.00 81.75 593 TYR A N 1
ATOM 4820 C CA . TYR A 1 593 ? -95.964 -28.824 182.443 1.00 81.75 593 TYR A CA 1
ATOM 4821 C C . TYR A 1 593 ? -95.262 -29.908 183.262 1.00 81.75 593 TYR A C 1
ATOM 4823 O O . TYR A 1 593 ? -95.789 -30.351 184.282 1.00 81.75 593 TYR A O 1
ATOM 4831 N N . GLU A 1 594 ? -94.054 -30.319 182.870 1.00 82.19 594 GLU A N 1
ATOM 4832 C CA . GLU A 1 594 ? -93.280 -31.296 183.638 1.00 82.19 594 GLU A CA 1
ATOM 4833 C C . GLU A 1 594 ? -92.871 -30.749 185.017 1.00 82.19 594 GLU A C 1
ATOM 4835 O O . GLU A 1 594 ? -92.857 -31.483 186.012 1.00 82.19 594 GLU A O 1
ATOM 4840 N N . LYS A 1 595 ? -92.573 -29.447 185.100 1.00 81.12 595 LYS A N 1
ATOM 4841 C CA . LYS A 1 595 ? -92.208 -28.779 186.351 1.00 81.12 595 LYS A CA 1
ATOM 4842 C C . LYS A 1 595 ? -93.404 -28.645 187.299 1.00 81.12 595 LYS A C 1
ATOM 4844 O O . LYS A 1 595 ? -93.279 -29.019 188.464 1.00 81.12 595 LYS A O 1
ATOM 4849 N N . GLU A 1 596 ? -94.562 -28.220 186.791 1.00 79.88 596 GLU A N 1
ATOM 4850 C CA . GLU A 1 596 ? -95.816 -28.170 187.564 1.00 79.88 596 GLU A CA 1
ATOM 4851 C C . GLU A 1 596 ? -96.237 -29.560 188.061 1.00 79.88 596 GLU A C 1
ATOM 4853 O O . GLU A 1 596 ? -96.649 -29.720 189.212 1.00 79.88 596 GLU A O 1
ATOM 4858 N N . PHE A 1 597 ? -96.076 -30.592 187.229 1.00 81.19 597 PHE A N 1
ATOM 4859 C CA . PHE A 1 597 ? -96.395 -31.967 187.608 1.00 81.19 597 PHE A CA 1
ATOM 4860 C C . PHE A 1 597 ? -95.501 -32.480 188.748 1.00 81.19 597 PHE A C 1
ATOM 4862 O O . PHE A 1 597 ? -95.992 -33.087 189.702 1.00 81.19 597 PHE A O 1
ATOM 4869 N N . LYS A 1 598 ? -94.192 -32.194 188.710 1.00 80.56 598 LYS A N 1
ATOM 4870 C CA . LYS A 1 598 ? -93.266 -32.561 189.798 1.00 80.56 598 LYS A CA 1
ATOM 4871 C C . LYS A 1 598 ? -93.61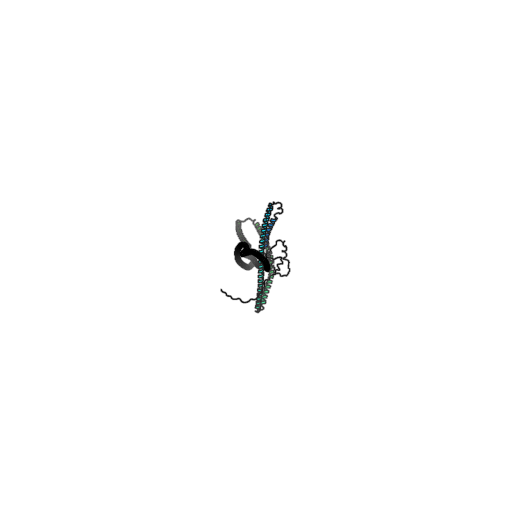0 -31.850 191.110 1.00 80.56 598 LYS A C 1
ATOM 4873 O O . LYS A 1 598 ? -93.558 -32.473 192.170 1.00 80.56 598 LYS A O 1
ATOM 4878 N N . GLU A 1 599 ? -94.006 -30.583 191.049 1.00 79.12 599 GLU A N 1
ATOM 4879 C CA . GLU A 1 599 ? -94.392 -29.785 192.219 1.00 79.12 599 GLU A CA 1
ATOM 4880 C C . GLU A 1 599 ? -95.724 -30.264 192.837 1.00 79.12 599 GLU A C 1
ATOM 4882 O O . GLU A 1 599 ? -95.863 -30.359 194.063 1.00 79.12 599 GLU A O 1
ATOM 4887 N N . MET A 1 600 ? -96.665 -30.711 191.998 1.00 78.75 600 MET A N 1
ATOM 4888 C CA . MET A 1 600 ? -97.897 -31.386 192.421 1.00 78.75 600 MET A CA 1
ATOM 4889 C C . MET A 1 600 ? -97.616 -32.713 193.148 1.00 78.75 600 MET A C 1
ATOM 4891 O O . MET A 1 600 ? -98.204 -32.987 194.194 1.00 78.75 600 MET A O 1
ATOM 4895 N N . CYS A 1 601 ? -96.692 -33.541 192.651 1.00 77.75 601 CYS A N 1
ATOM 4896 C CA . CYS A 1 601 ? -96.340 -34.797 193.323 1.00 77.75 601 CYS A CA 1
ATOM 4897 C C . CYS A 1 601 ? -95.712 -34.569 194.710 1.00 77.75 601 CYS A C 1
ATOM 4899 O O . CYS A 1 601 ? -95.980 -35.335 195.638 1.00 77.75 601 CYS A O 1
ATOM 4901 N N . ILE A 1 602 ? -94.908 -33.514 194.874 1.00 78.06 602 ILE A N 1
ATOM 4902 C CA . ILE A 1 602 ? -94.290 -33.154 196.162 1.00 78.06 602 ILE A CA 1
ATOM 4903 C C . ILE A 1 602 ? -95.355 -32.693 197.168 1.00 78.06 602 ILE A C 1
ATOM 4905 O O . ILE A 1 602 ? -95.362 -33.139 198.316 1.00 78.06 602 ILE A O 1
ATOM 4909 N N . THR A 1 603 ? -96.286 -31.838 196.741 1.00 75.56 603 THR A N 1
ATOM 4910 C CA . THR A 1 603 ? -97.375 -31.345 197.602 1.00 75.56 603 THR A CA 1
ATOM 4911 C C . THR A 1 603 ? -98.363 -32.447 197.982 1.00 75.56 603 THR A C 1
ATOM 4913 O O . THR A 1 603 ? -98.771 -32.523 199.142 1.00 75.56 603 THR A O 1
ATOM 4916 N N . HIS A 1 604 ? -98.682 -33.358 197.058 1.00 77.38 604 HIS A N 1
ATOM 4917 C CA . HIS A 1 604 ? -99.532 -34.515 197.341 1.00 77.38 604 HIS A CA 1
ATOM 4918 C C . HIS A 1 604 ? -98.900 -35.460 198.373 1.00 77.38 604 HIS A C 1
ATOM 4920 O O . HIS A 1 604 ? -99.579 -35.905 199.297 1.00 77.38 604 HIS A O 1
ATOM 4926 N N . LYS A 1 605 ? -97.584 -35.696 198.281 1.00 76.62 605 LYS A N 1
ATOM 4927 C CA . LYS A 1 605 ? -96.844 -36.520 199.247 1.00 76.62 605 LYS A CA 1
ATOM 4928 C C . LYS A 1 605 ? -96.818 -35.898 200.649 1.00 76.62 605 LYS A C 1
ATOM 4930 O O . LYS A 1 605 ? -97.114 -36.586 201.619 1.00 76.62 605 LYS A O 1
ATOM 4935 N N . ASN A 1 606 ? -96.589 -34.587 200.748 1.00 76.38 606 ASN A N 1
ATOM 4936 C CA . ASN A 1 606 ? -96.641 -33.868 202.027 1.00 76.38 606 ASN A CA 1
ATOM 4937 C C . ASN A 1 606 ? -98.034 -33.907 202.683 1.00 76.38 606 ASN A C 1
ATOM 4939 O O . ASN A 1 606 ? -98.141 -34.029 203.902 1.00 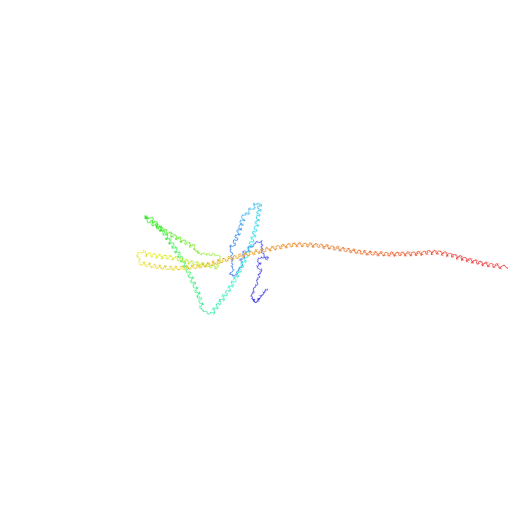76.38 606 ASN A O 1
ATOM 4943 N N . LEU A 1 607 ? -99.108 -33.814 201.891 1.00 74.56 607 LEU A N 1
ATOM 4944 C CA . LEU A 1 607 ? -100.483 -33.933 202.392 1.00 74.56 607 LEU A CA 1
ATOM 4945 C C . LEU A 1 607 ? -100.805 -35.355 202.864 1.00 74.56 607 LEU A C 1
ATOM 4947 O O . LEU A 1 607 ? -101.492 -35.527 203.870 1.00 74.56 607 LEU A O 1
ATOM 4951 N N . GLN A 1 608 ? -100.293 -36.371 202.169 1.00 75.25 608 GLN A N 1
ATOM 4952 C CA . GLN A 1 608 ? -100.473 -37.770 202.547 1.00 75.25 608 GLN A CA 1
ATOM 4953 C C . GLN A 1 608 ? -99.764 -38.099 203.870 1.00 75.25 608 GLN A C 1
ATOM 4955 O O . GLN A 1 608 ? -100.363 -38.743 204.734 1.00 75.25 608 GLN A O 1
ATOM 4960 N N . ASP A 1 609 ? -98.555 -37.572 204.074 1.00 74.38 609 ASP A N 1
ATOM 4961 C CA . ASP A 1 609 ? -97.818 -37.709 205.334 1.00 74.38 609 ASP A CA 1
ATOM 4962 C C . ASP A 1 609 ? -98.557 -37.006 206.493 1.00 74.38 609 ASP A C 1
ATOM 4964 O O . ASP A 1 609 ? -98.701 -37.571 207.580 1.00 74.38 609 ASP A O 1
ATOM 4968 N N . GLN A 1 610 ? -99.132 -35.816 206.263 1.00 72.88 610 GLN A N 1
ATOM 4969 C CA . GLN A 1 610 ? -99.968 -35.128 207.262 1.00 72.88 610 GLN A CA 1
ATOM 4970 C C . GLN A 1 610 ? -101.253 -35.898 207.597 1.00 72.88 610 GLN A C 1
ATOM 4972 O O . GLN A 1 610 ? -101.656 -35.953 208.762 1.00 72.88 610 GLN A O 1
ATOM 4977 N N . PHE A 1 611 ? -101.888 -36.522 206.604 1.00 75.12 611 PHE A N 1
ATOM 4978 C CA . PHE A 1 611 ? -103.092 -37.327 206.805 1.00 75.12 611 PHE A CA 1
ATOM 4979 C C . PHE A 1 611 ? -102.807 -38.574 207.653 1.00 75.12 611 PHE A C 1
ATOM 4981 O O . PHE A 1 611 ? -103.596 -38.926 208.531 1.00 75.12 611 PHE A O 1
ATOM 4988 N N . GLN A 1 612 ? -101.650 -39.209 207.455 1.00 70.31 612 GLN A N 1
ATOM 4989 C CA . GLN A 1 612 ? -101.213 -40.355 208.255 1.00 70.31 612 GLN A CA 1
ATOM 4990 C C . GLN A 1 612 ? -100.930 -39.971 209.715 1.00 70.31 612 GLN A C 1
ATOM 4992 O O . GLN A 1 612 ? -101.344 -40.684 210.631 1.00 70.31 612 GLN A O 1
ATOM 4997 N N . VAL A 1 613 ? -100.305 -38.812 209.945 1.00 74.06 613 VAL A N 1
ATOM 4998 C CA . VAL A 1 613 ? -100.062 -38.278 211.297 1.00 74.06 613 VAL A CA 1
ATOM 4999 C C . VAL A 1 613 ? -101.382 -37.954 212.006 1.00 74.06 613 VAL A C 1
ATOM 5001 O O . VAL A 1 613 ? -101.589 -38.363 213.151 1.00 74.06 613 VAL A O 1
ATOM 5004 N N . LEU A 1 614 ? -102.323 -37.294 211.327 1.00 66.19 614 LEU A N 1
ATOM 5005 C CA . LEU A 1 614 ? -103.646 -36.986 211.884 1.00 66.19 614 LEU A CA 1
ATOM 5006 C C . LEU A 1 614 ? -104.469 -38.251 212.167 1.00 66.19 614 LEU A C 1
ATOM 5008 O O . LEU A 1 614 ? -105.147 -38.322 213.191 1.00 66.19 614 LEU A O 1
ATOM 5012 N N . SER A 1 615 ? -104.365 -39.274 211.315 1.00 64.75 615 SER A N 1
ATOM 5013 C CA . SER A 1 615 ? -105.031 -40.566 211.514 1.00 64.75 615 SER A CA 1
ATOM 5014 C C . SER A 1 615 ? -104.506 -41.312 212.748 1.00 64.75 615 SER A C 1
ATOM 5016 O O . SER A 1 615 ? -105.310 -41.827 213.526 1.00 64.75 615 SER A O 1
ATOM 5018 N N . MET A 1 616 ? -103.191 -41.293 212.991 1.00 67.38 616 MET A N 1
ATOM 5019 C CA . MET A 1 616 ? -102.586 -41.853 214.210 1.00 67.38 616 MET A CA 1
ATOM 5020 C C . MET A 1 616 ? -103.013 -41.094 215.473 1.00 67.38 616 MET A C 1
ATOM 5022 O O . MET A 1 616 ? -103.311 -41.705 216.499 1.00 67.38 616 MET A O 1
ATOM 5026 N N . THR A 1 617 ? -103.115 -39.766 215.385 1.00 62.91 617 THR A N 1
ATOM 5027 C CA . THR A 1 617 ? -103.510 -38.916 216.520 1.00 62.91 617 THR A CA 1
ATOM 5028 C C . THR A 1 617 ? -104.980 -39.132 216.910 1.00 62.91 617 THR A C 1
ATOM 5030 O O . THR A 1 617 ? -105.321 -39.137 218.091 1.00 62.91 617 THR A O 1
ATOM 5033 N N . ASN A 1 618 ? -105.857 -39.384 215.932 1.00 56.69 618 ASN A N 1
ATOM 5034 C CA . ASN A 1 618 ? -107.278 -39.656 216.174 1.00 56.69 618 ASN A CA 1
ATOM 5035 C C . ASN A 1 618 ? -107.522 -41.040 216.808 1.00 56.69 618 ASN A C 1
ATOM 5037 O O . ASN A 1 618 ? -108.413 -41.191 217.642 1.00 56.69 618 ASN A O 1
ATOM 5041 N N . LEU A 1 619 ? -106.697 -42.038 216.470 1.00 59.00 619 LEU A N 1
ATOM 5042 C CA . LEU A 1 619 ? -106.739 -43.369 217.090 1.00 59.00 619 LEU A CA 1
ATOM 5043 C C . LEU A 1 619 ? -106.316 -43.341 218.567 1.00 59.00 619 LEU A C 1
ATOM 5045 O O . LEU A 1 619 ? -106.914 -44.038 219.384 1.00 59.00 619 LEU A O 1
ATOM 5049 N N . GLN A 1 620 ? -105.352 -42.493 218.938 1.00 57.84 620 GLN A N 1
ATOM 5050 C CA . GLN A 1 620 ? -104.962 -42.306 220.343 1.00 57.84 620 GLN A CA 1
ATOM 5051 C C . GLN A 1 620 ? -106.016 -41.568 221.179 1.00 57.84 620 GLN A C 1
ATOM 5053 O O . GLN A 1 620 ? -106.126 -41.818 222.378 1.00 57.84 620 GLN A O 1
ATOM 5058 N N . LEU A 1 621 ? -106.826 -40.698 220.570 1.00 56.44 621 LEU A N 1
ATOM 5059 C CA . LEU A 1 621 ? -107.913 -40.012 221.278 1.00 56.44 621 LEU A CA 1
ATOM 5060 C C . LEU A 1 621 ? -109.126 -40.920 221.541 1.00 56.44 621 LEU A C 1
ATOM 5062 O O . LEU A 1 621 ? -109.875 -40.666 222.482 1.00 56.44 621 LEU A O 1
ATOM 5066 N N . GLN A 1 622 ? -109.304 -41.999 220.772 1.00 53.78 622 GLN A N 1
ATOM 5067 C CA . GLN A 1 622 ? -110.399 -42.954 220.980 1.00 53.78 622 GLN A CA 1
ATOM 5068 C C . GLN A 1 622 ? -110.108 -44.026 222.043 1.00 53.78 622 GLN A C 1
ATOM 5070 O O . GLN A 1 622 ? -111.054 -44.613 222.559 1.00 53.78 622 GLN A O 1
ATOM 5075 N N . SER A 1 623 ? -108.847 -44.273 222.422 1.00 51.28 623 SER A N 1
ATOM 5076 C CA . SER A 1 623 ? -108.518 -45.345 223.377 1.00 51.28 623 SER A CA 1
ATOM 5077 C C . SER A 1 623 ? -108.575 -44.951 224.856 1.00 51.28 623 SER A C 1
ATOM 5079 O O . SER A 1 623 ? -108.538 -45.839 225.698 1.00 51.28 623 SER A O 1
ATOM 5081 N N . ASN A 1 624 ? -108.669 -43.661 225.197 1.00 48.75 624 ASN A N 1
ATOM 5082 C CA . ASN A 1 624 ? -108.581 -43.203 226.595 1.00 48.75 624 ASN A CA 1
ATOM 5083 C C . ASN A 1 624 ? -109.902 -42.657 227.174 1.00 48.75 624 ASN A C 1
ATOM 5085 O O . ASN A 1 624 ? -109.885 -41.974 228.193 1.00 48.75 624 ASN A O 1
ATOM 5089 N N . ASN A 1 625 ? -111.040 -42.976 226.548 1.00 46.28 625 ASN A N 1
ATOM 5090 C CA . ASN A 1 625 ? -112.383 -42.746 227.092 1.00 46.28 625 ASN A CA 1
ATOM 5091 C C . ASN A 1 625 ? -113.116 -44.089 227.302 1.00 46.28 625 ASN A C 1
ATOM 5093 O O . ASN A 1 625 ? -114.081 -44.367 226.593 1.00 46.28 625 ASN A O 1
ATOM 5097 N N . VAL A 1 626 ? -112.648 -44.903 228.259 1.00 44.56 626 VAL A N 1
ATOM 5098 C CA . VAL A 1 626 ? -113.454 -45.787 229.138 1.00 44.56 626 VAL A CA 1
ATOM 5099 C C . VAL A 1 626 ? -112.746 -45.898 230.481 1.00 44.56 626 VAL A C 1
ATOM 5101 O O . VAL A 1 626 ? -111.525 -46.176 230.465 1.00 44.56 626 VAL A O 1
#

Sequence (626 aa):
MSTSILTAECLDKFVTISKPNIVSDDHIQSLDLDINDCLPKFKLNEPGPTALASSVFQQNNIVQDESDQSFVVLGKTSIESVREASLTKFIEIQKTCTSTDKNFLISSKSPLDIEENFKKVLKENIKLKEIVKENNNAIKQQFNAITMWQKEVMTVCDNHKQKFLETKDLISHLKKENDELREQVADKISLNSIPSDLSLNIAYFVEKDIQKAQTNLSKEDQLLKKSTILSQELSKEFEDFYAINIDLFNQSLQNVNKKAISKQKSGSSDPLELQKHVDECCDKDLELKYHKEIITSLEQQIKKMTENVFPVFDLVVDTSIPNSKDKYILQENIEFYNKKLAQLGKCFASQCSRYLQIQNILKESDSIINIFENSEISVNNDKAKNYKDKLCLYRKRLIDEQLEIINDRQITIQVQKQFQKILSDYNSIIYKLEILKDENSKLLIMQNKLTEENSQKLVEIEKYINQEKKKLDNEKTNLLEERLILQIDKKLIIEGKEKNSAEYNIILLEKEKLIEERENLLQEKTSLASQSRISDVEITLQNEKKILEKKCKDLSNKVNYLNEELNKSNEIVHRLKGSEETVVAYSIQMEMYEKEFKEMCITHKNLQDQFQVLSMTNLQLQSNNV

Organism: NCBI:txid326594